Protein AF-A0A2V2UJT4-F1 (afdb_monomer)

Nearest PDB structures (foldseek):
  5htk-assembly1_B  TM=5.014E-01  e=4.404E-05  Homo sapiens
  5gaf-assembly1_i  TM=2.750E-01  e=1.095E-01  Escherichia coli
  2vk2-assembly1_A  TM=3.199E-01  e=2.498E+00  Escherichia coli K-12
  3ez4-assembly1_B  TM=2.767E-01  e=1.646E+00  Burkholderia pseudomallei
  5kcn-assembly1_A  TM=1.646E-01  e=7.936E-01  Haemophilus influenzae Rd KW20

Radius of gyration: 32.54 Å; Cα contacts (8 Å, |Δi|>4): 812; chains: 1; bounding box: 100×39×96 Å

InterPro domains:
  IPR015966 tRNA ligase, kinase domain, fungi [PF08303] (175-308)
  IPR027417 P-loop containing nucleoside triphosphate hydrolase [G3DSA:3.40.50.300] (148-333)
  IPR027417 P-loop containing nucleoside triphosphate hydrolase [SSF52540] (169-283)
  IPR057680 Domain of unknown function DUF7920 [PF25536] (1-70)

Secondary structure (DSSP, 8-state):
-HHHHTTT---PPPPPP--TTSHHHHHHHHHHHH-TT-SEEEEEEE-TTS-EEEEEEEE-HHHHHHHHHHIIIIIT---HHHHHHHHHHHHHTS-HHHHTTSHHHIIIIIHHHHHHHHHHHHTTSS-TT--HHHHHHHHHTHHHHHHHHHHHHHH-HHHHHHHHT----SSEEEEEES-TTSSHHHHHHHHHHHHHHTT--EEEEEHHHH-SHHHHHHHHHHHHHTT-SEEEEES---SHHHHHTTGGGT--EEEEEEE-TT-HHHHHHHHHHHHHHHGGG-SS----TTTHHHHHHHHHHHHHH----SSS-EEEEETTS-HHHHHHHHHHHHHHH-SS----GGGS-HHHHHHHHHHHHHHHHH--SPP-EEEEEES-HHHHHTTS-GGGGTT-EEPSS-EEEEEE-TTSPPS-HHHHHHHHHTTT-EEEEEEEEEEE-SSEEEEEEE-SSSS----SS-EEEEEE-TT--TTHHHHHHSGGGTT-TT-EEEEPPTT--EEEEEEEE--

Sequence (511 aa):
MAALQSFGLDVVTPQPAVELGTDEYAALRDGMARRLNCEGAVVYGCNEAGVVVRMWKQRSH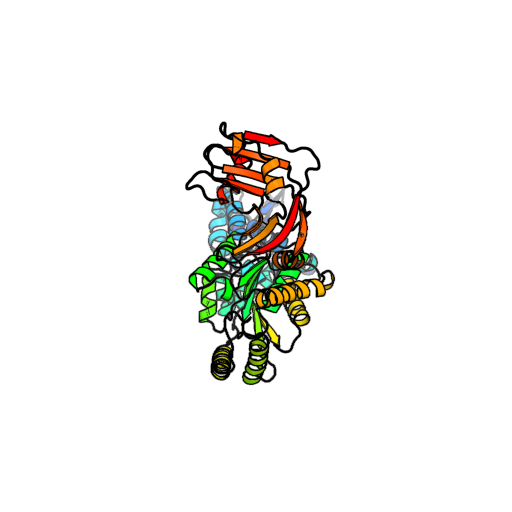AYAMERAAQEAIVTHRLCGVALRSRLAGRLAGLPEEVRQRLGDWEAERLDYLVRFAAWLHVTGRQTARTDLGGLQDLRRRWITLQNQSTQCVAADAHVRSQVMHYEPSGGDAVVCVGPQGCGKSTFSRTLYALLRQARLSPCWINQDEAGGRRQFLDAIRRAQRGGHTHLIIDKMNLDEAARDDYADLGLRALTVVWSHPDGTDALVDICFDRVRRRGSAHRTFKADRREGRRVRQTLLGCATRCRPPTEGPLIEVSVTDDTATIARRVWAELSAHGLTDIPEIQTLDMAAALGVANAYESFLCRFPCHVEYAAIQIASPERVLELVPPEMLDGKKVQKAFHVTTLYLGRDACKDPVLLQQLVGLLGESIELTPTSVASDPKGTATAVRNEGEFPCENVHPHITIANAPGVPPVYSNELLDDSHADDPCRTVDSLPAGTRITGTFVFRWP

Structure (mmCIF, N/CA/C/O backbone):
data_AF-A0A2V2UJT4-F1
#
_entry.id   AF-A0A2V2UJT4-F1
#
loop_
_atom_site.group_PDB
_atom_site.id
_atom_site.type_symbol
_atom_site.label_atom_id
_atom_site.label_alt_id
_atom_site.label_comp_id
_atom_site.label_asym_id
_atom_site.label_entity_id
_atom_site.label_seq_id
_atom_site.pdbx_PDB_ins_code
_atom_site.Cartn_x
_atom_site.Cartn_y
_atom_site.Cartn_z
_atom_site.occupancy
_atom_site.B_iso_or_equiv
_atom_site.auth_seq_id
_atom_site.auth_comp_id
_atom_site.auth_asym_id
_atom_site.auth_atom_id
_atom_site.pdbx_PDB_model_num
ATOM 1 N N . MET A 1 1 ? 44.395 -10.567 -44.957 1.00 57.88 1 MET A N 1
ATOM 2 C CA . MET A 1 1 ? 43.048 -9.967 -45.088 1.00 57.88 1 MET A CA 1
ATOM 3 C C . MET A 1 1 ? 42.078 -10.948 -45.752 1.00 57.88 1 MET A C 1
ATOM 5 O O . MET A 1 1 ? 41.252 -11.492 -45.036 1.00 57.88 1 MET A O 1
ATOM 9 N N . ALA A 1 2 ? 42.238 -11.285 -47.041 1.00 59.88 2 ALA A N 1
ATOM 10 C CA . ALA A 1 2 ? 41.338 -12.207 -47.762 1.00 59.88 2 ALA A CA 1
ATOM 11 C C . ALA A 1 2 ? 41.214 -13.611 -47.126 1.00 59.88 2 ALA A C 1
ATOM 13 O O . ALA A 1 2 ? 40.113 -14.127 -46.981 1.00 59.88 2 ALA A O 1
ATOM 14 N N . ALA A 1 3 ? 42.327 -14.183 -46.652 1.00 61.16 3 ALA A N 1
ATOM 15 C CA . ALA A 1 3 ? 42.336 -15.482 -45.968 1.00 61.16 3 ALA A CA 1
ATOM 16 C C . ALA A 1 3 ? 41.676 -15.476 -44.574 1.00 61.16 3 ALA A C 1
ATOM 18 O O . ALA A 1 3 ? 41.360 -16.531 -44.050 1.00 61.16 3 ALA A O 1
ATOM 19 N N . LEU A 1 4 ? 41.490 -14.309 -43.945 1.00 58.00 4 LEU A N 1
ATOM 20 C CA . LEU A 1 4 ? 40.791 -14.188 -42.657 1.00 58.00 4 LEU A CA 1
ATOM 21 C C . LEU A 1 4 ? 39.291 -13.937 -42.877 1.00 58.00 4 LEU A C 1
ATOM 23 O O . LEU A 1 4 ? 38.464 -14.519 -42.182 1.00 58.00 4 LEU A O 1
ATOM 27 N N . GLN A 1 5 ? 38.946 -13.159 -43.909 1.00 67.69 5 GLN A N 1
ATOM 28 C CA . GLN A 1 5 ? 37.562 -12.979 -44.364 1.00 67.69 5 GLN A CA 1
ATOM 29 C C . GLN A 1 5 ? 36.940 -14.303 -44.834 1.00 67.69 5 GLN A C 1
ATOM 31 O O . GLN A 1 5 ? 35.758 -14.534 -44.599 1.00 67.69 5 GLN A O 1
ATOM 36 N N . SER A 1 6 ? 37.729 -15.216 -45.418 1.00 69.62 6 SER A N 1
ATOM 37 C CA . SER A 1 6 ? 37.256 -16.558 -45.794 1.00 69.62 6 SER A CA 1
ATOM 38 C C . SER A 1 6 ? 36.881 -17.451 -44.605 1.00 69.62 6 SER A C 1
ATOM 40 O O . SER A 1 6 ? 36.185 -18.441 -44.803 1.00 69.62 6 SER A O 1
ATOM 42 N N . PHE A 1 7 ? 37.297 -17.109 -43.378 1.00 67.88 7 PHE A N 1
ATOM 43 C CA . PHE A 1 7 ? 36.837 -17.763 -42.144 1.00 67.88 7 PHE A CA 1
ATOM 44 C C . PHE A 1 7 ? 35.615 -17.067 -41.516 1.00 67.88 7 PHE A C 1
ATOM 46 O O . PHE A 1 7 ? 35.235 -17.398 -40.397 1.00 67.88 7 PHE A O 1
ATOM 53 N N . GLY A 1 8 ? 35.006 -16.094 -42.205 1.00 65.31 8 GLY A N 1
ATOM 54 C CA . GLY A 1 8 ? 33.868 -15.326 -41.691 1.00 65.31 8 GLY A CA 1
ATOM 55 C C . GLY A 1 8 ? 34.233 -14.344 -40.575 1.00 65.31 8 GLY A C 1
ATOM 56 O O . GLY A 1 8 ? 33.352 -13.900 -39.845 1.00 65.31 8 GLY A O 1
ATOM 57 N N . LEU A 1 9 ? 35.522 -14.024 -40.411 1.00 60.75 9 LEU A N 1
ATOM 58 C CA . LEU A 1 9 ? 35.980 -13.035 -39.439 1.00 60.75 9 LEU A CA 1
ATOM 59 C C . LEU A 1 9 ? 35.870 -11.630 -40.033 1.00 60.75 9 LEU A C 1
ATOM 61 O O . LEU A 1 9 ? 36.335 -11.390 -41.150 1.00 60.75 9 LEU A O 1
ATOM 65 N N . ASP A 1 10 ? 35.323 -10.692 -39.260 1.00 61.97 10 ASP A N 1
ATOM 66 C CA . ASP A 1 10 ? 35.358 -9.272 -39.602 1.00 61.97 10 ASP A CA 1
ATOM 67 C C . ASP A 1 10 ? 36.803 -8.776 -39.547 1.00 61.97 10 ASP A C 1
ATOM 69 O O . ASP A 1 10 ? 37.428 -8.689 -38.487 1.00 61.97 10 ASP A O 1
ATOM 73 N N . VAL A 1 11 ? 37.359 -8.470 -40.718 1.00 63.34 11 VAL A N 1
ATOM 74 C CA . VAL A 1 11 ? 38.736 -7.998 -40.831 1.00 63.34 11 VAL A CA 1
ATOM 75 C C . VAL A 1 11 ? 38.739 -6.483 -40.958 1.00 63.34 11 VAL A C 1
ATOM 77 O O . VAL A 1 11 ? 38.375 -5.932 -41.995 1.00 63.34 11 VAL A O 1
ATOM 80 N N . VAL A 1 12 ? 39.177 -5.816 -39.894 1.00 66.12 12 VAL A N 1
ATOM 81 C CA . VAL A 1 12 ? 39.332 -4.359 -39.854 1.00 66.12 12 VAL A CA 1
ATOM 82 C C . VAL A 1 12 ? 40.665 -3.976 -40.495 1.00 66.12 12 VAL A C 1
ATOM 84 O O . VAL A 1 12 ? 41.700 -4.572 -40.192 1.00 66.12 12 VAL A O 1
ATOM 87 N N . THR A 1 13 ? 40.655 -2.979 -41.380 1.00 69.94 13 THR A N 1
ATOM 88 C CA . THR A 1 13 ? 41.887 -2.419 -41.952 1.00 69.94 13 THR A CA 1
ATOM 89 C C . THR A 1 13 ? 42.756 -1.842 -40.828 1.00 69.94 13 THR A C 1
ATOM 91 O O . THR A 1 13 ? 42.263 -0.997 -40.073 1.00 69.94 13 THR A O 1
ATOM 94 N N . PRO A 1 14 ? 44.023 -2.276 -40.682 1.00 69.12 14 PRO A N 1
ATOM 95 C CA . PRO A 1 14 ? 44.909 -1.725 -39.666 1.00 69.12 14 PRO A CA 1
ATOM 96 C C . PRO A 1 14 ? 45.122 -0.229 -39.914 1.00 69.12 14 PRO A C 1
ATOM 98 O O . PRO A 1 14 ? 45.292 0.204 -41.055 1.00 69.12 14 PRO A O 1
ATOM 101 N N . GLN A 1 15 ? 45.091 0.560 -38.839 1.00 74.50 15 GLN A N 1
ATOM 102 C CA . GLN A 1 15 ? 45.465 1.970 -38.914 1.00 74.50 15 GLN A CA 1
ATOM 103 C C . GLN A 1 15 ? 46.974 2.104 -39.190 1.00 74.50 15 GLN A C 1
ATOM 105 O O . GLN A 1 15 ? 47.726 1.180 -38.863 1.00 74.50 15 GLN A O 1
ATOM 110 N N . PRO A 1 16 ? 47.422 3.223 -39.793 1.00 78.25 16 PRO A N 1
ATOM 111 C CA . PRO A 1 16 ? 48.842 3.499 -39.988 1.00 78.25 16 PRO A CA 1
ATOM 112 C C . PRO A 1 16 ? 49.629 3.360 -38.681 1.00 78.25 16 PRO A C 1
ATOM 114 O O . PRO A 1 16 ? 49.108 3.643 -37.601 1.00 78.25 16 PRO A O 1
ATOM 117 N N . ALA A 1 17 ? 50.879 2.904 -38.780 1.00 82.81 17 ALA A N 1
ATOM 118 C CA . ALA A 1 17 ? 51.759 2.823 -37.624 1.00 82.81 17 ALA A CA 1
ATOM 119 C C . ALA A 1 17 ? 52.045 4.233 -37.092 1.00 82.81 17 ALA A C 1
ATOM 121 O O . ALA A 1 17 ? 52.380 5.126 -37.867 1.00 82.81 17 ALA A O 1
ATOM 122 N N . VAL A 1 18 ? 51.926 4.405 -35.777 1.00 86.31 18 VAL A N 1
ATOM 123 C CA . VAL A 1 18 ? 52.200 5.669 -35.088 1.00 86.31 18 VAL A CA 1
ATOM 124 C C . VAL A 1 18 ? 53.288 5.441 -34.054 1.00 86.31 18 VAL A C 1
ATOM 126 O O . VAL A 1 18 ? 53.273 4.444 -33.327 1.00 86.31 18 VAL A O 1
ATOM 129 N N . GLU A 1 19 ? 54.243 6.362 -34.003 1.00 86.94 19 GLU A N 1
ATOM 130 C CA . GLU A 1 19 ? 55.378 6.285 -33.094 1.00 86.94 19 GLU A CA 1
ATOM 131 C C . GLU A 1 19 ? 54.938 6.508 -31.638 1.00 86.94 19 GLU A C 1
ATOM 133 O O . GLU A 1 19 ? 54.171 7.423 -31.318 1.00 86.94 19 GLU A O 1
ATOM 138 N N . LEU A 1 20 ? 55.407 5.643 -30.735 1.00 84.69 20 LEU A N 1
ATOM 139 C CA . LEU A 1 20 ? 55.063 5.705 -29.315 1.00 84.69 20 LEU A CA 1
ATOM 140 C C . LEU A 1 20 ? 55.643 6.964 -28.664 1.00 84.69 20 LEU A C 1
ATOM 142 O O . LEU A 1 20 ? 56.814 7.275 -28.827 1.00 84.69 20 LEU A O 1
ATOM 146 N N . GLY A 1 21 ? 54.830 7.640 -27.851 1.00 83.31 21 GLY A N 1
ATOM 147 C CA . GLY A 1 21 ? 55.248 8.846 -27.126 1.00 83.31 21 GLY A CA 1
ATOM 148 C C . GLY A 1 21 ? 55.058 10.152 -27.898 1.00 83.31 21 GLY A C 1
ATOM 149 O O . GLY A 1 21 ? 55.313 11.212 -27.339 1.00 83.31 21 GLY A O 1
ATOM 150 N N . THR A 1 22 ? 54.561 10.088 -29.135 1.00 90.44 22 THR A N 1
ATOM 151 C CA . THR A 1 22 ? 54.158 11.267 -29.911 1.00 90.44 22 THR A CA 1
ATOM 152 C C . THR A 1 22 ? 52.788 11.804 -29.483 1.00 90.44 22 THR A C 1
ATOM 154 O O . THR A 1 22 ? 51.954 11.072 -28.934 1.00 90.44 22 THR A O 1
ATOM 157 N N . ASP A 1 23 ? 52.522 13.075 -29.798 1.00 90.12 23 ASP A N 1
ATOM 158 C CA . ASP A 1 23 ? 51.200 13.695 -29.618 1.00 90.12 23 ASP A CA 1
ATOM 159 C C . ASP A 1 23 ? 50.121 12.988 -30.449 1.00 90.12 23 ASP A C 1
ATOM 161 O O . ASP A 1 23 ? 48.978 12.854 -30.013 1.00 90.12 23 ASP A O 1
ATOM 165 N N . GLU A 1 24 ? 50.490 12.460 -31.619 1.00 88.50 24 GLU A N 1
ATOM 166 C CA . GLU A 1 24 ? 49.599 11.666 -32.467 1.00 88.50 24 GLU A CA 1
ATOM 167 C C . GLU A 1 24 ? 49.165 10.370 -31.764 1.00 88.50 24 GLU A C 1
ATOM 169 O O . GLU A 1 24 ? 47.974 10.046 -31.719 1.00 88.50 24 GLU A O 1
ATOM 174 N N . TYR A 1 25 ? 50.101 9.658 -31.125 1.00 87.56 25 TYR A N 1
ATOM 175 C CA . TYR A 1 25 ? 49.772 8.486 -30.313 1.00 87.56 25 TYR A CA 1
ATOM 176 C C . TYR A 1 25 ? 48.902 8.857 -29.104 1.00 87.56 25 TYR A C 1
ATOM 178 O O . TYR A 1 25 ? 47.951 8.138 -28.780 1.00 87.56 25 TYR A O 1
ATOM 186 N N . ALA A 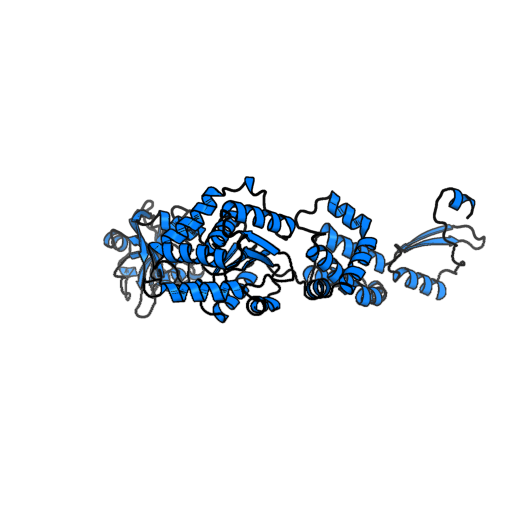1 26 ? 49.188 9.984 -28.443 1.00 86.56 26 ALA A N 1
ATOM 187 C CA . ALA A 1 26 ? 48.375 10.474 -27.332 1.00 86.56 26 ALA A CA 1
ATOM 188 C C . ALA A 1 26 ? 46.933 10.785 -27.776 1.00 86.56 26 ALA A C 1
ATOM 190 O O . ALA A 1 26 ? 45.990 10.339 -27.117 1.00 86.56 26 ALA A O 1
ATOM 191 N N . ALA A 1 27 ? 46.758 11.441 -28.926 1.00 87.19 27 ALA A N 1
ATOM 192 C CA . ALA A 1 27 ? 45.457 11.743 -29.516 1.00 87.19 27 ALA A CA 1
ATOM 193 C C . ALA A 1 27 ? 44.681 10.473 -29.901 1.00 87.19 27 ALA A C 1
ATOM 195 O O . ALA A 1 27 ? 43.486 10.369 -29.619 1.00 87.19 27 ALA A O 1
ATOM 196 N N . LEU A 1 28 ? 45.347 9.466 -30.478 1.00 85.94 28 LEU A N 1
ATOM 197 C CA . LEU A 1 28 ? 44.731 8.168 -30.783 1.00 85.94 28 LEU A CA 1
ATOM 198 C C . LEU A 1 28 ? 44.291 7.429 -29.518 1.00 85.94 28 LEU A C 1
ATOM 200 O O . LEU A 1 28 ? 43.181 6.889 -29.457 1.00 85.94 28 LEU A O 1
ATOM 204 N N . ARG A 1 29 ? 45.144 7.423 -28.489 1.00 86.12 29 ARG A N 1
ATOM 205 C CA . ARG A 1 29 ? 44.846 6.816 -27.191 1.00 86.12 29 ARG A CA 1
ATOM 206 C C . ARG A 1 29 ? 43.645 7.489 -26.528 1.00 86.12 29 ARG A C 1
ATOM 208 O O . ARG A 1 29 ? 42.749 6.791 -26.049 1.00 86.12 29 ARG A O 1
ATOM 215 N N . ASP A 1 30 ? 43.614 8.818 -26.514 1.00 85.44 30 ASP A N 1
ATOM 216 C CA . ASP A 1 30 ? 42.527 9.594 -25.916 1.00 85.44 30 ASP A CA 1
ATOM 217 C C . ASP A 1 30 ? 41.232 9.476 -26.728 1.00 85.44 30 ASP A C 1
ATOM 219 O O . ASP A 1 30 ? 40.162 9.282 -26.150 1.00 85.44 30 ASP A O 1
ATOM 223 N N . GLY A 1 31 ? 41.320 9.474 -28.059 1.00 86.00 31 GLY A N 1
ATOM 224 C CA . GLY A 1 31 ? 40.189 9.198 -28.940 1.00 86.00 31 GLY A CA 1
ATOM 225 C C . GLY A 1 31 ? 39.595 7.812 -28.690 1.00 86.00 31 GLY A C 1
ATOM 226 O O . GLY A 1 31 ? 38.380 7.676 -28.572 1.00 86.00 31 GLY A O 1
ATOM 227 N N . MET A 1 32 ? 40.429 6.777 -28.535 1.00 86.94 32 MET A N 1
ATOM 228 C CA . MET A 1 32 ? 39.964 5.424 -28.204 1.00 86.94 32 MET A CA 1
ATOM 229 C C . MET A 1 32 ? 39.288 5.366 -26.831 1.00 86.94 32 MET A C 1
ATOM 231 O O . MET A 1 32 ? 38.258 4.713 -26.674 1.00 86.94 32 MET A O 1
ATOM 235 N N . ALA A 1 33 ? 39.843 6.073 -25.847 1.00 85.06 33 ALA A N 1
ATOM 236 C CA . ALA A 1 33 ? 39.318 6.114 -24.489 1.00 85.06 33 ALA A CA 1
ATOM 237 C C . ALA A 1 33 ? 37.906 6.733 -24.398 1.00 85.06 33 ALA A C 1
ATOM 239 O O . ALA A 1 33 ? 37.137 6.343 -23.516 1.00 85.06 33 ALA A O 1
ATOM 240 N N . ARG A 1 34 ? 37.562 7.645 -25.322 1.00 84.88 34 ARG A N 1
ATOM 241 C CA . ARG A 1 34 ? 36.259 8.333 -25.423 1.00 84.88 34 ARG A CA 1
ATOM 242 C C . ARG A 1 34 ? 35.199 7.577 -26.242 1.00 84.88 34 ARG A C 1
ATOM 244 O O . ARG A 1 34 ? 34.023 7.919 -26.181 1.00 84.88 34 ARG A O 1
ATOM 251 N N . ARG A 1 35 ? 35.570 6.559 -27.033 1.00 83.19 35 ARG A N 1
ATOM 252 C CA . ARG A 1 35 ? 34.645 5.910 -27.990 1.00 83.19 35 ARG A CA 1
ATOM 253 C C . ARG A 1 35 ? 33.515 5.135 -27.306 1.00 83.19 35 ARG A C 1
ATOM 255 O O . ARG A 1 35 ? 33.771 4.190 -26.570 1.00 83.19 35 ARG A O 1
ATOM 262 N N . LEU A 1 36 ? 32.269 5.452 -27.655 1.00 72.75 36 LEU A N 1
ATOM 263 C CA . LEU A 1 36 ? 31.060 4.823 -27.103 1.00 72.75 36 LEU A CA 1
ATO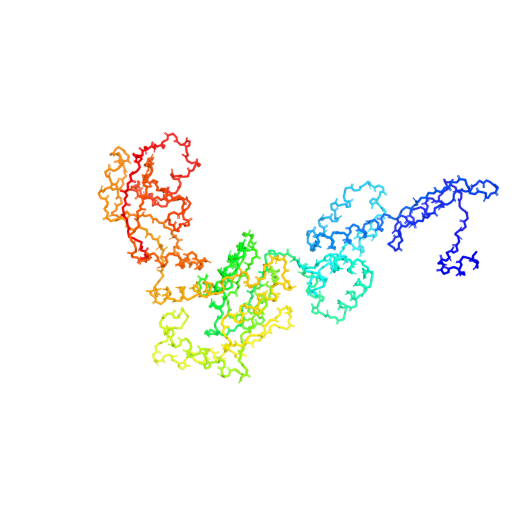M 264 C C . LEU A 1 36 ? 30.844 3.371 -27.563 1.00 72.75 36 LEU A C 1
ATOM 266 O O . LEU A 1 36 ? 30.548 2.494 -26.758 1.00 72.75 36 LEU A O 1
ATOM 270 N N . ASN A 1 37 ? 31.036 3.105 -28.856 1.00 72.62 37 ASN A N 1
ATOM 271 C CA . ASN A 1 37 ? 30.620 1.851 -29.501 1.00 72.62 37 ASN A CA 1
ATOM 272 C C . ASN A 1 37 ? 31.772 0.852 -29.691 1.00 72.62 37 ASN A C 1
ATOM 274 O O . ASN A 1 37 ? 31.809 0.114 -30.672 1.00 72.62 37 ASN A O 1
ATOM 278 N N . CYS A 1 38 ? 32.765 0.875 -28.805 1.00 78.00 38 CYS A N 1
ATOM 279 C CA . CYS A 1 38 ? 33.970 0.067 -28.944 1.00 78.00 38 CYS A CA 1
ATOM 280 C C . CYS A 1 38 ? 34.494 -0.326 -27.565 1.00 78.00 38 CYS A C 1
ATOM 282 O O . CYS A 1 38 ? 34.686 0.550 -26.729 1.00 78.00 38 CYS A O 1
ATOM 284 N N . GLU A 1 39 ? 34.802 -1.606 -27.332 1.00 83.06 39 GLU A N 1
ATOM 285 C CA . GLU A 1 39 ? 35.431 -2.034 -26.068 1.00 83.06 39 GLU A CA 1
ATOM 286 C C . GLU A 1 39 ? 36.827 -1.423 -25.871 1.00 83.06 39 GLU A C 1
ATOM 288 O O . GLU A 1 39 ? 37.354 -1.338 -24.756 1.00 83.06 39 GLU A O 1
ATOM 293 N N . GLY A 1 40 ? 37.426 -0.993 -26.978 1.00 85.12 40 GLY A N 1
ATOM 294 C CA . GLY A 1 40 ? 38.791 -0.533 -27.067 1.00 85.12 40 GLY A CA 1
ATOM 295 C C . GLY A 1 40 ? 39.489 -1.118 -28.288 1.00 85.12 40 GLY A C 1
ATOM 296 O O . GLY A 1 40 ? 38.870 -1.723 -29.158 1.00 85.12 40 GLY A O 1
ATOM 297 N N . ALA A 1 41 ? 40.804 -0.974 -28.332 1.00 85.06 41 ALA A N 1
ATOM 298 C CA . ALA A 1 41 ? 41.632 -1.554 -29.374 1.00 85.06 41 ALA A CA 1
ATOM 299 C C . ALA A 1 41 ? 42.682 -2.487 -28.781 1.00 85.06 41 ALA A C 1
ATOM 301 O O . ALA A 1 41 ? 43.180 -2.282 -27.671 1.00 85.06 41 ALA A O 1
ATOM 302 N N . VAL A 1 42 ? 43.045 -3.505 -29.554 1.00 86.38 42 VAL A N 1
ATOM 303 C CA . VAL A 1 42 ? 44.302 -4.219 -29.349 1.00 86.38 42 VAL A CA 1
ATOM 304 C C . VAL A 1 42 ? 45.376 -3.437 -30.090 1.00 86.38 42 VAL A C 1
ATOM 306 O O . VAL A 1 42 ? 45.254 -3.200 -31.289 1.00 86.38 42 VAL A O 1
ATOM 309 N N . VAL A 1 43 ? 46.401 -3.009 -29.363 1.00 87.00 43 VAL A N 1
ATOM 310 C CA . VAL A 1 43 ? 47.528 -2.256 -29.907 1.00 87.00 43 VAL A CA 1
ATOM 311 C C . VAL A 1 43 ? 48.719 -3.193 -30.032 1.00 87.00 43 VAL A C 1
ATOM 313 O O . VAL A 1 43 ? 49.041 -3.924 -29.090 1.00 87.00 43 VAL A O 1
ATOM 316 N N . TYR A 1 44 ? 49.358 -3.161 -31.199 1.00 88.19 44 TYR A N 1
ATOM 317 C CA . TYR A 1 44 ? 50.548 -3.938 -31.523 1.00 88.19 44 TYR A CA 1
ATOM 318 C C . TYR A 1 44 ? 51.742 -2.989 -31.601 1.00 88.19 44 TYR A C 1
ATOM 320 O O . TYR A 1 44 ? 51.779 -2.099 -32.446 1.00 88.19 44 TYR A O 1
ATOM 328 N N . GLY A 1 45 ? 52.702 -3.158 -30.698 1.00 89.94 45 GLY A N 1
ATOM 329 C CA . GLY A 1 45 ? 53.967 -2.434 -30.723 1.00 89.94 45 GLY A CA 1
ATOM 330 C C . GLY A 1 45 ? 54.979 -3.196 -31.562 1.00 89.94 45 GLY A C 1
ATOM 331 O O . GLY A 1 45 ? 55.301 -4.341 -31.235 1.00 89.94 45 GLY A O 1
ATOM 332 N N . CYS A 1 46 ? 55.476 -2.560 -32.618 1.00 89.06 46 CYS A N 1
ATOM 333 C CA . CYS A 1 46 ? 56.490 -3.118 -33.506 1.00 89.06 46 CYS A CA 1
ATOM 334 C C . CYS A 1 46 ? 57.872 -2.521 -33.215 1.00 89.06 46 CYS A C 1
ATOM 336 O O . CYS A 1 46 ? 57.973 -1.393 -32.738 1.00 89.06 46 CYS A O 1
ATOM 338 N N . ASN A 1 47 ? 58.931 -3.278 -33.501 1.00 87.50 47 ASN A N 1
ATOM 339 C CA . ASN A 1 47 ? 60.296 -2.750 -33.554 1.00 87.50 47 ASN A CA 1
ATOM 340 C C . ASN A 1 47 ? 60.583 -2.081 -34.915 1.00 87.50 47 ASN A C 1
ATOM 342 O O . ASN A 1 47 ? 59.735 -2.087 -35.807 1.00 87.50 47 ASN A O 1
ATOM 346 N N . GLU A 1 48 ? 61.794 -1.547 -35.093 1.00 84.19 48 GLU A N 1
ATOM 347 C CA . GLU A 1 48 ? 62.236 -0.873 -36.331 1.00 84.19 48 GLU A CA 1
ATOM 348 C C . GLU A 1 48 ? 62.143 -1.760 -37.585 1.00 84.19 48 GLU A C 1
ATOM 350 O O . GLU A 1 48 ? 61.946 -1.263 -38.690 1.00 84.19 48 GLU A O 1
ATOM 355 N N . ALA A 1 49 ? 62.221 -3.084 -37.420 1.00 86.00 49 ALA A N 1
ATOM 356 C CA . ALA A 1 49 ? 62.067 -4.056 -38.501 1.00 86.00 49 ALA A CA 1
ATOM 357 C C . ALA A 1 49 ? 60.593 -4.389 -38.822 1.00 86.00 49 ALA A C 1
ATOM 359 O O . ALA A 1 49 ? 60.324 -5.280 -39.627 1.00 86.00 49 ALA A O 1
ATOM 360 N N . GLY A 1 50 ? 59.628 -3.726 -38.173 1.00 81.38 50 GLY A N 1
ATOM 361 C CA . GLY A 1 50 ? 58.195 -3.975 -38.347 1.00 81.38 50 GLY A CA 1
ATOM 362 C C . GLY A 1 50 ? 57.687 -5.249 -37.661 1.00 81.38 50 GLY A C 1
ATOM 363 O O . GLY A 1 50 ? 56.541 -5.644 -37.872 1.00 81.38 50 GLY A O 1
ATOM 364 N N . VAL A 1 51 ? 58.508 -5.896 -36.828 1.00 86.69 51 VAL A N 1
ATOM 365 C CA . VAL A 1 51 ? 58.135 -7.113 -36.096 1.00 86.69 51 VAL A CA 1
ATOM 366 C C . VAL A 1 51 ? 57.402 -6.730 -34.816 1.00 86.69 51 VAL A C 1
ATOM 368 O O . VAL A 1 51 ? 57.913 -5.942 -34.021 1.00 86.69 51 VAL A O 1
ATOM 371 N N . VAL A 1 52 ? 56.221 -7.311 -34.586 1.00 87.56 52 VAL A N 1
ATOM 372 C CA . VAL A 1 52 ? 55.454 -7.121 -33.346 1.00 87.56 52 VAL A CA 1
ATOM 373 C C . VAL A 1 52 ? 56.240 -7.690 -32.164 1.00 87.56 52 VAL A C 1
ATOM 375 O O . VAL A 1 52 ? 56.463 -8.895 -32.080 1.00 87.56 52 VAL A O 1
ATOM 378 N N . VAL A 1 53 ? 56.618 -6.827 -31.224 1.00 90.81 53 VAL A N 1
ATOM 379 C CA . VAL A 1 53 ? 57.351 -7.188 -29.999 1.00 90.81 53 VAL A CA 1
ATOM 380 C C . VAL A 1 53 ? 56.493 -7.077 -28.741 1.00 90.81 53 VAL A C 1
ATOM 382 O O . VAL A 1 53 ? 56.837 -7.637 -27.702 1.00 90.81 53 VAL A O 1
ATOM 385 N N . ARG A 1 54 ? 55.362 -6.362 -28.806 1.00 90.44 54 ARG A N 1
ATOM 386 C CA . ARG A 1 54 ? 54.452 -6.195 -27.667 1.00 90.44 54 ARG A CA 1
ATOM 387 C C . ARG A 1 54 ? 53.005 -6.067 -28.122 1.00 90.44 54 ARG A C 1
ATOM 389 O O . ARG A 1 54 ? 52.725 -5.488 -29.164 1.00 90.44 54 ARG A O 1
ATOM 396 N N . MET A 1 55 ? 52.081 -6.548 -27.296 1.00 91.25 55 MET A N 1
ATOM 397 C CA . MET A 1 55 ? 50.643 -6.387 -27.498 1.00 91.25 55 MET A CA 1
ATOM 398 C C . MET A 1 55 ? 49.980 -5.947 -26.191 1.00 91.25 55 MET A C 1
ATOM 400 O O . MET A 1 55 ? 50.298 -6.477 -25.125 1.00 91.25 55 MET A O 1
ATOM 404 N N . TRP A 1 56 ? 49.064 -4.982 -26.253 1.00 90.00 56 TRP A N 1
ATOM 405 C CA . TRP A 1 56 ? 48.266 -4.559 -25.097 1.00 90.00 56 TRP A CA 1
ATOM 406 C C . TRP A 1 56 ? 46.861 -4.118 -25.503 1.00 90.00 56 TRP A C 1
ATOM 408 O O . TRP A 1 56 ? 46.582 -3.863 -26.671 1.00 90.00 56 TRP A O 1
ATOM 418 N N . LYS A 1 57 ? 45.951 -4.049 -24.524 1.00 87.94 57 LYS A N 1
ATOM 419 C CA . LYS A 1 57 ? 44.577 -3.579 -24.731 1.00 87.94 57 LYS A CA 1
ATOM 420 C C . LYS A 1 57 ? 44.453 -2.126 -24.294 1.00 87.94 57 LYS A C 1
ATOM 422 O O . LYS A 1 57 ? 44.642 -1.825 -23.117 1.00 87.94 57 LYS A O 1
ATOM 427 N N . GLN A 1 58 ? 44.069 -1.258 -25.218 1.00 87.00 58 GLN A N 1
ATOM 428 C CA . GLN A 1 58 ? 43.653 0.106 -24.929 1.00 87.00 58 GLN A CA 1
ATOM 429 C C . GLN A 1 58 ? 42.137 0.123 -24.753 1.00 87.00 58 GLN A C 1
ATOM 431 O O . GLN A 1 58 ? 41.413 -0.009 -25.731 1.00 87.00 58 GLN A O 1
ATOM 436 N N . ARG A 1 59 ? 41.648 0.250 -23.516 1.00 85.88 59 ARG A N 1
ATOM 437 C CA . ARG A 1 59 ? 40.207 0.196 -23.217 1.00 85.88 59 ARG A CA 1
ATOM 438 C C . ARG A 1 59 ? 39.516 1.523 -23.526 1.00 85.88 59 ARG A C 1
ATOM 440 O O . ARG A 1 59 ? 40.100 2.583 -23.308 1.00 85.88 59 ARG A O 1
ATOM 447 N N . SER A 1 60 ? 38.254 1.452 -23.938 1.00 90.38 60 SER A N 1
ATOM 448 C CA . SER A 1 60 ? 37.352 2.602 -23.874 1.00 90.38 60 SER A CA 1
ATOM 449 C C . SER A 1 60 ? 36.794 2.753 -22.457 1.00 90.38 60 SER A C 1
ATOM 451 O O . SER A 1 60 ? 36.222 1.814 -21.895 1.00 90.38 60 SER A O 1
ATOM 453 N N . HIS A 1 61 ? 36.942 3.941 -21.869 1.00 90.44 61 HIS A N 1
ATOM 454 C CA . HIS A 1 61 ? 36.313 4.257 -20.587 1.00 90.44 61 HIS A CA 1
ATOM 455 C C . HIS A 1 61 ? 34.805 4.443 -20.753 1.00 90.44 61 HIS A C 1
ATOM 457 O O . HIS A 1 61 ? 34.037 4.017 -19.889 1.00 90.44 61 HIS A O 1
ATOM 463 N N . ALA A 1 62 ? 34.377 5.014 -21.879 1.00 88.81 62 ALA A N 1
ATOM 464 C CA . ALA A 1 62 ? 32.967 5.241 -22.166 1.00 88.81 62 ALA A CA 1
ATOM 465 C C . ALA A 1 62 ? 32.198 3.914 -22.312 1.00 88.81 62 ALA A C 1
ATOM 467 O O . ALA A 1 62 ? 31.117 3.753 -21.748 1.00 88.81 62 ALA A O 1
ATOM 468 N N . TYR A 1 63 ? 32.803 2.905 -22.948 1.00 89.06 63 TYR A N 1
ATOM 469 C CA . TYR A 1 63 ? 32.236 1.554 -23.002 1.00 89.06 63 TYR A CA 1
ATOM 470 C C . TYR A 1 63 ? 32.152 0.892 -21.620 1.00 89.06 63 TYR A C 1
ATOM 472 O O . TYR A 1 63 ? 31.169 0.222 -21.297 1.00 89.06 63 TYR A O 1
ATOM 480 N N . ALA A 1 64 ? 33.162 1.091 -20.768 1.00 90.31 64 ALA A N 1
ATOM 481 C CA . ALA A 1 64 ? 33.120 0.581 -19.400 1.00 90.31 64 ALA A CA 1
ATOM 482 C C . ALA A 1 64 ? 31.954 1.193 -18.599 1.00 90.31 64 ALA A C 1
ATOM 484 O O . ALA A 1 64 ? 31.330 0.493 -17.797 1.00 90.31 64 ALA A O 1
ATOM 485 N N . MET A 1 65 ? 31.627 2.465 -18.849 1.00 93.31 65 MET A N 1
ATOM 486 C CA . MET A 1 65 ? 30.462 3.130 -18.264 1.00 93.31 65 MET A CA 1
ATOM 487 C C . MET A 1 65 ? 29.132 2.626 -18.843 1.00 93.31 65 MET A C 1
ATOM 489 O O . MET A 1 65 ? 28.206 2.371 -18.077 1.00 93.31 65 MET A O 1
ATOM 493 N N . GLU A 1 66 ? 29.044 2.365 -20.150 1.00 92.31 66 GLU A N 1
ATOM 494 C CA . GLU A 1 66 ? 27.881 1.688 -20.755 1.00 92.31 66 GLU A CA 1
ATOM 495 C C . GLU A 1 66 ? 27.633 0.305 -20.135 1.00 92.31 66 GLU A C 1
ATOM 497 O O . GLU A 1 66 ? 26.507 -0.036 -19.776 1.00 92.31 66 GLU A O 1
ATOM 502 N N . ARG A 1 67 ? 28.689 -0.492 -19.925 1.00 91.19 67 ARG A N 1
ATOM 503 C CA . ARG A 1 67 ? 28.578 -1.801 -19.260 1.00 91.19 67 ARG A CA 1
ATOM 504 C C . ARG A 1 67 ? 28.144 -1.678 -17.803 1.00 91.19 67 ARG A C 1
ATOM 506 O O . ARG A 1 67 ? 27.333 -2.485 -17.349 1.00 91.19 67 ARG A O 1
ATOM 513 N N . ALA A 1 68 ? 28.645 -0.671 -17.090 1.00 93.31 68 ALA A N 1
ATOM 514 C CA . ALA A 1 68 ? 28.216 -0.362 -15.730 1.00 93.31 68 ALA A CA 1
ATOM 515 C C . ALA A 1 68 ? 26.726 -0.001 -15.664 1.00 93.31 68 ALA A C 1
ATOM 517 O O . ALA A 1 68 ? 26.021 -0.467 -14.770 1.00 93.31 68 ALA A O 1
ATOM 518 N N . ALA A 1 69 ? 26.246 0.796 -16.618 1.00 95.12 69 ALA A N 1
ATOM 519 C CA . ALA A 1 69 ? 24.837 1.141 -16.732 1.00 95.12 69 ALA A CA 1
ATOM 520 C C . ALA A 1 69 ? 23.983 -0.072 -17.096 1.00 95.12 69 ALA A C 1
ATOM 522 O O . ALA A 1 69 ? 22.975 -0.314 -16.443 1.00 95.12 69 ALA A O 1
ATOM 523 N N . GLN A 1 70 ? 24.414 -0.895 -18.053 1.00 94.50 70 GLN A N 1
ATOM 524 C CA . GLN A 1 70 ? 23.728 -2.141 -18.389 1.00 94.50 70 GLN A CA 1
ATOM 525 C C . GLN A 1 70 ? 23.624 -3.083 -17.184 1.00 94.50 70 GLN A C 1
ATOM 527 O O . GLN A 1 70 ? 22.598 -3.724 -16.989 1.00 94.50 70 GLN A O 1
ATOM 532 N N . GLU A 1 71 ? 24.666 -3.187 -16.363 1.00 92.25 71 GLU A N 1
ATOM 533 C CA . GLU A 1 71 ? 24.630 -3.976 -15.131 1.00 92.25 71 GLU A CA 1
ATOM 534 C C . GLU A 1 71 ? 23.670 -3.378 -14.090 1.00 92.25 71 GLU A C 1
ATOM 536 O O . GLU A 1 71 ? 22.848 -4.103 -13.531 1.00 92.25 71 GLU A O 1
ATOM 541 N N . ALA A 1 72 ? 23.726 -2.065 -13.862 1.00 92.25 72 ALA A N 1
ATOM 542 C CA . ALA A 1 72 ? 22.819 -1.362 -12.955 1.00 92.25 72 ALA A CA 1
ATOM 543 C C . ALA A 1 72 ? 21.347 -1.510 -13.372 1.00 92.25 72 ALA A C 1
ATOM 545 O O . ALA A 1 72 ? 20.492 -1.798 -12.537 1.00 92.25 72 ALA A O 1
ATOM 546 N N . ILE A 1 73 ? 21.067 -1.372 -14.666 1.00 92.56 73 ILE A N 1
ATOM 547 C CA . ILE A 1 73 ? 19.724 -1.472 -15.232 1.00 92.56 73 ILE A CA 1
ATOM 548 C C . ILE A 1 73 ? 19.277 -2.928 -15.242 1.00 92.56 73 ILE A C 1
ATOM 550 O O . ILE A 1 73 ? 18.258 -3.255 -14.661 1.00 92.56 73 ILE A O 1
ATOM 554 N N . VAL A 1 74 ? 20.031 -3.846 -15.846 1.00 89.75 74 VAL A N 1
ATOM 555 C CA . VAL A 1 74 ? 19.548 -5.220 -16.042 1.00 89.75 74 VAL A CA 1
ATOM 556 C C . VAL A 1 74 ? 19.651 -6.053 -14.766 1.00 89.75 74 VAL A C 1
ATOM 558 O O . VAL A 1 74 ? 18.682 -6.689 -14.364 1.00 89.75 74 VAL A O 1
ATOM 561 N N . THR A 1 75 ? 20.818 -6.066 -14.122 1.00 83.06 75 THR A N 1
ATOM 562 C CA . THR A 1 75 ? 21.074 -6.928 -12.955 1.00 83.06 75 THR A CA 1
ATOM 563 C C . THR A 1 75 ? 20.423 -6.373 -11.701 1.00 83.06 75 THR A C 1
ATOM 565 O O . THR A 1 75 ? 19.758 -7.104 -10.976 1.00 83.06 75 THR A O 1
ATOM 568 N N . HIS A 1 76 ? 20.637 -5.083 -11.440 1.00 82.38 76 HIS A N 1
ATOM 569 C CA . HIS A 1 76 ? 20.170 -4.440 -10.215 1.00 82.38 76 HIS A CA 1
ATOM 570 C C . HIS A 1 76 ? 18.805 -3.769 -10.375 1.00 82.38 76 HIS A C 1
ATOM 572 O O . HIS A 1 76 ? 18.261 -3.296 -9.382 1.00 82.38 76 HIS A O 1
ATOM 578 N N . ARG A 1 77 ? 18.244 -3.751 -11.596 1.00 83.19 77 ARG A N 1
ATOM 579 C CA . ARG A 1 77 ? 16.901 -3.224 -11.893 1.00 83.19 77 ARG A CA 1
ATOM 580 C C . ARG A 1 77 ? 16.715 -1.781 -11.425 1.00 83.19 77 ARG A C 1
ATOM 582 O O . ARG A 1 77 ? 15.630 -1.387 -11.008 1.00 83.19 77 ARG A O 1
ATOM 589 N N . LEU A 1 78 ? 17.798 -1.005 -11.459 1.00 85.75 78 LEU A N 1
ATOM 590 C CA . LEU A 1 78 ? 17.781 0.389 -11.042 1.00 85.75 78 LEU A CA 1
ATOM 591 C C . LEU A 1 78 ? 17.189 1.263 -12.149 1.00 85.75 78 LEU A C 1
ATOM 593 O O . LEU A 1 78 ? 17.529 1.114 -13.322 1.00 85.75 78 LEU A O 1
ATOM 597 N N . CYS A 1 79 ? 16.374 2.234 -11.747 1.00 86.62 79 CYS A N 1
ATOM 598 C CA . CYS A 1 79 ? 15.799 3.271 -12.603 1.00 86.62 79 CYS A CA 1
ATOM 599 C C . CYS A 1 79 ? 15.689 4.610 -11.841 1.00 86.62 79 CYS A C 1
ATOM 601 O O . CYS A 1 79 ? 15.995 4.669 -10.647 1.00 86.62 79 CYS A O 1
ATOM 603 N N . GLY A 1 80 ? 15.327 5.691 -12.545 1.00 85.69 80 GLY A N 1
ATOM 604 C CA . GLY A 1 80 ? 15.136 7.034 -11.969 1.00 85.69 80 GLY A CA 1
ATOM 605 C C . GLY A 1 80 ? 16.346 7.579 -11.200 1.00 85.69 80 GLY A C 1
ATOM 606 O O . GLY A 1 80 ? 17.500 7.362 -11.594 1.00 85.69 80 GLY A O 1
ATOM 607 N N . VAL A 1 81 ? 16.091 8.262 -10.080 1.00 84.62 81 VAL A N 1
ATOM 608 C CA . VAL A 1 81 ? 17.114 8.845 -9.196 1.00 84.62 81 VAL A CA 1
ATOM 609 C C . VAL A 1 81 ? 18.089 7.787 -8.691 1.00 84.62 81 VAL A C 1
ATOM 611 O O . VAL A 1 81 ? 19.291 8.036 -8.700 1.00 84.62 81 VAL A O 1
ATOM 614 N N . ALA A 1 82 ? 17.626 6.591 -8.315 1.00 83.62 82 ALA A N 1
ATOM 615 C CA . ALA A 1 82 ? 18.508 5.539 -7.803 1.00 83.62 82 ALA A CA 1
ATOM 616 C C . ALA A 1 82 ? 19.579 5.131 -8.831 1.00 83.62 82 ALA A C 1
ATOM 618 O O . ALA A 1 82 ? 20.762 5.007 -8.498 1.00 83.62 82 ALA A O 1
ATOM 619 N N . LEU A 1 83 ? 19.186 4.979 -10.100 1.00 92.19 83 LEU A N 1
ATOM 620 C CA . LEU A 1 83 ? 20.121 4.716 -11.195 1.00 92.19 83 LEU A CA 1
ATOM 621 C C . LEU A 1 83 ? 21.048 5.908 -11.447 1.00 92.19 83 LEU A C 1
ATOM 623 O O . LEU A 1 83 ? 22.263 5.723 -11.556 1.00 92.19 83 LEU A O 1
ATOM 627 N N . ARG A 1 84 ? 20.496 7.127 -11.507 1.00 93.56 84 ARG A N 1
ATOM 628 C CA . ARG A 1 84 ? 21.275 8.353 -11.727 1.00 93.56 84 ARG A CA 1
ATOM 629 C C . ARG A 1 84 ? 22.345 8.525 -10.648 1.00 93.56 84 ARG A C 1
ATOM 631 O O . ARG A 1 84 ? 23.515 8.685 -10.981 1.00 93.56 84 ARG A O 1
ATOM 638 N N . SER A 1 85 ? 21.979 8.404 -9.374 1.00 90.12 85 SER A N 1
ATOM 639 C CA . SER A 1 85 ? 22.901 8.477 -8.235 1.00 90.12 85 SER A CA 1
ATOM 640 C C . SER A 1 85 ? 23.953 7.370 -8.273 1.00 90.12 85 SER A C 1
ATOM 642 O O . SER A 1 85 ? 25.125 7.633 -8.008 1.00 90.12 85 SER A O 1
ATOM 644 N N . ARG A 1 86 ? 23.579 6.138 -8.651 1.00 92.25 86 ARG A N 1
ATOM 645 C CA . ARG A 1 86 ? 24.527 5.020 -8.785 1.00 92.25 86 ARG A CA 1
ATOM 646 C C . ARG A 1 86 ? 25.593 5.292 -9.847 1.00 92.25 86 ARG A C 1
ATOM 648 O O . ARG A 1 86 ? 26.765 4.987 -9.613 1.00 92.25 86 ARG A O 1
ATOM 655 N N . LEU A 1 87 ? 25.196 5.827 -11.001 1.00 95.06 87 LEU A N 1
ATOM 656 C CA . LEU A 1 87 ? 26.103 6.127 -12.111 1.00 95.06 87 LEU A CA 1
ATOM 657 C C . LEU A 1 87 ? 26.942 7.380 -11.847 1.00 95.06 87 LEU A C 1
ATOM 659 O O . LEU A 1 87 ? 28.153 7.334 -12.050 1.00 95.06 87 LEU A O 1
ATOM 663 N N . ALA A 1 88 ? 26.340 8.443 -11.311 1.00 92.81 88 ALA A N 1
ATOM 664 C CA . ALA A 1 88 ? 27.050 9.654 -10.905 1.00 92.81 88 ALA A CA 1
ATOM 665 C C . ALA A 1 88 ? 28.080 9.365 -9.800 1.00 92.81 88 ALA A C 1
ATOM 667 O O . ALA A 1 88 ? 29.230 9.780 -9.899 1.00 92.81 88 ALA A O 1
ATOM 668 N N . GLY A 1 89 ? 27.719 8.565 -8.790 1.00 92.44 89 GLY A N 1
ATOM 669 C CA . GLY A 1 89 ? 28.659 8.126 -7.756 1.00 92.44 89 GLY A CA 1
ATOM 670 C C . GLY A 1 89 ? 29.809 7.288 -8.323 1.00 92.44 89 GLY A C 1
ATOM 671 O O . GLY A 1 89 ? 30.950 7.420 -7.885 1.00 92.44 89 GLY A O 1
ATOM 672 N N . ARG A 1 90 ? 29.540 6.464 -9.348 1.00 93.81 90 ARG A N 1
ATOM 673 C CA . ARG A 1 90 ? 30.592 5.721 -10.054 1.00 93.81 90 ARG A CA 1
ATOM 674 C C . ARG A 1 90 ? 31.523 6.656 -10.825 1.00 93.81 90 ARG A C 1
ATOM 676 O O . ARG A 1 90 ? 32.725 6.450 -10.742 1.00 93.81 90 ARG A O 1
ATOM 683 N N . LEU A 1 91 ? 30.997 7.664 -11.523 1.00 92.75 91 LEU A N 1
ATOM 684 C CA . LEU A 1 91 ? 31.795 8.687 -12.213 1.00 92.75 91 LEU A CA 1
ATOM 685 C C . LEU A 1 91 ? 32.670 9.486 -11.239 1.00 92.75 91 LEU A C 1
ATOM 687 O O . LEU A 1 91 ? 33.862 9.667 -11.484 1.00 92.75 91 LEU A O 1
ATOM 691 N N . ALA A 1 92 ? 32.095 9.918 -10.116 1.00 91.31 92 ALA A N 1
ATOM 692 C CA . ALA A 1 92 ? 32.798 10.677 -9.086 1.00 91.31 92 ALA A CA 1
ATOM 693 C C . ALA A 1 92 ? 33.943 9.876 -8.444 1.00 91.31 92 ALA A C 1
ATOM 695 O O . ALA A 1 92 ? 34.977 10.444 -8.107 1.00 91.31 92 ALA A O 1
ATOM 696 N N . GLY A 1 93 ? 33.786 8.553 -8.320 1.00 92.00 93 GLY A N 1
ATOM 697 C CA . GLY A 1 93 ? 34.819 7.657 -7.796 1.00 92.00 93 GLY A CA 1
ATOM 698 C C . GLY A 1 93 ? 35.955 7.323 -8.773 1.00 92.00 93 GLY A C 1
ATOM 699 O O . GLY A 1 93 ? 36.880 6.610 -8.385 1.00 92.00 93 GLY A O 1
ATOM 700 N N . LEU A 1 94 ? 35.902 7.781 -10.031 1.00 92.75 94 LEU A N 1
ATOM 701 C CA . LEU A 1 94 ? 36.974 7.554 -11.006 1.00 92.75 94 LEU A CA 1
ATOM 702 C C . LEU A 1 94 ? 38.108 8.589 -10.864 1.00 92.75 94 LEU A C 1
ATOM 704 O O . LEU A 1 94 ? 37.844 9.746 -10.510 1.00 92.75 94 LEU A O 1
ATOM 708 N N . PRO A 1 95 ? 39.357 8.208 -11.211 1.00 92.94 95 PRO A N 1
ATOM 709 C CA . PRO A 1 95 ? 40.477 9.144 -11.298 1.00 92.94 95 PRO A CA 1
ATOM 710 C C . PRO A 1 95 ? 40.165 10.341 -12.202 1.00 92.94 95 PRO A C 1
ATOM 712 O O . PRO A 1 95 ? 39.450 10.205 -13.201 1.00 92.94 95 PRO A O 1
ATOM 715 N N . GLU A 1 96 ? 40.735 11.499 -11.873 1.00 90.38 96 GLU A N 1
ATOM 716 C CA . GLU A 1 96 ? 40.498 12.766 -12.573 1.00 90.38 96 GLU A CA 1
ATOM 717 C C . GLU A 1 96 ? 40.757 12.649 -14.081 1.00 90.38 96 GLU A C 1
ATOM 719 O O . GLU A 1 96 ? 39.930 13.042 -14.905 1.00 90.38 96 GLU A O 1
ATOM 724 N N . GLU A 1 97 ? 41.861 12.003 -14.455 1.00 86.75 97 GLU A N 1
ATOM 725 C CA . GLU A 1 97 ? 42.292 11.842 -15.844 1.00 86.75 97 GLU A CA 1
ATOM 726 C C . GLU A 1 97 ? 41.334 10.954 -16.650 1.00 86.75 97 GLU A C 1
ATOM 728 O O . GLU A 1 97 ? 41.264 11.036 -17.879 1.00 86.75 97 GLU A O 1
ATOM 733 N N . VAL A 1 98 ? 40.606 10.060 -15.980 1.00 88.12 98 VAL A N 1
ATOM 734 C CA . VAL A 1 98 ? 39.577 9.224 -16.608 1.00 88.12 98 VAL A CA 1
ATOM 735 C C . VAL A 1 98 ? 38.282 10.016 -16.747 1.00 88.12 98 VAL A C 1
ATOM 737 O O . VAL A 1 98 ? 37.644 9.956 -17.798 1.00 88.12 98 VAL A O 1
ATOM 740 N N . ARG A 1 99 ? 37.916 10.800 -15.728 1.00 89.94 99 ARG A N 1
ATOM 741 C CA . ARG A 1 99 ? 36.690 11.606 -15.725 1.00 89.94 99 ARG A CA 1
ATOM 742 C C . ARG A 1 99 ? 36.684 12.652 -16.839 1.00 89.94 99 ARG A C 1
ATOM 744 O O . ARG A 1 99 ? 35.693 12.777 -17.548 1.00 89.94 99 ARG A O 1
ATOM 751 N N . GLN A 1 100 ? 37.820 13.303 -17.091 1.00 86.38 100 GLN A N 1
ATOM 752 C CA . GLN A 1 100 ? 37.982 14.257 -18.201 1.00 86.38 100 GLN A CA 1
ATOM 753 C C . GLN A 1 100 ? 37.716 13.646 -19.590 1.00 86.38 100 GLN A C 1
ATOM 755 O O . GLN A 1 100 ? 37.357 14.354 -20.534 1.00 86.38 100 GLN A O 1
ATOM 760 N N . ARG A 1 101 ? 37.877 12.324 -19.733 1.00 87.19 101 ARG A N 1
ATOM 761 C CA . ARG A 1 101 ? 37.591 11.577 -20.970 1.00 87.19 101 ARG A CA 1
ATOM 762 C C . ARG A 1 101 ? 36.146 11.072 -21.046 1.00 87.19 101 ARG A C 1
ATOM 764 O O . ARG A 1 101 ? 35.773 10.475 -22.048 1.00 87.19 101 ARG A O 1
ATOM 771 N N . LEU A 1 102 ? 35.344 11.276 -20.004 1.00 90.62 102 LEU A N 1
ATOM 772 C CA . LEU A 1 102 ? 33.958 10.815 -19.919 1.00 90.62 102 LEU A CA 1
ATOM 773 C C . LEU A 1 102 ? 32.933 11.948 -20.009 1.00 90.62 102 LEU A C 1
ATOM 775 O O . LEU A 1 102 ? 31.746 11.647 -20.000 1.00 90.62 102 LEU A O 1
ATOM 779 N N . GLY A 1 103 ? 33.357 13.209 -20.149 1.00 86.44 103 GLY A N 1
ATOM 780 C CA . GLY A 1 103 ? 32.440 14.353 -20.235 1.00 86.44 103 GLY A CA 1
ATOM 781 C C . GLY A 1 103 ? 31.384 14.205 -21.337 1.00 86.44 103 GLY A C 1
ATOM 782 O O . GLY A 1 103 ? 30.202 14.409 -21.081 1.00 86.44 103 GLY A O 1
ATOM 783 N N . ASP A 1 104 ? 31.790 13.746 -22.525 1.00 86.19 104 ASP A N 1
ATOM 784 C CA . ASP A 1 104 ? 30.875 13.522 -23.656 1.00 86.19 104 ASP A CA 1
ATOM 785 C C . ASP A 1 104 ? 29.878 12.386 -23.353 1.00 86.19 104 ASP A C 1
ATOM 787 O O . ASP A 1 104 ? 28.683 12.490 -23.626 1.00 86.19 104 ASP A O 1
ATOM 791 N N . TRP A 1 105 ? 30.349 11.310 -22.705 1.00 91.75 105 TRP A N 1
ATOM 792 C CA . TRP A 1 105 ? 29.481 10.215 -22.264 1.00 91.75 105 TRP A CA 1
ATOM 793 C C . TRP A 1 105 ? 28.478 10.690 -21.210 1.00 91.75 105 TRP A C 1
ATOM 795 O O . TRP A 1 105 ? 27.297 10.374 -21.299 1.00 91.75 105 TRP A O 1
ATOM 805 N N . GLU A 1 106 ? 28.924 11.451 -20.213 1.00 92.44 106 GLU A N 1
ATOM 806 C CA . GLU A 1 106 ? 28.054 11.962 -19.155 1.00 92.44 106 GLU A CA 1
ATOM 807 C C . GLU A 1 106 ? 26.970 12.882 -19.727 1.00 92.44 106 GLU A C 1
ATOM 809 O O . GLU A 1 106 ? 25.794 12.696 -19.416 1.00 92.44 106 GLU A O 1
ATOM 814 N N . ALA A 1 107 ? 27.345 13.801 -20.620 1.00 89.56 107 ALA A N 1
ATOM 815 C CA . ALA A 1 107 ? 26.425 14.748 -21.239 1.00 89.56 107 ALA A CA 1
ATOM 816 C C . ALA A 1 107 ? 25.382 14.075 -22.150 1.00 89.56 107 ALA A C 1
ATOM 818 O O . ALA A 1 107 ? 24.212 14.455 -22.134 1.00 89.56 107 ALA A O 1
ATOM 819 N N . GLU A 1 108 ? 25.781 13.074 -22.940 1.00 89.81 108 GLU A N 1
ATOM 820 C CA . GLU A 1 108 ? 24.902 12.479 -23.957 1.00 89.81 108 GLU A CA 1
ATOM 821 C C . GLU A 1 108 ? 24.197 11.200 -23.493 1.00 89.81 108 GLU A C 1
ATOM 823 O O . GLU A 1 108 ? 23.081 10.898 -23.927 1.00 89.81 108 GLU A O 1
ATOM 828 N N . ARG A 1 109 ? 24.852 10.399 -22.647 1.00 92.81 109 ARG A N 1
ATOM 829 C CA . ARG A 1 109 ? 24.440 9.014 -22.372 1.00 92.81 109 ARG A CA 1
ATOM 830 C C . ARG A 1 109 ? 23.797 8.826 -21.016 1.00 92.81 109 ARG A C 1
ATOM 832 O O . ARG A 1 109 ? 22.887 8.008 -20.926 1.00 92.81 109 ARG A O 1
ATOM 839 N N . LEU A 1 110 ? 24.212 9.555 -19.979 1.00 92.94 110 LEU A N 1
ATOM 840 C CA . LEU A 1 110 ? 23.699 9.338 -18.622 1.00 92.94 110 LEU A CA 1
ATOM 841 C C . LEU A 1 110 ? 22.170 9.475 -18.569 1.00 92.94 110 LEU A C 1
ATOM 843 O O . LEU A 1 110 ? 21.470 8.532 -18.197 1.00 92.94 110 LEU A O 1
ATOM 847 N N . ASP A 1 111 ? 21.649 10.621 -19.001 1.00 92.12 111 ASP A N 1
ATOM 848 C CA . ASP A 1 111 ? 20.207 10.879 -18.998 1.00 92.12 111 ASP A CA 1
ATOM 849 C C . ASP A 1 111 ? 19.456 10.008 -20.007 1.00 92.12 111 ASP A C 1
ATOM 851 O O . ASP A 1 111 ? 18.337 9.566 -19.736 1.00 92.12 111 ASP A O 1
ATOM 855 N N . TYR A 1 112 ? 20.078 9.701 -21.148 1.00 94.56 112 TYR A N 1
ATOM 856 C CA . TYR A 1 112 ? 19.517 8.759 -22.112 1.00 94.56 112 TYR A CA 1
ATOM 857 C C . TYR A 1 112 ? 19.305 7.373 -21.485 1.00 94.56 112 TYR A C 1
ATOM 859 O O . TYR A 1 112 ? 18.233 6.791 -21.626 1.00 94.56 112 TYR A O 1
ATOM 867 N N . LEU A 1 113 ? 20.295 6.852 -20.757 1.00 95.62 113 LEU A N 1
ATOM 868 C CA . LEU A 1 113 ? 20.235 5.534 -20.123 1.00 95.62 113 LEU A CA 1
ATOM 869 C C . LEU A 1 113 ? 19.237 5.494 -18.962 1.00 95.62 113 LEU A C 1
ATOM 871 O O . LEU A 1 113 ? 18.570 4.478 -18.771 1.00 95.62 113 LEU A O 1
ATOM 875 N N . VAL A 1 114 ? 19.077 6.601 -18.230 1.00 94.25 114 VAL A N 1
ATOM 876 C CA . VAL A 1 114 ? 18.020 6.736 -17.215 1.00 94.25 114 VAL A CA 1
ATOM 877 C C . VAL A 1 114 ? 16.633 6.656 -17.858 1.00 94.25 114 VAL A C 1
ATOM 879 O O . VAL A 1 114 ? 15.786 5.892 -17.393 1.00 94.25 114 VAL A O 1
ATOM 882 N N . ARG A 1 115 ? 16.418 7.362 -18.975 1.00 93.56 115 ARG A N 1
ATOM 883 C CA . ARG A 1 115 ? 15.165 7.291 -19.751 1.00 93.56 115 ARG A CA 1
ATOM 884 C C . ARG A 1 115 ? 14.951 5.917 -20.382 1.00 93.56 115 ARG A C 1
ATOM 886 O O . ARG A 1 115 ? 13.830 5.425 -20.426 1.00 93.56 115 ARG A O 1
ATOM 893 N N . PHE A 1 116 ? 16.016 5.266 -20.835 1.00 95.50 116 PHE A N 1
ATOM 894 C CA . PHE A 1 116 ? 15.943 3.912 -21.371 1.00 95.50 116 PHE A CA 1
ATOM 895 C C . PHE A 1 116 ? 15.511 2.898 -20.302 1.00 95.50 116 PHE A C 1
ATOM 897 O O . PHE A 1 116 ? 14.641 2.068 -20.559 1.00 95.50 116 PHE A O 1
ATOM 904 N N . ALA A 1 117 ? 16.054 2.998 -19.085 1.00 92.75 117 ALA A N 1
ATOM 905 C CA . ALA A 1 117 ? 15.618 2.179 -17.957 1.00 92.75 117 ALA A CA 1
ATOM 906 C C . ALA A 1 117 ? 14.135 2.416 -17.633 1.00 92.75 117 ALA A C 1
ATOM 908 O O . ALA A 1 117 ? 13.370 1.462 -17.504 1.00 92.75 117 ALA A O 1
ATOM 909 N N . ALA A 1 118 ? 13.706 3.681 -17.579 1.00 87.88 118 ALA A N 1
ATOM 910 C CA . ALA A 1 118 ? 12.299 4.036 -17.415 1.00 87.88 118 ALA A CA 1
ATOM 911 C C . ALA A 1 118 ? 11.412 3.408 -18.504 1.00 87.88 118 ALA A C 1
ATOM 913 O O . ALA A 1 118 ? 10.390 2.807 -18.188 1.00 87.88 118 ALA A O 1
ATOM 914 N N . TRP A 1 119 ? 11.826 3.463 -19.772 1.00 91.50 119 TRP A N 1
ATOM 915 C CA . TRP A 1 119 ? 11.100 2.843 -20.882 1.00 91.50 119 TRP A CA 1
ATOM 916 C C . TRP A 1 119 ? 10.969 1.322 -20.733 1.00 91.50 119 TRP A C 1
ATOM 918 O O . TRP A 1 119 ? 9.891 0.781 -20.986 1.00 91.50 119 TRP A O 1
ATOM 928 N N . LEU A 1 120 ? 12.018 0.622 -20.283 1.00 90.25 120 LEU A N 1
ATOM 929 C CA . LEU A 1 120 ? 11.952 -0.823 -20.024 1.00 90.25 120 LEU A CA 1
ATOM 930 C C . LEU A 1 120 ? 10.895 -1.173 -18.967 1.00 90.25 120 LEU A C 1
ATOM 932 O O . LEU A 1 120 ? 10.190 -2.170 -19.123 1.00 90.25 120 LEU A O 1
ATOM 936 N N . HIS A 1 121 ? 10.762 -0.347 -17.928 1.00 82.00 121 HIS A N 1
ATOM 937 C CA . HIS A 1 121 ? 9.751 -0.527 -16.887 1.00 82.00 121 HIS A CA 1
ATOM 938 C C . HIS A 1 121 ? 8.345 -0.153 -17.364 1.00 82.00 121 HIS A C 1
ATOM 940 O O . HIS A 1 121 ? 7.424 -0.954 -17.230 1.00 82.00 121 HIS A O 1
ATOM 946 N N . VAL A 1 122 ? 8.186 1.023 -17.979 1.00 76.25 122 VAL A N 1
ATOM 947 C CA . VAL A 1 122 ? 6.903 1.521 -18.507 1.00 76.25 122 VAL A CA 1
ATOM 948 C C . VAL A 1 122 ? 6.295 0.545 -19.516 1.00 76.25 122 VAL A C 1
ATOM 950 O O . VAL A 1 122 ? 5.093 0.309 -19.505 1.00 76.25 122 VAL A O 1
ATOM 953 N N . THR A 1 123 ? 7.125 -0.076 -20.358 1.00 79.19 123 THR A N 1
ATOM 954 C CA . THR A 1 123 ? 6.670 -1.036 -21.377 1.00 79.19 123 THR A CA 1
ATOM 955 C C . THR A 1 123 ? 6.598 -2.486 -20.888 1.00 79.19 123 THR A C 1
ATOM 957 O O . THR A 1 123 ? 6.355 -3.387 -21.691 1.00 79.19 123 THR A O 1
ATOM 960 N N . GLY A 1 124 ? 6.839 -2.747 -19.597 1.00 73.69 124 GLY A N 1
ATOM 961 C CA . GLY A 1 124 ? 6.790 -4.095 -19.017 1.00 73.69 124 GLY A CA 1
ATOM 962 C C . GLY A 1 124 ? 7.875 -5.050 -19.530 1.00 73.69 124 GLY A C 1
ATOM 963 O O . GLY A 1 124 ? 7.771 -6.261 -19.353 1.00 73.69 124 GLY A O 1
ATOM 964 N N . ARG A 1 125 ? 8.930 -4.534 -20.172 1.00 82.88 125 ARG A N 1
ATOM 965 C CA . ARG A 1 125 ? 10.065 -5.336 -20.664 1.00 82.88 125 ARG A CA 1
ATOM 966 C C . ARG A 1 125 ? 11.011 -5.768 -19.552 1.00 82.88 125 ARG A C 1
ATOM 968 O O . ARG A 1 125 ? 11.759 -6.726 -19.732 1.00 82.88 125 ARG A O 1
ATOM 975 N N . GLN A 1 126 ? 10.987 -5.060 -18.430 1.00 80.50 126 GLN A N 1
ATOM 976 C CA . GLN A 1 126 ? 11.718 -5.410 -17.225 1.00 80.50 126 GLN A CA 1
ATOM 977 C C . GLN A 1 126 ? 10.827 -5.221 -15.996 1.00 80.50 126 GLN A C 1
ATOM 979 O O . GLN A 1 126 ? 10.347 -4.123 -15.717 1.00 80.50 126 GLN A O 1
ATOM 984 N N . THR A 1 127 ? 10.629 -6.305 -15.250 1.00 71.44 127 THR A N 1
ATOM 985 C CA . THR A 1 127 ? 9.701 -6.395 -14.115 1.00 71.44 127 THR A CA 1
ATOM 986 C C . THR A 1 127 ? 10.379 -7.094 -12.935 1.00 71.44 127 THR A C 1
ATOM 988 O O . THR A 1 127 ? 11.479 -7.645 -13.065 1.00 71.44 127 THR A O 1
ATOM 991 N N . ALA A 1 128 ? 9.735 -7.108 -11.763 1.00 66.94 128 ALA A N 1
ATOM 992 C CA . ALA A 1 128 ? 10.258 -7.816 -10.591 1.00 66.94 128 ALA A CA 1
ATOM 993 C C . ALA A 1 128 ? 10.428 -9.334 -10.822 1.00 66.94 128 ALA A C 1
ATOM 995 O O . ALA A 1 128 ? 11.284 -9.976 -10.210 1.00 66.94 128 ALA A O 1
ATOM 996 N N . ARG A 1 129 ? 9.674 -9.911 -11.759 1.00 64.75 129 ARG A N 1
ATOM 997 C CA . ARG A 1 129 ? 9.690 -11.346 -12.058 1.00 64.75 129 ARG A CA 1
ATOM 998 C C . ARG A 1 129 ? 10.527 -11.732 -13.272 1.00 64.75 129 ARG A C 1
ATOM 1000 O O . ARG A 1 129 ? 10.553 -12.906 -13.620 1.00 64.75 129 ARG A O 1
ATOM 1007 N N . THR A 1 130 ? 11.216 -10.786 -13.920 1.00 76.00 130 THR A N 1
ATOM 1008 C CA . THR A 1 130 ? 12.091 -11.119 -15.054 1.00 76.00 130 THR A CA 1
ATOM 1009 C C . THR A 1 130 ? 13.174 -12.097 -14.599 1.00 76.00 130 THR A C 1
ATOM 1011 O O . THR A 1 130 ? 14.085 -11.728 -13.854 1.00 76.00 130 THR A O 1
ATOM 1014 N N . ASP A 1 131 ? 13.047 -13.347 -15.028 1.00 76.25 131 ASP A N 1
ATOM 1015 C CA . ASP A 1 131 ? 13.926 -14.443 -14.648 1.00 76.25 131 ASP A CA 1
ATOM 1016 C C . ASP A 1 131 ? 15.323 -14.294 -15.270 1.00 76.25 131 ASP A C 1
ATOM 1018 O O . ASP A 1 131 ? 15.605 -13.383 -16.055 1.00 76.25 131 ASP A O 1
ATOM 1022 N N . LEU A 1 132 ? 16.237 -15.203 -14.922 1.00 83.44 132 LEU A N 1
ATOM 1023 C CA . LEU A 1 132 ? 17.604 -15.149 -15.438 1.00 83.44 132 LEU A CA 1
ATOM 1024 C C . LEU A 1 132 ? 17.641 -15.203 -16.977 1.00 83.44 132 LEU A C 1
ATOM 1026 O O . LEU A 1 132 ? 18.479 -14.532 -17.582 1.00 83.44 132 LEU A O 1
ATOM 1030 N N . GLY A 1 133 ? 16.733 -15.958 -17.605 1.00 84.25 133 GLY A N 1
ATOM 1031 C CA . GLY A 1 133 ? 16.605 -16.043 -19.060 1.00 84.25 133 GLY A CA 1
ATOM 1032 C C . GLY A 1 133 ? 16.206 -14.708 -19.689 1.00 84.25 133 GLY A C 1
ATOM 1033 O O . GLY A 1 133 ? 16.880 -14.233 -20.605 1.00 84.25 133 GLY A O 1
ATOM 1034 N N . GLY A 1 134 ? 15.182 -14.047 -19.148 1.00 84.38 134 GLY A N 1
ATOM 1035 C CA . GLY A 1 134 ? 14.742 -12.722 -19.579 1.00 84.38 134 GLY A CA 1
ATOM 1036 C C . GLY A 1 134 ? 15.818 -11.653 -19.385 1.00 84.38 134 GLY A C 1
ATOM 1037 O O . GLY A 1 134 ? 16.062 -10.846 -20.283 1.00 84.38 134 GLY A O 1
ATOM 1038 N N . LEU A 1 135 ? 16.553 -11.686 -18.267 1.00 85.94 135 LEU A N 1
ATOM 1039 C CA . LEU A 1 135 ? 17.685 -10.777 -18.046 1.00 85.94 135 LEU A CA 1
ATOM 1040 C C . LEU A 1 135 ? 18.819 -11.009 -19.060 1.00 85.94 135 LEU A C 1
ATOM 1042 O O . LEU A 1 135 ? 19.473 -10.056 -19.492 1.00 85.94 135 LEU A O 1
ATOM 1046 N N . GLN A 1 136 ? 19.061 -12.258 -19.471 1.00 86.75 136 GLN A N 1
ATOM 1047 C CA . GLN A 1 136 ? 20.020 -12.565 -20.533 1.00 86.75 136 GLN A CA 1
ATOM 1048 C C . GLN A 1 136 ? 19.542 -12.064 -21.902 1.00 86.75 136 GLN A C 1
ATOM 1050 O O . GLN A 1 136 ? 20.362 -11.523 -22.646 1.00 86.75 136 GLN A O 1
ATOM 1055 N N . ASP A 1 137 ? 18.250 -12.182 -22.226 1.00 88.19 137 ASP A N 1
ATOM 1056 C CA . ASP A 1 137 ? 17.688 -11.644 -23.475 1.00 88.19 137 ASP A CA 1
ATOM 1057 C C . ASP A 1 137 ? 17.819 -10.115 -23.540 1.00 88.19 137 ASP A C 1
ATOM 1059 O O . ASP A 1 137 ? 18.314 -9.577 -24.534 1.00 88.19 137 ASP A O 1
ATOM 1063 N N . LEU A 1 138 ? 17.505 -9.417 -22.441 1.00 89.81 138 LEU A N 1
ATOM 1064 C CA . LEU A 1 138 ? 17.693 -7.965 -22.328 1.00 89.81 138 LEU A CA 1
ATOM 1065 C C . LEU A 1 138 ? 19.147 -7.551 -22.597 1.00 89.81 138 LEU A C 1
ATOM 1067 O O . LEU A 1 138 ? 19.397 -6.571 -23.301 1.00 89.81 138 LEU A O 1
ATOM 1071 N N . ARG A 1 139 ? 20.126 -8.310 -22.082 1.00 90.31 139 ARG A N 1
ATOM 1072 C CA . ARG A 1 139 ? 21.553 -8.054 -22.354 1.00 90.31 139 ARG A CA 1
ATOM 1073 C C . ARG A 1 139 ? 21.922 -8.323 -23.810 1.00 90.31 139 ARG A C 1
ATOM 1075 O O . ARG A 1 139 ? 22.653 -7.527 -24.393 1.00 90.31 139 ARG A O 1
ATOM 1082 N N . ARG A 1 140 ? 21.427 -9.415 -24.403 1.00 89.25 140 ARG A N 1
ATOM 1083 C CA . ARG A 1 140 ? 21.710 -9.780 -25.804 1.00 89.25 140 ARG A CA 1
ATOM 1084 C C . ARG A 1 140 ? 21.149 -8.756 -26.785 1.00 89.25 140 ARG A C 1
ATOM 1086 O O . ARG A 1 140 ? 21.794 -8.444 -27.779 1.00 89.25 140 ARG A O 1
ATOM 1093 N N . ARG A 1 141 ? 19.973 -8.202 -26.491 1.00 91.25 141 ARG A N 1
ATOM 1094 C CA . ARG A 1 141 ? 19.262 -7.249 -27.354 1.00 91.25 141 ARG A CA 1
ATOM 1095 C C . ARG A 1 141 ? 19.495 -5.791 -26.973 1.00 91.25 141 ARG A C 1
ATOM 1097 O O . ARG A 1 141 ? 18.772 -4.928 -27.452 1.00 91.25 141 ARG A O 1
ATOM 1104 N N . TRP A 1 142 ? 20.494 -5.502 -26.142 1.00 91.81 142 TRP A N 1
ATOM 1105 C CA . TRP A 1 142 ? 20.726 -4.184 -25.545 1.00 91.81 142 TRP A CA 1
ATOM 1106 C C . TRP A 1 142 ? 20.683 -3.024 -26.546 1.00 91.81 142 TRP A C 1
ATOM 1108 O O . TRP A 1 142 ? 19.900 -2.093 -26.379 1.00 91.81 142 TRP A O 1
ATOM 1118 N N . ILE A 1 143 ? 21.467 -3.114 -27.623 1.00 90.31 143 ILE A N 1
ATOM 1119 C CA . ILE A 1 143 ? 21.530 -2.074 -28.661 1.00 90.31 143 ILE A CA 1
ATOM 1120 C C . ILE A 1 143 ? 20.214 -1.991 -29.444 1.00 90.31 143 ILE A C 1
ATOM 1122 O O . ILE A 1 143 ? 19.700 -0.904 -29.700 1.00 90.31 143 ILE A O 1
ATOM 1126 N N . THR A 1 144 ? 19.620 -3.138 -29.780 1.00 91.94 144 THR A N 1
ATOM 1127 C CA . THR A 1 144 ? 18.320 -3.194 -30.461 1.00 91.94 144 THR A CA 1
ATOM 1128 C C . THR A 1 144 ? 17.217 -2.544 -29.626 1.00 91.94 144 THR A C 1
ATOM 1130 O O . THR A 1 144 ? 16.415 -1.787 -30.163 1.00 91.94 144 THR A O 1
ATOM 1133 N N . LEU A 1 145 ? 17.184 -2.806 -28.319 1.00 92.88 145 LEU A N 1
ATOM 1134 C CA . LEU A 1 145 ? 16.199 -2.254 -27.392 1.00 92.88 145 LEU A CA 1
ATOM 1135 C C . LEU A 1 145 ? 16.377 -0.747 -27.210 1.00 92.88 145 LEU A C 1
ATOM 1137 O O . LEU A 1 145 ? 15.383 -0.032 -27.194 1.00 92.88 145 LEU A O 1
ATOM 1141 N N . GLN A 1 146 ? 17.613 -0.250 -27.139 1.00 94.06 146 GLN A N 1
ATOM 1142 C CA . GLN A 1 146 ? 17.882 1.191 -27.126 1.00 94.06 146 GLN A CA 1
ATOM 1143 C C . GLN A 1 146 ? 17.343 1.882 -28.387 1.00 94.06 146 GLN A C 1
ATOM 1145 O O . GLN A 1 146 ? 16.637 2.885 -28.296 1.00 94.06 146 GLN A O 1
ATOM 1150 N N . ASN A 1 147 ? 17.577 1.303 -29.568 1.00 92.94 147 ASN A N 1
ATOM 1151 C CA . ASN A 1 147 ? 17.032 1.836 -30.821 1.00 92.94 147 ASN A CA 1
ATOM 1152 C C . ASN A 1 147 ? 15.496 1.830 -30.829 1.00 92.94 147 ASN A C 1
ATOM 1154 O O . ASN A 1 147 ? 14.876 2.820 -31.219 1.00 92.94 147 ASN A O 1
ATOM 1158 N N . GLN A 1 148 ? 14.882 0.742 -30.354 1.00 92.31 148 GLN A N 1
ATOM 1159 C CA . GLN A 1 148 ? 13.428 0.641 -30.210 1.00 92.31 148 GLN A CA 1
ATOM 1160 C C . GLN A 1 148 ? 12.878 1.673 -29.223 1.00 92.31 148 GLN A C 1
ATOM 1162 O O . GLN A 1 148 ? 11.858 2.292 -29.507 1.00 92.31 148 GLN A O 1
ATOM 1167 N N . SER A 1 149 ? 13.563 1.903 -28.102 1.00 94.12 149 SER A N 1
ATOM 1168 C CA . SER A 1 149 ? 13.204 2.935 -27.130 1.00 94.12 149 SER A CA 1
ATOM 1169 C C . SER A 1 149 ? 13.210 4.316 -27.768 1.00 94.12 149 SER A C 1
ATOM 1171 O O . SER A 1 149 ? 12.246 5.055 -27.604 1.00 94.12 149 SER A O 1
ATOM 1173 N N . THR A 1 150 ? 14.259 4.664 -28.518 1.00 92.69 150 THR A N 1
ATOM 1174 C CA . THR A 1 150 ? 14.354 5.962 -29.200 1.00 92.69 150 THR A CA 1
ATOM 1175 C C . THR A 1 150 ? 13.211 6.148 -30.199 1.00 92.69 150 THR A C 1
ATOM 1177 O O . THR A 1 150 ? 12.572 7.196 -30.212 1.00 92.69 150 THR A O 1
ATOM 1180 N N . GLN A 1 151 ? 12.913 5.123 -31.003 1.00 91.31 151 GLN A N 1
ATOM 1181 C CA . GLN A 1 151 ? 11.812 5.156 -31.973 1.00 91.31 151 GLN A CA 1
ATOM 1182 C C . GLN A 1 151 ? 10.447 5.273 -31.287 1.00 91.31 151 GLN A C 1
ATOM 1184 O O . GLN A 1 151 ? 9.622 6.086 -31.693 1.00 91.31 151 GLN A O 1
ATOM 1189 N N . CYS A 1 152 ? 10.222 4.494 -30.230 1.00 87.88 152 CYS A N 1
ATOM 1190 C CA . CYS A 1 152 ? 8.969 4.469 -29.484 1.00 87.88 152 CYS A CA 1
ATOM 1191 C C . CYS A 1 152 ? 8.709 5.805 -28.776 1.00 87.88 152 CYS A C 1
ATOM 1193 O O . CYS A 1 152 ? 7.643 6.383 -28.948 1.00 87.88 152 CYS A O 1
ATOM 1195 N N . VAL A 1 153 ? 9.704 6.350 -28.071 1.00 88.44 153 VAL A N 1
ATOM 1196 C CA . VAL A 1 153 ? 9.608 7.656 -27.396 1.00 88.44 153 VAL A CA 1
ATOM 1197 C C . VAL A 1 153 ? 9.448 8.811 -28.397 1.00 88.44 153 VAL A C 1
ATOM 1199 O O . VAL A 1 153 ? 8.844 9.829 -28.073 1.00 88.44 153 VAL A O 1
ATOM 1202 N N . ALA A 1 154 ? 9.973 8.686 -29.619 1.00 89.44 154 ALA A N 1
ATOM 1203 C CA . ALA A 1 154 ? 9.772 9.693 -30.660 1.00 89.44 154 ALA A CA 1
ATOM 1204 C C . ALA A 1 154 ? 8.371 9.624 -31.292 1.00 89.44 154 ALA A C 1
ATOM 1206 O O . ALA A 1 154 ? 7.788 10.665 -31.593 1.00 89.44 154 ALA A O 1
ATOM 1207 N N . ALA A 1 155 ? 7.846 8.415 -31.506 1.00 87.62 155 ALA A N 1
ATOM 1208 C CA . ALA A 1 155 ? 6.567 8.188 -32.175 1.00 87.62 155 ALA A CA 1
ATOM 1209 C C . ALA A 1 155 ? 5.356 8.378 -31.251 1.00 87.62 155 ALA A C 1
ATOM 1211 O O . ALA A 1 155 ? 4.287 8.768 -31.715 1.00 87.62 155 ALA A O 1
ATOM 1212 N N . ASP A 1 156 ? 5.519 8.104 -29.958 1.00 82.38 156 ASP A N 1
ATOM 1213 C CA . ASP A 1 156 ? 4.430 8.060 -28.995 1.00 82.38 156 ASP A CA 1
ATOM 1214 C C . ASP A 1 156 ? 4.606 9.152 -27.925 1.00 82.38 156 ASP A C 1
ATOM 1216 O O . ASP A 1 156 ? 5.471 9.087 -27.045 1.00 82.38 156 ASP A O 1
ATOM 1220 N N . ALA A 1 157 ? 3.765 10.190 -28.013 1.00 75.44 157 ALA A N 1
ATOM 1221 C CA . ALA A 1 157 ? 3.776 11.309 -27.075 1.00 75.44 157 ALA A CA 1
ATOM 1222 C C . ALA A 1 157 ? 3.447 10.881 -25.636 1.00 75.44 157 ALA A C 1
ATOM 1224 O O . ALA A 1 157 ? 3.958 11.503 -24.700 1.00 75.44 157 ALA A O 1
ATOM 1225 N N . HIS A 1 158 ? 2.652 9.823 -25.475 1.00 64.94 158 HIS A N 1
ATOM 1226 C CA . HIS A 1 158 ? 2.259 9.272 -24.190 1.00 64.94 158 HIS A CA 1
ATOM 1227 C C . HIS A 1 158 ? 3.432 8.528 -23.537 1.00 64.94 158 HIS A C 1
ATOM 1229 O O . HIS A 1 158 ? 3.851 8.882 -22.431 1.00 64.94 158 HIS A O 1
ATOM 1235 N N . VAL A 1 159 ? 4.052 7.588 -24.258 1.00 72.44 159 VAL A N 1
ATOM 1236 C CA . VAL A 1 159 ? 5.254 6.882 -23.774 1.00 72.44 159 VAL A CA 1
ATOM 1237 C C . VAL A 1 159 ? 6.361 7.881 -23.444 1.00 72.44 159 VAL A C 1
ATOM 1239 O O . VAL A 1 159 ? 7.040 7.750 -22.426 1.00 72.44 159 VAL A O 1
ATOM 1242 N N . ARG A 1 160 ? 6.519 8.929 -24.259 1.00 84.38 160 ARG A N 1
ATOM 1243 C CA . ARG A 1 160 ? 7.467 10.013 -23.987 1.00 84.38 160 ARG A CA 1
ATOM 1244 C C . ARG A 1 160 ? 7.178 10.734 -22.675 1.00 84.38 160 ARG A C 1
ATOM 1246 O O . ARG A 1 160 ? 8.114 10.960 -21.914 1.00 84.38 160 ARG A O 1
ATOM 1253 N N . SER A 1 161 ? 5.923 11.096 -22.411 1.00 75.25 161 SER A N 1
ATOM 1254 C CA . SER A 1 161 ? 5.538 11.765 -21.164 1.00 75.25 161 SER A CA 1
ATOM 1255 C C . SER A 1 161 ? 5.832 10.884 -19.950 1.00 75.25 161 SER A C 1
ATOM 1257 O O . SER A 1 161 ? 6.499 11.334 -19.016 1.00 75.25 161 SER A O 1
ATOM 1259 N N . GLN A 1 162 ? 5.426 9.611 -20.003 1.00 71.75 162 GLN A N 1
ATOM 1260 C CA . GLN A 1 162 ? 5.660 8.655 -18.923 1.00 71.75 162 GLN A CA 1
ATOM 1261 C C . GLN A 1 162 ? 7.146 8.450 -18.657 1.00 71.75 162 GLN A C 1
ATOM 1263 O O . GLN A 1 162 ? 7.562 8.532 -17.512 1.00 71.75 162 GLN A O 1
ATOM 1268 N N . VAL A 1 163 ? 7.957 8.241 -19.696 1.00 82.56 163 VAL A N 1
ATOM 1269 C CA . VAL A 1 163 ? 9.407 8.038 -19.562 1.00 82.56 163 VAL A CA 1
ATOM 1270 C C . VAL A 1 163 ? 10.114 9.275 -19.001 1.00 82.56 163 VAL A C 1
ATOM 1272 O O . VAL A 1 163 ? 11.027 9.134 -18.192 1.00 82.56 163 VAL A O 1
ATOM 1275 N N . MET A 1 164 ? 9.710 10.483 -19.412 1.00 80.19 164 MET A N 1
ATOM 1276 C CA . MET A 1 164 ? 10.332 11.736 -18.957 1.00 80.19 164 MET A CA 1
ATOM 1277 C C . MET A 1 164 ? 10.063 12.038 -17.481 1.00 80.19 164 MET A C 1
ATOM 1279 O O . MET A 1 164 ? 10.933 12.598 -16.816 1.00 80.19 164 MET A O 1
ATOM 1283 N N . HIS A 1 165 ? 8.886 11.663 -16.982 1.00 74.38 165 HIS A N 1
ATOM 1284 C CA . HIS A 1 165 ? 8.472 11.879 -15.592 1.00 74.38 165 HIS A CA 1
ATOM 1285 C C . HIS A 1 165 ? 8.545 10.604 -14.747 1.00 74.38 165 HIS A C 1
ATOM 1287 O O . HIS A 1 165 ? 8.067 10.585 -13.613 1.00 74.38 165 HIS A O 1
ATOM 1293 N N . TYR A 1 166 ? 9.123 9.529 -15.290 1.00 73.00 166 TYR A N 1
ATOM 1294 C CA . TYR A 1 166 ? 9.241 8.270 -14.579 1.00 73.00 166 TYR A CA 1
ATOM 1295 C C . TYR A 1 166 ? 10.246 8.421 -13.442 1.00 73.00 166 TYR A C 1
ATOM 1297 O O . TYR A 1 166 ? 11.460 8.386 -13.652 1.00 73.00 166 TYR A O 1
ATOM 1305 N N . GLU A 1 167 ? 9.722 8.526 -12.230 1.00 72.44 167 GLU A N 1
ATOM 1306 C CA . GLU A 1 167 ? 10.489 8.364 -11.010 1.00 72.44 167 GLU A CA 1
ATOM 1307 C C . GLU A 1 167 ? 9.864 7.213 -10.217 1.00 72.44 167 GLU A C 1
ATOM 1309 O O . GLU A 1 167 ? 8.692 7.305 -9.839 1.00 72.44 167 GLU A O 1
ATOM 1314 N N . PRO A 1 168 ? 10.591 6.108 -9.973 1.00 64.75 168 PRO A N 1
ATOM 1315 C CA . PRO A 1 168 ? 10.118 5.042 -9.104 1.00 64.75 168 PRO A CA 1
ATOM 1316 C C . PRO A 1 168 ? 10.032 5.579 -7.667 1.00 64.75 168 PRO A C 1
ATOM 1318 O O . PRO A 1 168 ? 10.967 5.454 -6.881 1.00 64.75 168 PRO A O 1
ATOM 1321 N N . SER A 1 169 ? 8.907 6.203 -7.322 1.00 54.00 169 SER A N 1
ATOM 1322 C CA . SER A 1 169 ? 8.649 6.720 -5.982 1.00 54.00 169 SER A CA 1
ATOM 1323 C C . SER A 1 169 ? 7.605 5.855 -5.270 1.00 54.00 169 SER A C 1
ATOM 1325 O O . SER A 1 169 ? 6.471 5.700 -5.721 1.00 54.00 169 SER A O 1
ATOM 1327 N N . GLY A 1 170 ? 8.003 5.268 -4.141 1.00 60.16 170 GLY A N 1
ATOM 1328 C CA . GLY A 1 170 ? 7.120 4.479 -3.281 1.00 60.16 170 GLY A CA 1
ATOM 1329 C C . GLY A 1 170 ? 6.715 3.101 -3.823 1.00 60.16 170 GLY A C 1
ATOM 1330 O O . GLY A 1 170 ? 7.288 2.565 -4.773 1.00 60.16 170 GLY A O 1
ATOM 1331 N N . GLY A 1 171 ? 5.743 2.504 -3.133 1.00 68.81 171 GLY A N 1
ATOM 1332 C CA . GLY A 1 171 ? 5.145 1.217 -3.472 1.00 68.81 171 GLY A CA 1
ATOM 1333 C C . GLY A 1 171 ? 4.217 1.245 -4.691 1.00 68.81 171 GLY A C 1
ATOM 1334 O O . GLY A 1 171 ? 3.874 2.303 -5.212 1.00 68.81 171 GLY A O 1
ATOM 1335 N N . ASP A 1 172 ? 3.779 0.064 -5.127 1.00 85.50 172 ASP A N 1
ATOM 1336 C CA . ASP A 1 172 ? 2.797 -0.107 -6.203 1.00 85.50 172 ASP A CA 1
ATOM 1337 C C . ASP A 1 172 ? 1.442 0.519 -5.819 1.00 85.50 172 ASP A C 1
ATOM 1339 O O . ASP A 1 172 ? 0.881 0.218 -4.765 1.00 85.50 172 ASP A O 1
ATOM 1343 N N . ALA A 1 173 ? 0.878 1.393 -6.654 1.00 90.38 173 ALA A N 1
ATOM 1344 C CA . ALA A 1 173 ? -0.420 2.007 -6.385 1.00 90.38 173 ALA A CA 1
ATOM 1345 C C . ALA A 1 173 ? -1.544 1.309 -7.166 1.00 90.38 173 ALA A C 1
ATOM 1347 O O . ALA A 1 173 ? -1.396 0.982 -8.339 1.00 90.38 173 ALA A O 1
ATOM 1348 N N . VAL A 1 174 ? -2.703 1.132 -6.535 1.00 94.62 174 VAL A N 1
ATOM 1349 C CA . VAL A 1 174 ? -3.943 0.678 -7.175 1.00 94.62 174 VAL A CA 1
ATOM 1350 C C . VAL A 1 174 ? -4.968 1.793 -7.079 1.00 94.62 174 VAL A C 1
ATOM 1352 O O . VAL A 1 174 ? -5.393 2.162 -5.983 1.00 94.62 174 VAL A O 1
ATOM 1355 N N . VAL A 1 175 ? -5.370 2.333 -8.227 1.00 94.31 175 VAL A N 1
ATOM 1356 C CA . VAL A 1 175 ? -6.313 3.451 -8.320 1.00 94.31 175 VAL A CA 1
ATOM 1357 C C . VAL A 1 175 ? -7.660 2.923 -8.781 1.00 94.31 175 VAL A C 1
ATOM 1359 O O . VAL A 1 175 ? -7.813 2.475 -9.916 1.00 94.31 175 VAL A O 1
ATOM 1362 N N . CYS A 1 176 ? -8.655 2.978 -7.899 1.00 95.81 176 CYS A N 1
ATOM 1363 C CA . CYS A 1 176 ? -10.000 2.532 -8.237 1.00 95.81 176 CYS A CA 1
ATOM 1364 C C . CYS A 1 176 ? -10.758 3.639 -8.985 1.00 95.81 176 CYS A C 1
ATOM 1366 O O . CYS A 1 176 ? -10.684 4.805 -8.597 1.00 95.81 176 CYS A O 1
ATOM 1368 N N . VAL A 1 177 ? -11.506 3.275 -10.030 1.00 94.94 177 VAL A N 1
ATOM 1369 C CA . VAL A 1 177 ? -12.319 4.184 -10.851 1.00 94.94 177 VAL A CA 1
ATOM 1370 C C . VAL A 1 177 ? -13.727 3.618 -11.005 1.00 94.94 177 VAL A C 1
ATOM 1372 O O . VAL A 1 177 ? -13.922 2.500 -11.475 1.00 94.94 177 VAL A O 1
ATOM 1375 N N . GLY A 1 178 ? -14.734 4.394 -10.621 1.00 93.25 178 GLY A N 1
ATOM 1376 C CA . GLY A 1 178 ? -16.132 4.020 -10.820 1.00 93.25 178 GLY A CA 1
ATOM 1377 C C . GLY A 1 178 ? -17.092 4.692 -9.841 1.00 93.25 178 GLY A C 1
ATOM 1378 O O . GLY A 1 178 ? -16.673 5.186 -8.783 1.00 93.25 178 GLY A O 1
ATOM 1379 N N . PRO A 1 179 ? -18.399 4.694 -10.151 1.00 92.12 179 PRO A N 1
ATOM 1380 C CA . PRO A 1 179 ? -19.415 5.327 -9.318 1.00 92.12 179 PRO A CA 1
ATOM 1381 C C . PRO A 1 179 ? -19.527 4.645 -7.951 1.00 92.12 179 PRO A C 1
ATOM 1383 O O . PRO A 1 179 ? -19.026 3.544 -7.719 1.00 92.12 179 PRO A O 1
ATOM 1386 N N . GLN A 1 180 ? -20.165 5.299 -6.990 1.00 89.31 180 GLN A N 1
ATOM 1387 C CA . GLN A 1 180 ? -20.434 4.655 -5.706 1.00 89.31 180 GLN A CA 1
ATOM 1388 C C . GLN A 1 180 ? -21.356 3.439 -5.860 1.00 89.31 180 GLN A C 1
ATOM 1390 O O . GLN A 1 180 ? -22.166 3.379 -6.777 1.00 89.31 180 GLN A O 1
ATOM 1395 N N . GLY A 1 181 ? -21.200 2.442 -4.987 1.00 88.12 181 GLY A N 1
ATOM 1396 C CA . GLY A 1 181 ? -21.942 1.179 -5.078 1.00 88.12 181 GLY A CA 1
ATOM 1397 C C . GLY A 1 181 ? -21.374 0.143 -6.059 1.00 88.12 181 GLY A C 1
ATOM 1398 O O . GLY A 1 181 ? -21.800 -1.010 -6.010 1.00 88.12 181 GLY A O 1
ATOM 1399 N N . CYS A 1 182 ? -20.371 0.473 -6.887 1.00 91.81 182 CYS A N 1
ATOM 1400 C CA . CYS A 1 182 ? -19.812 -0.496 -7.845 1.00 91.81 182 CYS A CA 1
ATOM 1401 C C . CYS A 1 182 ? -18.912 -1.579 -7.213 1.00 91.81 182 CYS A C 1
ATOM 1403 O O . CYS A 1 182 ? -18.616 -2.576 -7.860 1.00 91.81 182 CYS A O 1
ATOM 1405 N N . GLY A 1 183 ? -18.530 -1.444 -5.937 1.00 92.25 183 GLY A N 1
ATOM 1406 C CA . GLY A 1 183 ? -17.773 -2.471 -5.202 1.00 92.25 183 GLY A CA 1
ATOM 1407 C C . GLY A 1 183 ? -16.296 -2.159 -4.943 1.00 92.25 183 GLY A C 1
ATOM 1408 O O . GLY A 1 183 ? -15.624 -3.003 -4.357 1.00 92.25 183 GLY A O 1
ATOM 1409 N N . LYS A 1 184 ? -15.809 -0.956 -5.295 1.00 94.38 184 LYS A N 1
ATOM 1410 C CA . LYS A 1 184 ? -14.420 -0.500 -5.049 1.00 94.38 184 LYS A CA 1
ATOM 1411 C C . LYS A 1 184 ? -13.943 -0.791 -3.630 1.00 94.38 184 LYS A C 1
ATOM 1413 O O . LYS A 1 184 ? -13.024 -1.573 -3.470 1.00 94.38 184 LYS A O 1
ATOM 1418 N N . SER A 1 185 ? -14.614 -0.261 -2.607 1.00 92.44 185 SER A N 1
ATOM 1419 C CA . SER A 1 185 ? -14.167 -0.415 -1.216 1.00 92.44 185 SER A CA 1
ATOM 1420 C C . SER A 1 185 ? -14.174 -1.861 -0.728 1.00 92.44 185 SER A C 1
ATOM 1422 O O . SER A 1 185 ? -13.299 -2.257 0.035 1.00 92.44 185 SER A O 1
ATOM 1424 N N . THR A 1 186 ? -15.126 -2.677 -1.190 1.00 93.81 186 THR A N 1
ATOM 1425 C CA . THR A 1 186 ? -15.138 -4.115 -0.892 1.00 93.81 186 THR A CA 1
ATOM 1426 C C . THR A 1 186 ? -13.907 -4.788 -1.501 1.00 93.81 186 THR A C 1
ATOM 1428 O O . THR A 1 186 ? -13.167 -5.457 -0.787 1.00 93.81 186 THR A O 1
ATOM 1431 N N . PHE A 1 187 ? -13.624 -4.522 -2.778 1.00 97.00 187 PHE A N 1
ATOM 1432 C CA . PHE A 1 187 ? -12.407 -4.983 -3.442 1.00 97.00 187 PHE A CA 1
ATOM 1433 C C . PHE A 1 187 ? -11.128 -4.464 -2.765 1.00 97.00 187 PHE A C 1
ATOM 1435 O O . PHE A 1 187 ? -10.227 -5.253 -2.503 1.00 97.00 187 PHE A O 1
ATOM 1442 N N . SER A 1 188 ? -11.046 -3.174 -2.431 1.00 97.25 188 SER A N 1
ATOM 1443 C CA . SER A 1 188 ? -9.869 -2.549 -1.822 1.00 97.25 188 SER A CA 1
ATOM 1444 C C . SER A 1 188 ? -9.505 -3.202 -0.492 1.00 97.25 188 SER A C 1
ATOM 1446 O O . SER A 1 188 ? -8.332 -3.464 -0.243 1.00 97.25 188 SER A O 1
ATOM 1448 N N . ARG A 1 189 ? -10.501 -3.525 0.343 1.00 96.25 189 ARG A N 1
ATOM 1449 C CA . ARG A 1 189 ? -10.283 -4.222 1.620 1.00 96.25 189 ARG A CA 1
ATOM 1450 C C . ARG A 1 189 ? -9.874 -5.681 1.421 1.00 96.25 189 ARG A C 1
ATOM 1452 O O . ARG A 1 189 ? -8.991 -6.157 2.129 1.00 96.25 189 ARG A O 1
ATOM 1459 N N . THR A 1 190 ? -10.457 -6.376 0.442 1.00 97.94 190 THR A N 1
ATOM 1460 C CA . THR A 1 190 ? -10.024 -7.735 0.077 1.00 97.94 190 THR A CA 1
ATOM 1461 C C . THR A 1 190 ? -8.582 -7.738 -0.429 1.00 97.94 190 THR A C 1
ATOM 1463 O O . THR A 1 190 ? -7.777 -8.542 0.033 1.00 97.94 190 THR A O 1
ATOM 1466 N N . LEU A 1 191 ? -8.218 -6.808 -1.316 1.00 98.06 191 LEU A N 1
ATOM 1467 C CA . LEU A 1 191 ? -6.850 -6.665 -1.811 1.00 98.06 191 LEU A CA 1
ATOM 1468 C C . LEU A 1 191 ? -5.873 -6.331 -0.676 1.00 98.06 191 LEU A C 1
ATOM 1470 O O . LEU A 1 191 ? -4.808 -6.936 -0.596 1.00 98.06 191 LEU A O 1
ATOM 1474 N N . TYR A 1 192 ? -6.248 -5.422 0.230 1.00 97.75 192 TYR A N 1
ATOM 1475 C CA . TYR A 1 192 ? -5.456 -5.109 1.421 1.00 97.75 192 TYR A CA 1
ATOM 1476 C C . TYR A 1 192 ? -5.158 -6.373 2.238 1.00 97.75 192 TYR A C 1
ATOM 1478 O O . TYR A 1 192 ? -4.006 -6.634 2.583 1.00 97.75 192 TYR A O 1
ATOM 1486 N N . ALA A 1 193 ? -6.180 -7.188 2.508 1.00 97.62 193 ALA A N 1
ATOM 1487 C CA . ALA A 1 193 ? -6.025 -8.424 3.263 1.00 97.62 193 ALA A CA 1
ATOM 1488 C C . ALA A 1 193 ? -5.111 -9.439 2.556 1.00 97.62 193 ALA A C 1
ATOM 1490 O O . ALA A 1 193 ? -4.239 -10.015 3.202 1.00 97.62 193 ALA A O 1
ATOM 1491 N N . LEU A 1 194 ? -5.247 -9.615 1.236 1.00 98.19 194 LEU A N 1
ATOM 1492 C CA . LEU A 1 194 ? -4.362 -10.486 0.449 1.00 98.19 194 LEU A CA 1
ATOM 1493 C C . LEU A 1 194 ? -2.901 -10.018 0.507 1.00 98.19 194 LEU A C 1
ATOM 1495 O O . LEU A 1 194 ? -1.998 -10.821 0.734 1.00 98.19 194 LEU A O 1
ATOM 1499 N N . LEU A 1 195 ? -2.660 -8.711 0.370 1.00 96.94 195 LEU A N 1
ATOM 1500 C CA . LEU A 1 195 ? -1.316 -8.136 0.476 1.00 96.94 195 LEU A CA 1
ATOM 1501 C C . LEU A 1 195 ? -0.728 -8.328 1.887 1.00 96.94 195 LEU A C 1
ATOM 1503 O O . LEU A 1 195 ? 0.452 -8.648 2.020 1.00 96.94 195 LEU A O 1
ATOM 1507 N N . ARG A 1 196 ? -1.540 -8.221 2.949 1.00 95.69 196 ARG A N 1
ATOM 1508 C CA . ARG A 1 196 ? -1.108 -8.540 4.325 1.00 95.69 196 ARG A CA 1
ATOM 1509 C C . ARG A 1 196 ? -0.767 -10.021 4.498 1.00 95.69 196 ARG A C 1
ATOM 1511 O O . ARG A 1 196 ? 0.257 -10.323 5.105 1.00 95.69 196 ARG A O 1
ATOM 1518 N N . GLN A 1 197 ? -1.567 -10.937 3.944 1.00 96.44 197 GLN A N 1
ATOM 1519 C CA . GLN A 1 197 ? -1.267 -12.379 3.960 1.00 96.44 197 GLN A CA 1
ATOM 1520 C C . GLN A 1 197 ? 0.060 -12.694 3.253 1.00 96.44 197 GLN A C 1
ATOM 1522 O O . GLN A 1 197 ? 0.829 -13.529 3.726 1.00 96.44 197 GLN A O 1
ATOM 1527 N N . ALA A 1 198 ? 0.377 -11.960 2.183 1.00 95.38 198 ALA A N 1
ATOM 1528 C CA . ALA A 1 198 ? 1.665 -12.016 1.492 1.00 95.38 198 ALA A CA 1
ATOM 1529 C C . ALA A 1 198 ? 2.833 -11.368 2.271 1.00 95.38 198 ALA A C 1
ATOM 1531 O O . ALA A 1 198 ? 3.932 -11.252 1.735 1.00 95.38 198 ALA A O 1
ATOM 1532 N N . ARG A 1 199 ? 2.620 -10.959 3.532 1.00 94.50 199 ARG A N 1
ATOM 1533 C CA . ARG A 1 199 ? 3.599 -10.280 4.404 1.00 94.50 199 ARG A CA 1
ATOM 1534 C C . ARG A 1 199 ? 4.097 -8.943 3.850 1.00 94.50 199 ARG A C 1
ATOM 1536 O O . ARG A 1 199 ? 5.209 -8.514 4.150 1.00 94.50 199 ARG A O 1
ATOM 1543 N N . LEU A 1 200 ? 3.259 -8.272 3.068 1.00 93.69 200 LEU A N 1
ATOM 1544 C CA . LEU A 1 200 ? 3.531 -6.941 2.542 1.00 93.69 200 LEU A CA 1
ATOM 1545 C C . LEU A 1 200 ? 2.929 -5.868 3.461 1.00 93.69 200 LEU A C 1
ATOM 1547 O O . LEU A 1 200 ? 2.150 -6.148 4.378 1.00 93.69 200 LEU A O 1
ATOM 1551 N N . SER A 1 201 ? 3.297 -4.614 3.201 1.00 92.31 201 SER A N 1
ATOM 1552 C CA . SER A 1 201 ? 2.812 -3.438 3.933 1.00 92.31 201 SER A CA 1
ATOM 1553 C C . SER A 1 201 ? 1.920 -2.594 3.016 1.00 92.31 201 SER A C 1
ATOM 1555 O O . SER A 1 201 ? 2.423 -1.663 2.377 1.00 92.31 201 SER A O 1
ATOM 1557 N N . PRO A 1 202 ? 0.637 -2.957 2.828 1.00 94.88 202 PRO A N 1
ATOM 1558 C CA . PRO A 1 202 ? -0.316 -2.134 2.096 1.00 94.88 202 PRO A CA 1
ATOM 1559 C C . PRO A 1 202 ? -0.837 -0.977 2.959 1.00 94.88 202 PRO A C 1
ATOM 1561 O O . PRO A 1 202 ? -0.979 -1.099 4.174 1.00 94.88 202 PRO A O 1
ATOM 1564 N N . CYS A 1 203 ? -1.202 0.127 2.313 1.00 93.69 203 CYS A N 1
ATOM 1565 C CA . CYS A 1 203 ? -1.930 1.237 2.917 1.00 93.69 203 CYS A CA 1
ATOM 1566 C C . CYS A 1 203 ? -3.212 1.490 2.122 1.00 93.69 203 CYS A C 1
ATOM 1568 O O . CYS A 1 203 ? -3.157 1.775 0.924 1.00 93.69 203 CYS A O 1
ATOM 1570 N N . TRP A 1 204 ? -4.368 1.371 2.773 1.00 94.88 204 TRP A N 1
ATOM 1571 C CA . TRP A 1 204 ? -5.661 1.678 2.166 1.00 94.88 204 TRP A CA 1
ATOM 1572 C C . TRP A 1 204 ? -6.082 3.103 2.521 1.00 94.88 204 TRP A C 1
ATOM 1574 O O . TRP A 1 204 ? -6.078 3.498 3.685 1.00 94.88 204 TRP A O 1
ATOM 1584 N N . ILE A 1 205 ? -6.424 3.884 1.497 1.00 93.06 205 ILE A N 1
ATOM 1585 C CA . ILE A 1 205 ? -6.766 5.298 1.626 1.00 93.06 205 ILE A CA 1
ATOM 1586 C C . ILE A 1 205 ? -8.116 5.512 0.954 1.00 93.06 205 ILE A C 1
ATOM 1588 O O . ILE A 1 205 ? -8.220 5.532 -0.273 1.00 93.06 205 ILE A O 1
ATOM 1592 N N . ASN A 1 206 ? -9.151 5.687 1.770 1.00 91.25 206 ASN A N 1
ATOM 1593 C CA . ASN A 1 206 ? -10.515 5.912 1.314 1.00 91.25 206 ASN A CA 1
ATOM 1594 C C . ASN A 1 206 ? -10.907 7.389 1.469 1.00 91.25 206 ASN A C 1
ATOM 1596 O O . ASN A 1 206 ? -10.711 7.982 2.531 1.00 91.25 206 ASN A O 1
ATOM 1600 N N . GLN A 1 207 ? -11.458 8.000 0.414 1.00 87.94 207 GLN A N 1
ATOM 1601 C CA . GLN A 1 207 ? -11.818 9.423 0.451 1.00 87.94 207 GLN A CA 1
ATOM 1602 C C . GLN A 1 207 ? -12.969 9.721 1.423 1.00 87.94 207 GLN A C 1
ATOM 1604 O O . GLN A 1 207 ? -12.913 10.728 2.128 1.00 87.94 207 GLN A O 1
ATOM 1609 N N . ASP A 1 208 ? -13.984 8.856 1.490 1.00 84.12 208 ASP A N 1
ATOM 1610 C CA . ASP A 1 208 ? -15.128 9.035 2.394 1.00 84.12 208 ASP A CA 1
ATOM 1611 C C . ASP A 1 208 ? -14.698 8.997 3.876 1.00 84.12 208 ASP A C 1
ATOM 1613 O O . ASP A 1 208 ? -15.415 9.496 4.743 1.00 84.12 208 ASP A O 1
ATOM 1617 N N . GLU A 1 209 ? -13.521 8.435 4.164 1.00 80.75 209 GLU A N 1
ATOM 1618 C CA . GLU A 1 209 ? -12.940 8.311 5.503 1.00 80.75 209 GLU A CA 1
ATOM 1619 C C . GLU A 1 209 ? -11.845 9.342 5.808 1.00 80.75 209 GLU A C 1
ATOM 1621 O O . GLU A 1 209 ? -11.724 9.792 6.944 1.00 80.75 209 GLU A O 1
ATOM 1626 N N . ALA A 1 210 ? -11.066 9.757 4.807 1.00 82.12 210 ALA A N 1
ATOM 1627 C CA . ALA A 1 210 ? -10.029 10.778 4.968 1.00 82.12 210 ALA A CA 1
ATOM 1628 C C . ALA A 1 210 ? -10.592 12.214 4.990 1.00 82.12 210 ALA A C 1
ATOM 1630 O O . ALA A 1 210 ? -9.927 13.137 5.465 1.00 82.12 210 ALA A O 1
ATOM 1631 N N . GLY A 1 211 ? -11.798 12.421 4.450 1.00 83.56 211 GLY A N 1
ATOM 1632 C CA . GLY A 1 211 ? -12.467 13.717 4.384 1.00 83.56 211 GLY A CA 1
ATOM 1633 C C . GLY A 1 211 ? -12.261 14.449 3.053 1.00 83.56 211 GLY A C 1
ATOM 1634 O O . GLY A 1 211 ? -12.375 13.882 1.968 1.00 83.56 211 GLY A O 1
ATOM 1635 N N . GLY A 1 212 ? -12.029 15.763 3.119 1.00 86.25 212 GLY A N 1
ATOM 1636 C CA . GLY A 1 212 ? -11.940 16.620 1.932 1.00 86.25 212 GLY A CA 1
ATOM 1637 C C . GLY A 1 212 ? -10.718 16.345 1.044 1.00 86.25 212 GLY A C 1
ATOM 1638 O O . GLY A 1 212 ? -9.780 15.646 1.425 1.00 86.25 212 GLY A O 1
ATOM 1639 N N . ARG A 1 213 ? -10.699 16.956 -0.153 1.00 88.56 213 ARG A N 1
ATOM 1640 C CA . ARG A 1 213 ? -9.622 16.789 -1.156 1.00 88.56 213 ARG A CA 1
ATOM 1641 C C . ARG A 1 213 ? -8.225 16.995 -0.561 1.00 88.56 213 ARG A C 1
ATOM 1643 O O . ARG A 1 213 ? -7.345 16.177 -0.793 1.00 88.56 213 ARG A O 1
ATOM 1650 N N . ARG A 1 214 ? -8.024 18.056 0.232 1.00 89.12 214 ARG A N 1
ATOM 1651 C CA . ARG A 1 214 ? -6.721 18.352 0.853 1.00 89.12 214 ARG A CA 1
ATOM 1652 C C . ARG A 1 214 ? -6.295 17.252 1.828 1.00 89.12 214 ARG A C 1
ATOM 1654 O O . ARG A 1 214 ? -5.184 16.753 1.718 1.00 89.12 214 ARG A O 1
ATOM 1661 N N . GLN A 1 215 ? -7.188 16.850 2.735 1.00 89.69 215 GLN A N 1
ATOM 1662 C CA . GLN A 1 215 ? -6.908 15.809 3.727 1.00 89.69 215 GLN A CA 1
ATOM 1663 C C . GLN A 1 215 ? -6.574 14.471 3.064 1.00 89.69 215 GLN A C 1
ATOM 1665 O O . GLN A 1 215 ? -5.644 13.786 3.487 1.00 89.69 215 GLN A O 1
ATOM 1670 N N . PHE A 1 216 ? -7.299 14.134 1.997 1.00 90.69 216 PHE A N 1
ATOM 1671 C CA . PHE A 1 216 ? -7.070 12.929 1.213 1.00 90.69 216 PHE A CA 1
ATOM 1672 C C . PHE A 1 216 ? -5.699 12.938 0.516 1.00 90.69 216 PHE A C 1
ATOM 1674 O O . PHE A 1 216 ? -4.951 11.972 0.637 1.00 90.69 216 PHE A O 1
ATOM 1681 N N . LEU A 1 217 ? -5.311 14.041 -0.136 1.00 90.31 217 LEU A N 1
ATOM 1682 C CA . LEU A 1 217 ? -3.982 14.160 -0.755 1.00 90.31 217 LEU A CA 1
ATOM 1683 C C . LEU A 1 217 ? -2.852 14.122 0.277 1.00 90.31 217 LEU A C 1
ATOM 1685 O O . LEU A 1 217 ? -1.826 13.482 0.052 1.00 90.31 217 LEU A O 1
ATOM 1689 N N . ASP A 1 218 ? -3.046 14.750 1.435 1.00 89.38 218 ASP A N 1
ATOM 1690 C CA . ASP A 1 218 ? -2.070 14.689 2.521 1.00 89.38 218 ASP A CA 1
ATOM 1691 C C . ASP A 1 218 ? -1.941 13.272 3.095 1.00 89.38 218 ASP A C 1
ATOM 1693 O O . ASP A 1 218 ? -0.841 12.866 3.470 1.00 89.38 218 ASP A O 1
ATOM 1697 N N . ALA A 1 219 ? -3.028 12.492 3.124 1.00 89.69 219 ALA A N 1
ATOM 1698 C CA . ALA A 1 219 ? -2.980 11.083 3.506 1.00 89.69 219 ALA A CA 1
ATOM 1699 C C . ALA A 1 219 ? -2.143 10.252 2.523 1.00 89.69 219 ALA A C 1
ATOM 1701 O O . ALA A 1 219 ? -1.308 9.468 2.971 1.00 89.69 219 ALA A O 1
ATOM 1702 N N . ILE A 1 220 ? -2.283 10.479 1.211 1.00 90.38 220 ILE A N 1
ATOM 1703 C CA . ILE A 1 220 ? -1.457 9.809 0.191 1.00 90.38 220 ILE A CA 1
ATOM 1704 C C . ILE A 1 220 ? 0.019 10.179 0.361 1.00 90.38 220 ILE A C 1
ATOM 1706 O O . ILE A 1 220 ? 0.866 9.291 0.430 1.00 90.38 220 ILE A O 1
ATOM 1710 N N . ARG A 1 221 ? 0.338 11.469 0.525 1.00 88.50 221 ARG A N 1
ATOM 1711 C CA . ARG A 1 221 ? 1.726 11.922 0.739 1.00 88.50 221 ARG A CA 1
ATOM 1712 C C . ARG A 1 221 ? 2.348 11.319 1.997 1.00 88.50 221 ARG A C 1
ATOM 1714 O O . ARG A 1 221 ? 3.518 10.945 1.985 1.00 88.50 221 ARG A O 1
ATOM 1721 N N . ARG A 1 222 ? 1.585 11.227 3.094 1.00 87.75 222 ARG A N 1
ATOM 1722 C CA . ARG A 1 222 ? 2.044 10.556 4.321 1.00 87.75 222 ARG A CA 1
ATOM 1723 C C . ARG A 1 222 ? 2.306 9.075 4.072 1.00 87.75 222 ARG A C 1
ATOM 1725 O O . ARG A 1 222 ? 3.353 8.588 4.480 1.00 87.75 222 ARG A O 1
ATOM 1732 N N . ALA A 1 223 ? 1.412 8.392 3.361 1.00 88.25 223 ALA A N 1
ATOM 1733 C CA . ALA A 1 223 ? 1.576 6.981 3.039 1.00 88.25 223 ALA A CA 1
ATOM 1734 C C . ALA A 1 223 ? 2.806 6.722 2.143 1.00 88.25 223 ALA A C 1
ATOM 1736 O O . ALA A 1 223 ? 3.565 5.795 2.406 1.00 88.25 223 ALA A O 1
ATOM 1737 N N . GLN A 1 224 ? 3.080 7.577 1.151 1.00 84.25 224 GLN A N 1
ATOM 1738 C CA . GLN A 1 224 ? 4.301 7.473 0.335 1.00 84.25 224 GLN A CA 1
ATOM 1739 C C . GLN A 1 224 ? 5.578 7.590 1.180 1.00 84.25 224 GLN A C 1
ATOM 1741 O O . GLN A 1 224 ? 6.527 6.837 0.972 1.00 84.25 224 GLN A O 1
ATOM 1746 N N . ARG A 1 225 ? 5.598 8.498 2.165 1.00 83.81 225 ARG A N 1
ATOM 1747 C CA . ARG A 1 225 ? 6.731 8.649 3.097 1.00 83.81 225 ARG A CA 1
ATOM 1748 C C . ARG A 1 225 ? 6.830 7.511 4.114 1.00 83.81 225 ARG A C 1
ATOM 1750 O O . ARG A 1 225 ? 7.910 7.276 4.638 1.00 83.81 225 ARG A O 1
ATOM 1757 N N . GLY A 1 226 ? 5.725 6.814 4.380 1.00 83.00 226 GLY A N 1
ATOM 1758 C CA . GLY A 1 226 ? 5.645 5.698 5.324 1.00 83.00 226 GLY A CA 1
ATOM 1759 C C . GLY A 1 226 ? 6.303 4.400 4.846 1.00 83.00 226 GLY A C 1
ATOM 1760 O O . GLY A 1 226 ? 6.301 3.424 5.588 1.00 83.00 226 GLY A O 1
ATOM 1761 N N . GLY A 1 227 ? 6.852 4.359 3.625 1.00 82.81 227 GLY A N 1
ATOM 1762 C CA . GLY A 1 227 ? 7.556 3.179 3.109 1.00 82.81 227 GLY A CA 1
ATOM 1763 C C . GLY A 1 227 ? 6.644 1.982 2.817 1.00 82.81 227 GLY A C 1
ATOM 1764 O O . GLY A 1 227 ? 7.098 0.840 2.837 1.00 82.81 227 GLY A O 1
ATOM 1765 N N . HIS A 1 228 ? 5.354 2.219 2.564 1.00 89.31 228 HIS A N 1
ATOM 1766 C CA . HIS A 1 228 ? 4.412 1.154 2.224 1.00 89.31 228 HIS A CA 1
ATOM 1767 C C . HIS A 1 228 ? 4.735 0.529 0.864 1.00 89.31 228 HIS A C 1
ATOM 1769 O O . HIS A 1 228 ? 5.017 1.224 -0.111 1.00 89.31 228 HIS A O 1
ATOM 1775 N N . THR A 1 229 ? 4.623 -0.797 0.795 1.00 89.69 229 THR A N 1
ATOM 1776 C CA . THR A 1 229 ? 4.809 -1.575 -0.441 1.00 89.69 229 THR A CA 1
ATOM 1777 C C . THR A 1 229 ? 3.711 -1.319 -1.465 1.00 89.69 229 THR A C 1
ATOM 1779 O O . THR A 1 229 ? 3.971 -1.422 -2.658 1.00 89.69 229 THR A O 1
ATOM 1782 N N . HIS A 1 230 ? 2.493 -1.005 -1.004 1.00 93.19 230 HIS A N 1
ATOM 1783 C CA . HIS A 1 230 ? 1.339 -0.783 -1.865 1.00 93.19 230 HIS A CA 1
ATOM 1784 C C . HIS A 1 230 ? 0.451 0.338 -1.331 1.00 93.19 230 HIS A C 1
ATOM 1786 O O . HIS A 1 230 ? 0.203 0.411 -0.126 1.00 93.19 230 HIS A O 1
ATOM 1792 N N . LEU A 1 231 ? -0.088 1.163 -2.226 1.00 94.19 231 LEU A N 1
ATOM 1793 C CA . LEU A 1 231 ? -1.095 2.176 -1.912 1.00 94.19 231 LEU A CA 1
ATOM 1794 C C . LEU A 1 231 ? -2.407 1.832 -2.616 1.00 94.19 231 LEU A C 1
ATOM 1796 O O . LEU A 1 231 ? -2.450 1.746 -3.836 1.00 94.19 231 LEU A O 1
ATOM 1800 N N . ILE A 1 232 ? -3.496 1.664 -1.872 1.00 96.12 232 ILE A N 1
ATOM 1801 C CA . ILE A 1 232 ? -4.822 1.394 -2.437 1.00 96.12 232 ILE A CA 1
ATOM 1802 C C . ILE A 1 232 ? -5.652 2.671 -2.332 1.00 96.12 232 ILE A C 1
ATOM 1804 O O . ILE A 1 232 ? -6.119 3.035 -1.252 1.00 96.12 232 ILE A O 1
ATOM 1808 N N . ILE A 1 233 ? -5.820 3.350 -3.464 1.00 95.00 233 ILE A N 1
ATOM 1809 C CA . ILE A 1 233 ? -6.524 4.627 -3.586 1.00 95.00 233 ILE A CA 1
ATOM 1810 C C . ILE A 1 233 ? -7.992 4.346 -3.906 1.00 95.00 233 ILE A C 1
ATOM 1812 O O . ILE A 1 233 ? -8.378 4.086 -5.050 1.00 95.00 233 ILE A O 1
ATOM 1816 N N . ASP A 1 234 ? -8.817 4.416 -2.865 1.00 94.12 234 ASP A N 1
ATOM 1817 C CA . ASP A 1 234 ? -10.252 4.160 -2.911 1.00 94.12 234 ASP A CA 1
ATOM 1818 C C . ASP A 1 234 ? -11.027 5.487 -2.966 1.00 94.12 234 ASP A C 1
ATOM 1820 O O . ASP A 1 234 ? -11.430 6.082 -1.962 1.00 94.12 234 ASP A O 1
ATOM 1824 N N . LYS A 1 235 ? -11.174 5.980 -4.197 1.00 92.38 235 LYS A N 1
ATOM 1825 C CA . LYS A 1 235 ? -11.942 7.168 -4.590 1.00 92.38 235 LYS A CA 1
ATOM 1826 C C . LYS A 1 235 ? -12.699 6.840 -5.881 1.00 92.38 235 LYS A C 1
ATOM 1828 O O . LYS A 1 235 ? -12.473 5.812 -6.508 1.00 92.38 235 LYS A O 1
ATOM 1833 N N . MET A 1 236 ? -13.652 7.681 -6.284 1.00 91.88 236 MET A N 1
ATOM 1834 C CA . MET A 1 236 ? -14.381 7.472 -7.542 1.00 91.88 236 MET A CA 1
ATOM 1835 C C . MET A 1 236 ? -13.530 7.703 -8.802 1.00 91.88 236 MET A C 1
ATOM 1837 O O . MET A 1 236 ? -13.779 7.038 -9.799 1.00 91.88 236 MET A O 1
ATOM 1841 N N . ASN A 1 237 ? -12.580 8.648 -8.767 1.00 92.25 237 ASN A N 1
ATOM 1842 C CA . ASN A 1 237 ? -11.603 8.951 -9.831 1.00 92.25 237 ASN A CA 1
ATOM 1843 C C . ASN A 1 237 ? -12.179 8.983 -11.255 1.00 92.25 237 ASN A C 1
ATOM 1845 O O . ASN A 1 237 ? -11.598 8.429 -12.184 1.00 92.25 237 ASN A O 1
ATOM 1849 N N . LEU A 1 238 ? -13.347 9.615 -11.399 1.00 90.62 238 LEU A N 1
ATOM 1850 C CA . LEU A 1 238 ? -14.207 9.476 -12.576 1.00 90.62 238 LEU A CA 1
ATOM 1851 C C . LEU A 1 238 ? -13.573 10.033 -13.853 1.00 90.62 238 LEU A C 1
ATOM 1853 O O . LEU A 1 238 ? -13.683 9.405 -14.895 1.00 90.62 238 LEU A O 1
ATOM 1857 N N . ASP A 1 239 ? -12.908 11.180 -13.778 1.00 86.12 239 ASP A N 1
ATOM 1858 C CA . ASP A 1 239 ? -12.353 11.897 -14.926 1.00 86.12 239 ASP A CA 1
ATOM 1859 C C . ASP A 1 239 ? -10.871 12.241 -14.725 1.00 86.12 239 ASP A C 1
ATOM 1861 O O . ASP A 1 239 ? -10.292 11.987 -13.667 1.00 86.12 239 ASP A O 1
ATOM 1865 N N . GLU A 1 240 ? -10.252 12.772 -15.781 1.00 80.75 240 GLU A N 1
ATOM 1866 C CA . GLU A 1 240 ? -8.841 13.171 -15.812 1.00 80.75 240 GLU A CA 1
ATOM 1867 C C . GLU A 1 240 ? -8.526 14.195 -14.721 1.00 80.75 240 GLU A C 1
ATOM 1869 O O . GLU A 1 240 ? -7.653 13.947 -13.900 1.00 80.75 240 GLU A O 1
ATOM 1874 N N . ALA A 1 241 ? -9.355 15.233 -14.574 1.00 82.44 241 ALA A N 1
ATOM 1875 C CA . ALA A 1 241 ? -9.196 16.240 -13.527 1.00 82.44 241 ALA A CA 1
ATOM 1876 C C . ALA A 1 241 ? -9.166 15.645 -12.103 1.00 82.44 241 ALA A C 1
ATOM 1878 O O . ALA A 1 241 ? -8.436 16.122 -11.236 1.00 82.44 241 ALA A O 1
ATOM 1879 N N . ALA A 1 242 ? -9.949 14.593 -11.831 1.00 84.56 242 ALA A N 1
ATOM 1880 C CA . ALA A 1 242 ? -9.919 13.911 -10.537 1.00 84.56 242 ALA A CA 1
ATOM 1881 C C . ALA A 1 242 ? -8.649 13.072 -10.306 1.00 84.56 242 ALA A C 1
ATOM 1883 O O . ALA A 1 242 ? -8.386 12.723 -9.150 1.00 84.56 242 ALA A O 1
ATOM 1884 N N . ARG A 1 243 ? -7.921 12.725 -11.375 1.00 84.50 243 ARG A N 1
ATOM 1885 C CA . ARG A 1 243 ? -6.675 11.944 -11.370 1.00 84.50 243 ARG A CA 1
ATOM 1886 C C . ARG A 1 243 ? -5.424 12.818 -11.486 1.00 84.50 243 ARG A C 1
ATOM 1888 O O . ARG A 1 243 ? -4.402 12.428 -10.932 1.00 84.50 243 ARG A O 1
ATOM 1895 N N . ASP A 1 244 ? -5.516 14.007 -12.080 1.00 79.25 244 ASP A N 1
ATOM 1896 C CA . ASP A 1 244 ? -4.439 15.014 -12.116 1.00 79.25 244 ASP A CA 1
ATOM 1897 C C . ASP A 1 244 ? -3.983 15.425 -10.711 1.00 79.25 244 ASP A C 1
ATOM 1899 O O . ASP A 1 244 ? -2.824 15.761 -10.490 1.00 79.25 244 ASP A O 1
ATOM 1903 N N . ASP A 1 245 ? -4.879 15.286 -9.730 1.00 80.38 245 ASP A N 1
ATOM 1904 C CA . ASP A 1 245 ? -4.601 15.313 -8.290 1.00 80.38 245 ASP A CA 1
ATOM 1905 C C . ASP A 1 245 ? -3.361 14.492 -7.872 1.00 80.38 245 ASP A C 1
ATOM 1907 O O . ASP A 1 245 ? -2.758 14.764 -6.830 1.00 80.38 245 ASP A O 1
ATOM 1911 N N . TYR A 1 246 ? -3.007 13.470 -8.654 1.00 80.25 246 TYR A N 1
ATOM 1912 C CA . TYR A 1 246 ? -1.919 12.537 -8.392 1.00 80.25 246 TYR A CA 1
ATOM 1913 C C . TYR A 1 246 ? -0.705 12.723 -9.305 1.00 80.25 246 TYR A C 1
ATOM 1915 O O . TYR A 1 246 ? 0.296 12.044 -9.082 1.00 80.25 246 TYR A O 1
ATOM 1923 N N . ALA A 1 247 ? -0.770 13.600 -10.312 1.00 71.94 247 ALA A N 1
ATOM 1924 C CA . ALA A 1 247 ? 0.298 13.759 -11.302 1.00 71.94 247 ALA A CA 1
ATOM 1925 C C . ALA A 1 247 ? 1.638 14.104 -10.627 1.00 71.94 247 ALA A C 1
ATOM 1927 O O . ALA A 1 247 ? 2.643 13.428 -10.840 1.00 71.94 247 ALA A O 1
ATOM 1928 N N . ASP A 1 248 ? 1.608 15.057 -9.692 1.00 68.88 248 ASP A N 1
ATOM 1929 C CA . ASP A 1 248 ? 2.779 15.490 -8.917 1.00 68.88 248 ASP A CA 1
ATOM 1930 C C . ASP A 1 248 ? 3.240 14.464 -7.869 1.00 68.88 248 ASP A C 1
ATOM 1932 O O . ASP A 1 248 ? 4.271 14.648 -7.221 1.00 68.88 248 ASP A O 1
ATOM 1936 N N . LEU A 1 249 ? 2.464 13.399 -7.645 1.00 71.12 249 LEU A N 1
ATOM 1937 C CA . LEU A 1 249 ? 2.801 12.349 -6.685 1.00 71.12 249 LEU A CA 1
ATOM 1938 C C . LEU A 1 249 ? 3.647 11.238 -7.312 1.00 71.12 249 LEU A C 1
ATOM 1940 O O . LEU A 1 249 ? 4.164 10.413 -6.563 1.00 71.12 249 LEU A O 1
ATOM 1944 N N . GLY A 1 250 ? 3.778 11.190 -8.645 1.00 69.19 250 GLY A N 1
ATOM 1945 C CA . GLY A 1 250 ? 4.619 10.203 -9.334 1.00 69.19 250 GLY A CA 1
ATOM 1946 C C . GLY A 1 250 ? 4.236 8.749 -9.031 1.00 69.19 250 GLY A C 1
ATOM 1947 O O . GLY A 1 250 ? 5.107 7.885 -8.942 1.00 69.19 250 GLY A O 1
ATOM 1948 N N . LEU A 1 251 ? 2.945 8.479 -8.801 1.00 74.50 251 LEU A N 1
ATOM 1949 C CA . LEU A 1 251 ? 2.461 7.147 -8.438 1.00 74.50 251 LEU A CA 1
ATOM 1950 C C . LEU A 1 251 ? 2.577 6.184 -9.622 1.00 74.50 251 LEU A C 1
ATOM 1952 O O . LEU A 1 251 ? 2.014 6.438 -10.688 1.00 74.50 251 LEU A O 1
ATOM 1956 N N . ARG A 1 252 ? 3.185 5.011 -9.408 1.00 75.88 252 ARG A N 1
ATOM 1957 C CA . ARG A 1 252 ? 3.032 3.886 -10.340 1.00 75.88 252 ARG A CA 1
ATOM 1958 C C . ARG A 1 252 ? 1.671 3.232 -10.110 1.00 75.88 252 ARG A C 1
ATOM 1960 O O . ARG A 1 252 ? 1.545 2.316 -9.301 1.00 75.88 252 ARG A O 1
ATOM 1967 N N . ALA A 1 253 ? 0.657 3.744 -10.794 1.00 83.19 253 ALA A N 1
ATOM 1968 C CA . ALA A 1 253 ? -0.724 3.324 -10.619 1.00 83.19 253 ALA A CA 1
ATOM 1969 C C . ALA A 1 253 ? -1.151 2.256 -11.636 1.00 83.19 253 ALA A C 1
ATOM 1971 O O . ALA A 1 253 ? -1.150 2.514 -12.836 1.00 83.19 253 ALA A O 1
ATOM 1972 N N . LEU A 1 254 ? -1.610 1.102 -11.147 1.00 89.31 254 LEU A N 1
ATOM 1973 C CA . LEU A 1 254 ? -2.529 0.228 -11.872 1.00 89.31 254 LEU A CA 1
ATOM 1974 C C . LEU A 1 254 ? -3.950 0.767 -11.687 1.00 89.31 254 LEU A C 1
ATOM 1976 O O . LEU A 1 254 ? -4.466 0.814 -10.564 1.00 89.31 254 LEU A O 1
ATOM 1980 N N . THR A 1 255 ? -4.593 1.171 -12.780 1.00 91.19 255 THR A N 1
ATOM 1981 C CA . THR A 1 255 ? -5.968 1.675 -12.725 1.00 91.19 255 THR A CA 1
ATOM 1982 C C . THR A 1 255 ? -6.970 0.538 -12.886 1.00 91.19 255 THR A C 1
ATOM 1984 O O . THR A 1 255 ? -6.920 -0.201 -13.863 1.00 91.19 255 THR A O 1
ATOM 1987 N N . VAL A 1 256 ? -7.916 0.424 -11.953 1.00 96.19 256 VAL A N 1
ATOM 1988 C CA . VAL A 1 256 ? -9.000 -0.567 -11.995 1.00 96.19 256 VAL A CA 1
ATOM 1989 C C . VAL A 1 256 ? -10.314 0.161 -12.253 1.00 96.19 256 VAL A C 1
ATOM 1991 O O . VAL A 1 256 ? -10.757 0.951 -11.416 1.00 96.19 256 VAL A O 1
ATOM 1994 N N . VAL A 1 257 ? -10.935 -0.085 -13.405 1.00 95.38 257 VAL A N 1
ATOM 1995 C CA . VAL A 1 257 ? -12.169 0.591 -13.830 1.00 95.38 257 VAL A CA 1
ATOM 1996 C C . VAL A 1 257 ? -13.354 -0.357 -13.749 1.00 95.38 257 VAL A C 1
ATOM 1998 O O . VAL A 1 257 ? -13.350 -1.408 -14.380 1.00 95.38 257 VAL A O 1
ATOM 2001 N N . TRP A 1 258 ? -14.390 0.038 -13.012 1.00 96.25 258 TRP A N 1
ATOM 2002 C CA . TRP A 1 258 ? -15.652 -0.697 -12.958 1.00 96.25 258 TRP A CA 1
ATOM 2003 C C . TRP A 1 258 ? -16.590 -0.247 -14.072 1.00 96.25 258 TRP A C 1
ATOM 2005 O O . TRP A 1 258 ? -16.993 0.919 -14.114 1.00 96.25 258 TRP A O 1
ATOM 2015 N N . SER A 1 259 ? -17.003 -1.195 -14.906 1.00 94.62 259 SER A N 1
ATOM 2016 C CA . SER A 1 259 ? -18.005 -1.003 -15.953 1.00 94.62 259 SER A CA 1
ATOM 2017 C C . SER A 1 259 ? -19.103 -2.067 -15.876 1.00 94.62 259 SER A C 1
ATOM 2019 O O . SER A 1 259 ? -19.116 -2.915 -14.983 1.00 94.62 259 SER A O 1
ATOM 2021 N N . HIS A 1 260 ? -20.082 -1.981 -16.772 1.00 95.00 260 HIS A N 1
ATOM 2022 C CA . HIS A 1 260 ? -21.110 -3.001 -16.949 1.00 95.00 260 HIS A CA 1
ATOM 2023 C C . HIS A 1 260 ? -21.174 -3.364 -18.438 1.00 95.00 260 HIS A C 1
ATOM 2025 O O . HIS A 1 260 ? -21.168 -2.438 -19.253 1.00 95.00 260 HIS A O 1
ATOM 2031 N N . PRO A 1 261 ? -21.267 -4.656 -18.810 1.00 92.50 261 PRO A N 1
ATOM 2032 C CA . PRO A 1 261 ? -21.302 -5.080 -20.215 1.00 92.50 261 PRO A CA 1
ATOM 2033 C C . PRO A 1 261 ? -22.452 -4.432 -21.001 1.00 92.50 261 PRO A C 1
ATOM 2035 O O . PRO A 1 261 ? -22.253 -3.968 -22.117 1.00 92.50 261 PRO A O 1
ATOM 2038 N N . ASP A 1 262 ? -23.624 -4.306 -20.374 1.00 94.56 262 ASP A N 1
ATOM 2039 C CA . ASP A 1 262 ? -24.809 -3.656 -20.965 1.00 94.56 262 ASP A CA 1
ATOM 2040 C C . ASP A 1 262 ? -24.796 -2.110 -20.898 1.00 94.56 262 ASP A C 1
ATOM 2042 O O . ASP A 1 262 ? -25.800 -1.455 -21.175 1.00 94.56 262 ASP A O 1
ATOM 2046 N N . GLY A 1 263 ? -23.671 -1.499 -20.519 1.00 92.81 263 GLY A N 1
ATOM 2047 C CA . GLY A 1 263 ? -23.483 -0.050 -20.546 1.00 92.81 263 GLY A CA 1
ATOM 2048 C C . GLY A 1 263 ? -23.895 0.703 -19.275 1.00 92.81 263 GLY A C 1
ATOM 2049 O O . GLY A 1 263 ? -24.144 0.142 -18.206 1.00 92.81 263 GLY A O 1
ATOM 2050 N N . THR A 1 264 ? -23.901 2.035 -19.381 1.00 93.25 264 THR A N 1
ATOM 2051 C CA . THR A 1 264 ? -23.971 2.963 -18.239 1.00 93.25 264 THR A CA 1
ATOM 2052 C C . THR A 1 264 ? -25.245 2.825 -17.408 1.00 93.25 264 THR A C 1
ATOM 2054 O O . THR A 1 264 ? -25.165 2.871 -16.183 1.00 93.25 264 THR A O 1
ATOM 2057 N N . ASP A 1 265 ? -26.409 2.641 -18.033 1.00 93.44 265 ASP A N 1
ATOM 2058 C CA . ASP A 1 265 ? -27.674 2.551 -17.294 1.00 93.44 265 ASP A CA 1
ATOM 2059 C C . ASP A 1 265 ? -27.734 1.292 -16.421 1.00 93.44 265 ASP A C 1
ATOM 2061 O O . ASP A 1 265 ? -28.087 1.371 -15.244 1.00 93.44 265 ASP A O 1
ATOM 2065 N N . ALA A 1 266 ? -27.273 0.154 -16.946 1.00 94.38 266 ALA A N 1
ATOM 2066 C CA . ALA A 1 266 ? -27.194 -1.091 -16.190 1.00 94.38 266 ALA A CA 1
ATOM 2067 C C . ALA A 1 266 ? -26.179 -1.007 -15.033 1.00 94.38 266 ALA A C 1
ATOM 2069 O O . ALA A 1 266 ? -26.442 -1.492 -13.928 1.00 94.38 266 ALA A O 1
ATOM 2070 N N . LEU A 1 267 ? -25.050 -0.307 -15.234 1.00 94.62 267 LEU A N 1
ATOM 2071 C CA . LEU A 1 267 ? -24.110 0.009 -14.151 1.00 94.62 267 LEU A CA 1
ATOM 2072 C C . LEU A 1 267 ? -24.795 0.810 -13.034 1.00 94.62 267 LEU A C 1
ATOM 2074 O O . LEU A 1 267 ? -24.610 0.507 -11.852 1.00 94.62 267 LEU A O 1
ATOM 2078 N N . VAL A 1 268 ? -25.577 1.830 -13.400 1.00 93.44 268 VAL A N 1
ATOM 2079 C CA . VAL A 1 268 ? -26.299 2.689 -12.452 1.00 93.44 268 VAL A CA 1
ATOM 2080 C C . VAL A 1 268 ? -27.336 1.893 -11.677 1.00 93.44 268 VAL A C 1
ATOM 2082 O O . VAL A 1 268 ? -27.410 2.060 -10.461 1.00 93.44 268 VAL A O 1
ATOM 2085 N N . ASP A 1 269 ? -28.094 1.019 -12.335 1.00 92.44 269 ASP A N 1
ATOM 2086 C CA . ASP A 1 269 ? -29.134 0.223 -11.683 1.00 92.44 269 ASP A CA 1
ATOM 2087 C C . ASP A 1 269 ? -28.543 -0.754 -10.658 1.00 92.44 269 ASP A C 1
ATOM 2089 O O . ASP A 1 269 ? -28.979 -0.766 -9.504 1.00 92.44 269 ASP A O 1
ATOM 2093 N N . ILE A 1 270 ? -27.467 -1.471 -11.004 1.00 93.12 270 ILE A N 1
ATOM 2094 C CA . ILE A 1 270 ? -26.772 -2.346 -10.043 1.00 93.12 270 ILE A CA 1
ATOM 2095 C C . ILE A 1 270 ? -26.189 -1.545 -8.875 1.00 93.12 270 ILE A C 1
ATOM 2097 O O . ILE A 1 270 ? -26.312 -1.949 -7.713 1.00 93.12 270 ILE A O 1
ATOM 2101 N N . CYS A 1 271 ? -25.545 -0.410 -9.154 1.00 91.62 271 CYS A N 1
ATOM 2102 C CA . CYS A 1 271 ? -24.990 0.446 -8.107 1.00 91.62 271 CYS A CA 1
ATOM 2103 C C . CYS A 1 271 ? -26.091 0.979 -7.186 1.00 91.62 271 CYS A C 1
ATOM 2105 O O . CYS A 1 271 ? -25.941 0.945 -5.964 1.00 91.62 271 CYS A O 1
ATOM 2107 N N . PHE A 1 272 ? -27.209 1.425 -7.756 1.00 90.06 272 PHE A N 1
ATOM 2108 C CA . PHE A 1 272 ? -28.354 1.943 -7.021 1.00 90.06 272 PHE A CA 1
ATOM 2109 C C . PHE A 1 272 ? -28.970 0.875 -6.117 1.00 90.06 272 PHE A C 1
ATOM 2111 O O . PHE A 1 272 ? -29.193 1.137 -4.934 1.00 90.06 272 PHE A O 1
ATOM 2118 N N . ASP A 1 273 ? -29.166 -0.341 -6.625 1.00 88.25 273 ASP A N 1
ATOM 2119 C CA . ASP A 1 273 ? -29.675 -1.460 -5.836 1.00 88.25 273 ASP A CA 1
ATOM 2120 C C . ASP A 1 273 ? -28.748 -1.803 -4.668 1.00 88.25 273 ASP A C 1
ATOM 2122 O O . ASP A 1 273 ? -29.212 -2.013 -3.543 1.00 88.25 273 ASP A O 1
ATOM 2126 N N . ARG A 1 274 ? -27.429 -1.808 -4.893 1.00 87.94 274 ARG A N 1
ATOM 2127 C CA . ARG A 1 274 ? -26.435 -2.048 -3.835 1.00 87.94 274 ARG A CA 1
ATOM 2128 C C . ARG A 1 274 ? -26.443 -0.943 -2.781 1.00 87.94 274 ARG A C 1
ATOM 2130 O O . ARG A 1 274 ? -26.452 -1.253 -1.590 1.00 87.94 274 ARG A O 1
ATOM 2137 N N . VAL A 1 275 ? -26.487 0.327 -3.190 1.00 83.88 275 VAL A N 1
ATOM 2138 C CA . VAL A 1 275 ? -26.592 1.475 -2.271 1.00 83.88 275 VAL A CA 1
ATOM 2139 C C . VAL A 1 275 ? -27.882 1.385 -1.455 1.00 83.88 275 VAL A C 1
ATOM 2141 O O . VAL A 1 275 ? -27.854 1.506 -0.232 1.00 83.88 275 VAL A O 1
ATOM 2144 N N . ARG A 1 276 ? -29.010 1.088 -2.106 1.00 79.69 276 ARG A N 1
ATOM 2145 C CA . ARG A 1 276 ? -30.316 0.961 -1.453 1.00 79.69 276 ARG A CA 1
ATOM 2146 C C . ARG A 1 276 ? -30.357 -0.190 -0.448 1.00 79.69 276 ARG A C 1
ATOM 2148 O O . ARG A 1 276 ? -30.933 -0.019 0.622 1.00 79.69 276 ARG A O 1
ATOM 2155 N N . ARG A 1 277 ? -29.751 -1.342 -0.760 1.00 78.94 277 ARG A N 1
ATOM 2156 C CA . ARG A 1 277 ? -29.650 -2.480 0.175 1.00 78.94 277 ARG A CA 1
ATOM 2157 C C . ARG A 1 277 ? -28.814 -2.145 1.414 1.00 78.94 277 ARG A C 1
ATOM 2159 O O . ARG A 1 277 ? -29.127 -2.646 2.485 1.00 78.94 277 ARG A O 1
ATOM 2166 N N . ARG A 1 278 ? -27.790 -1.292 1.279 1.00 73.31 278 ARG A N 1
ATOM 2167 C CA . ARG A 1 278 ? -26.963 -0.812 2.406 1.00 73.31 278 ARG A CA 1
ATOM 2168 C C . ARG A 1 278 ? -27.681 0.234 3.271 1.00 73.31 278 ARG A C 1
ATOM 2170 O O . ARG A 1 278 ? -27.376 0.357 4.453 1.00 73.31 278 ARG A O 1
ATOM 2177 N N . GLY A 1 279 ? -28.643 0.970 2.713 1.00 68.69 279 GLY A N 1
ATOM 2178 C CA . GLY A 1 279 ? -29.465 1.926 3.461 1.00 68.69 279 GLY A CA 1
ATOM 2179 C C . GLY A 1 279 ? -28.627 2.991 4.179 1.00 68.69 279 GLY A C 1
ATOM 2180 O O . GLY A 1 279 ? -27.699 3.553 3.602 1.00 68.69 279 GLY A O 1
ATOM 2181 N N . SER A 1 280 ? -28.928 3.258 5.454 1.00 59.31 280 SER A N 1
ATOM 2182 C CA . SER A 1 280 ? -28.224 4.260 6.271 1.00 59.31 280 SER A CA 1
ATOM 2183 C C . SER A 1 280 ? -26.763 3.922 6.588 1.00 59.31 280 SER A C 1
ATOM 2185 O O . SER A 1 280 ? -26.054 4.790 7.090 1.00 59.31 280 SER A O 1
ATOM 2187 N N . ALA A 1 281 ? -26.306 2.697 6.305 1.00 57.19 281 ALA A N 1
ATOM 2188 C CA . ALA A 1 281 ? -24.910 2.294 6.479 1.00 57.19 281 ALA A CA 1
ATOM 2189 C C . ALA A 1 281 ? -23.995 2.800 5.346 1.00 57.19 281 ALA A C 1
ATOM 2191 O O . ALA A 1 281 ? -22.771 2.708 5.435 1.00 57.19 281 ALA A O 1
ATOM 2192 N N . HIS A 1 282 ? -24.562 3.342 4.262 1.00 61.34 282 HIS A N 1
ATOM 2193 C CA . HIS A 1 282 ? -23.771 3.933 3.192 1.00 61.34 282 HIS A CA 1
ATOM 2194 C C . HIS A 1 282 ? -23.285 5.338 3.597 1.00 61.34 282 HIS A C 1
ATOM 2196 O O . HIS A 1 282 ? -24.085 6.266 3.694 1.00 61.34 282 HIS A O 1
ATOM 2202 N N . ARG A 1 283 ? -21.963 5.525 3.765 1.00 66.75 283 ARG A N 1
ATOM 2203 C CA . ARG A 1 283 ? -21.364 6.783 4.273 1.00 66.75 283 ARG A CA 1
ATOM 2204 C C . ARG A 1 283 ? -21.822 8.041 3.519 1.00 66.75 283 ARG A C 1
ATOM 2206 O O . ARG A 1 283 ? -22.101 9.063 4.136 1.00 66.75 283 ARG A O 1
ATOM 2213 N N . THR A 1 284 ? -21.926 7.957 2.194 1.0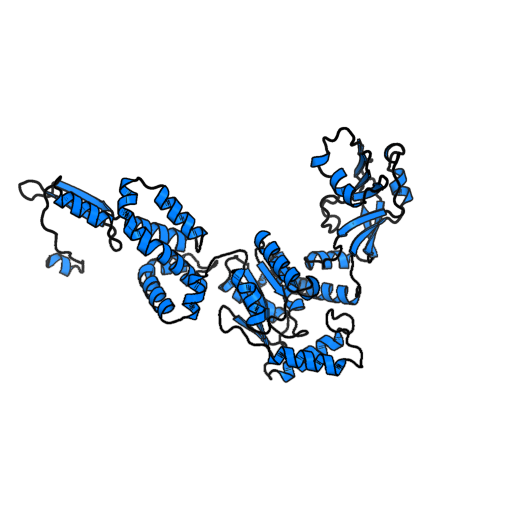0 64.50 284 THR A N 1
ATOM 2214 C CA . THR A 1 284 ? -22.257 9.108 1.334 1.00 64.50 284 THR A CA 1
ATOM 2215 C C . THR A 1 284 ? -23.756 9.286 1.057 1.00 64.50 284 THR A C 1
ATOM 2217 O O . THR A 1 284 ? -24.207 10.412 0.862 1.00 64.50 284 THR A O 1
ATOM 2220 N N . PHE A 1 285 ? -24.547 8.208 1.046 1.00 62.31 285 PHE A N 1
ATOM 2221 C CA . PHE A 1 285 ? -25.966 8.245 0.683 1.00 62.31 285 PHE A CA 1
ATOM 2222 C C . PHE A 1 285 ? -26.814 7.700 1.828 1.00 62.31 285 PHE A C 1
ATOM 2224 O O . PHE A 1 285 ? -26.944 6.493 1.994 1.00 62.31 285 PHE A O 1
ATOM 2231 N N . LYS A 1 286 ? -27.460 8.583 2.589 1.00 57.75 286 LYS A N 1
ATOM 2232 C CA . LYS A 1 286 ? -28.459 8.179 3.586 1.00 57.75 286 LYS A CA 1
ATOM 2233 C C . LYS A 1 286 ? -29.801 7.970 2.888 1.00 57.75 286 LYS A C 1
ATOM 2235 O O . LYS A 1 286 ? -30.692 8.795 3.006 1.00 57.75 286 LYS A O 1
ATOM 2240 N N . ALA A 1 287 ? -29.929 6.900 2.106 1.00 50.72 287 ALA A N 1
ATOM 2241 C CA . ALA A 1 287 ? -31.108 6.696 1.271 1.00 50.72 287 ALA A CA 1
ATOM 2242 C C . ALA A 1 287 ? -32.375 6.433 2.115 1.00 50.72 287 ALA A C 1
ATOM 2244 O O . ALA A 1 287 ? -32.678 5.291 2.463 1.00 50.72 287 ALA A O 1
ATOM 2245 N N . ASP A 1 288 ? -33.142 7.484 2.414 1.00 55.47 288 ASP A N 1
ATOM 2246 C CA . ASP A 1 288 ? -34.555 7.358 2.772 1.00 55.47 288 ASP A CA 1
ATOM 2247 C C . ASP A 1 288 ? -35.405 7.117 1.500 1.00 55.47 288 ASP A C 1
ATOM 2249 O O . ASP A 1 288 ? -34.946 7.273 0.362 1.00 55.47 288 ASP A O 1
ATOM 2253 N N . ARG A 1 289 ? -36.675 6.718 1.656 1.00 53.59 289 ARG A N 1
ATOM 2254 C CA . ARG A 1 289 ? -37.567 6.456 0.506 1.00 53.59 289 ARG A CA 1
ATOM 2255 C C . ARG A 1 289 ? -37.833 7.695 -0.371 1.00 53.59 289 ARG A C 1
ATOM 2257 O O . ARG A 1 289 ? -38.257 7.518 -1.513 1.00 53.59 289 ARG A O 1
ATOM 2264 N N . ARG A 1 290 ? -37.619 8.920 0.124 1.00 52.41 290 ARG A N 1
ATOM 2265 C CA . ARG A 1 290 ? -37.843 10.188 -0.595 1.00 52.41 290 ARG A CA 1
ATOM 2266 C C . ARG A 1 290 ? -36.605 10.641 -1.389 1.00 52.41 290 ARG A C 1
ATOM 2268 O O . ARG A 1 290 ? -36.770 11.354 -2.376 1.00 52.41 290 ARG A O 1
ATOM 2275 N N . GLU A 1 291 ? -35.405 10.156 -1.067 1.00 65.88 291 GLU A N 1
ATOM 2276 C CA . GLU A 1 291 ? -34.145 10.522 -1.741 1.00 65.88 291 GLU A CA 1
ATOM 2277 C C . GLU A 1 291 ? -33.740 9.623 -2.928 1.00 65.88 291 GLU A C 1
ATOM 2279 O O . GLU A 1 291 ? -32.836 9.972 -3.691 1.00 65.88 291 GLU A O 1
ATOM 2284 N N . GLY A 1 292 ? -34.423 8.496 -3.161 1.00 72.25 292 GLY A N 1
ATOM 2285 C CA . GLY A 1 292 ? -34.018 7.496 -4.165 1.00 72.25 292 GLY A CA 1
ATOM 2286 C C . GLY A 1 292 ? -33.830 8.027 -5.597 1.00 72.25 292 GLY A C 1
ATOM 2287 O O . GLY A 1 292 ? -32.867 7.656 -6.267 1.00 72.25 292 GLY A O 1
ATOM 2288 N N . ARG A 1 293 ? -34.684 8.951 -6.069 1.00 78.75 293 ARG A N 1
ATOM 2289 C CA . ARG A 1 293 ? -34.503 9.570 -7.403 1.00 78.75 293 ARG A CA 1
ATOM 2290 C C . ARG A 1 293 ? -33.231 10.414 -7.477 1.00 78.75 293 ARG A C 1
ATOM 2292 O O . ARG A 1 293 ? -32.524 10.355 -8.478 1.00 78.75 293 ARG A O 1
ATOM 2299 N N . ARG A 1 294 ? -32.928 11.163 -6.412 1.00 82.25 294 ARG A N 1
ATOM 2300 C CA . ARG A 1 294 ? -31.732 12.008 -6.317 1.00 82.25 294 ARG A CA 1
ATOM 2301 C C . ARG A 1 294 ? -30.467 11.154 -6.294 1.00 82.25 294 ARG A C 1
ATOM 2303 O O . ARG A 1 294 ? -29.528 11.461 -7.016 1.00 82.25 294 ARG A O 1
ATOM 2310 N N . VAL A 1 295 ? -30.467 10.056 -5.534 1.00 83.19 295 VAL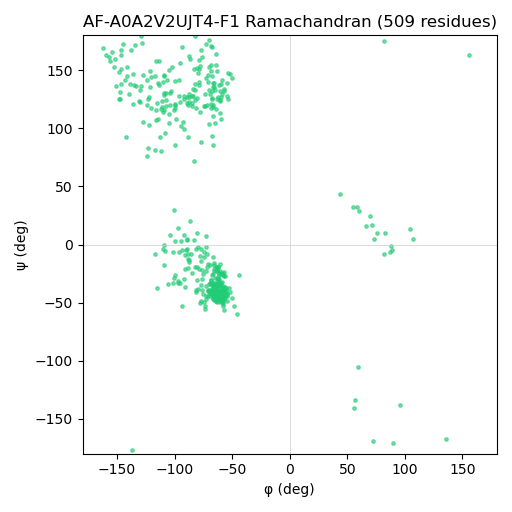 A N 1
ATOM 2311 C CA . VAL A 1 295 ? -29.352 9.092 -5.507 1.00 83.19 295 VAL A CA 1
ATOM 2312 C C . VAL A 1 295 ? -29.113 8.501 -6.897 1.00 83.19 295 VAL A C 1
ATOM 2314 O O . VAL A 1 295 ? -27.982 8.534 -7.378 1.00 83.19 295 VAL A O 1
ATOM 2317 N N . ARG A 1 296 ? -30.165 8.028 -7.584 1.00 86.31 296 ARG A N 1
ATOM 2318 C CA . ARG A 1 296 ? -30.029 7.479 -8.944 1.00 86.31 296 ARG A CA 1
ATOM 2319 C C . ARG A 1 296 ? -29.500 8.522 -9.933 1.00 86.31 296 ARG A C 1
ATOM 2321 O O . ARG A 1 296 ? -28.633 8.199 -10.735 1.00 86.31 296 ARG A O 1
ATOM 2328 N N . GLN A 1 297 ? -29.965 9.771 -9.857 1.00 87.50 297 GLN A N 1
ATOM 2329 C CA . GLN A 1 297 ? -29.480 10.854 -10.720 1.00 87.50 297 GLN A CA 1
AT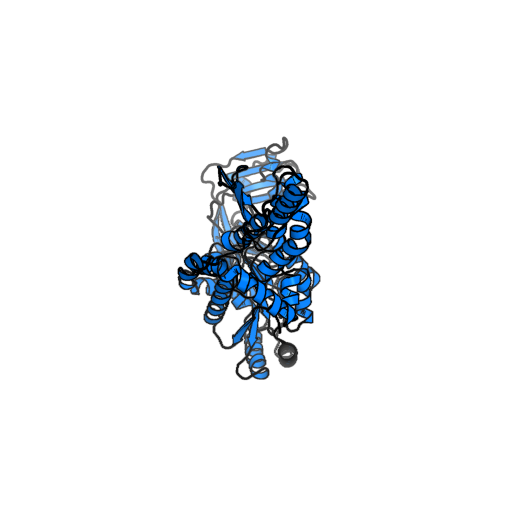OM 2330 C C . GLN A 1 297 ? -28.005 11.197 -10.455 1.00 87.50 297 GLN A C 1
ATOM 2332 O O . GLN A 1 297 ? -27.250 11.400 -11.404 1.00 87.50 297 GLN A O 1
ATOM 2337 N N . THR A 1 298 ? -27.571 11.208 -9.191 1.00 88.25 298 THR A N 1
ATOM 2338 C CA . THR A 1 298 ? -26.155 11.382 -8.835 1.00 88.25 298 THR A CA 1
ATOM 2339 C C . THR A 1 298 ? -25.305 10.238 -9.381 1.00 88.25 298 THR A C 1
ATOM 2341 O O . THR A 1 298 ? -24.275 10.491 -9.999 1.00 88.25 298 THR A O 1
ATOM 2344 N N . LEU A 1 299 ? -25.744 8.986 -9.203 1.00 90.19 299 LEU A N 1
ATOM 2345 C CA . LEU A 1 299 ? -25.046 7.814 -9.737 1.00 90.19 299 LEU A CA 1
ATOM 2346 C C . LEU A 1 299 ? -24.950 7.856 -11.260 1.00 90.19 299 LEU A C 1
ATOM 2348 O O . LEU A 1 299 ? -23.873 7.598 -11.792 1.00 90.19 299 LEU A O 1
ATOM 2352 N N . LEU A 1 300 ? -26.034 8.241 -11.942 1.00 91.81 300 LEU A N 1
ATOM 2353 C CA . LEU A 1 300 ? -26.033 8.442 -13.386 1.00 91.81 300 LEU A CA 1
ATOM 2354 C C . LEU A 1 300 ? -24.985 9.476 -13.780 1.00 91.81 300 LEU A C 1
ATOM 2356 O O . LEU A 1 300 ? -24.105 9.144 -14.564 1.00 91.81 300 LEU A O 1
ATOM 2360 N N . GLY A 1 301 ? -25.004 10.666 -13.172 1.00 91.25 301 GLY A N 1
ATOM 2361 C CA . GLY A 1 301 ? -24.016 11.713 -13.444 1.00 91.25 301 GLY A CA 1
ATOM 2362 C C . GLY A 1 301 ? -22.572 11.272 -13.180 1.00 91.25 301 GLY A C 1
ATOM 2363 O O . GLY A 1 301 ? -21.672 11.622 -13.942 1.00 91.25 301 GLY A O 1
ATOM 2364 N N . CYS A 1 302 ? -22.330 10.466 -12.141 1.00 91.50 302 CYS A N 1
ATOM 2365 C CA . CYS A 1 302 ? -21.016 9.874 -11.892 1.00 91.50 302 CYS A CA 1
ATOM 2366 C C . CYS A 1 302 ? -20.618 8.875 -12.986 1.00 91.50 302 CYS A C 1
ATOM 2368 O O . CYS A 1 302 ? -19.490 8.915 -13.470 1.00 91.50 302 CYS A O 1
ATOM 2370 N N . ALA A 1 303 ? -21.534 7.993 -13.382 1.00 91.06 303 ALA A N 1
ATOM 2371 C CA . ALA A 1 303 ? -21.277 6.963 -14.376 1.00 91.06 303 ALA A CA 1
ATOM 2372 C C . ALA A 1 303 ? -21.049 7.561 -15.776 1.00 91.06 303 ALA A C 1
ATOM 2374 O O . ALA A 1 303 ? -20.137 7.123 -16.469 1.00 91.06 303 ALA A O 1
ATOM 2375 N N . THR A 1 304 ? -21.784 8.611 -16.171 1.00 90.94 304 THR A N 1
ATOM 2376 C CA . THR A 1 304 ? -21.561 9.300 -17.462 1.00 90.94 304 THR A CA 1
ATOM 2377 C C . THR A 1 304 ? -20.240 10.067 -17.502 1.00 90.94 304 THR A C 1
ATOM 2379 O O . THR A 1 304 ? -19.640 10.210 -18.566 1.00 90.94 304 THR A O 1
ATOM 2382 N N . ARG A 1 305 ? -19.777 10.566 -16.349 1.00 91.31 305 ARG A N 1
ATOM 2383 C CA . ARG A 1 305 ? -18.464 11.215 -16.206 1.00 91.31 305 ARG A CA 1
ATOM 2384 C C . ARG A 1 305 ? -17.301 10.232 -16.161 1.00 91.31 305 ARG A C 1
ATOM 2386 O O . ARG A 1 305 ? -16.165 10.675 -16.275 1.00 91.31 305 ARG A O 1
ATOM 2393 N N . CYS A 1 306 ? -17.565 8.941 -15.968 1.00 89.19 306 CYS A N 1
ATOM 2394 C CA . CYS A 1 306 ? -16.528 7.926 -15.887 1.00 89.19 306 CYS A CA 1
ATOM 2395 C C . CYS A 1 306 ? -15.808 7.816 -17.239 1.00 89.19 306 CYS A C 1
ATOM 2397 O O . CYS A 1 306 ? -16.337 7.286 -18.216 1.00 89.19 306 CYS A O 1
ATOM 2399 N N . ARG A 1 307 ? -14.599 8.364 -17.295 1.00 85.69 307 ARG A N 1
ATOM 2400 C CA . ARG A 1 307 ? -13.672 8.275 -18.415 1.00 85.69 307 ARG A CA 1
ATOM 2401 C C . ARG A 1 307 ? -12.464 7.480 -17.933 1.00 85.69 307 ARG A C 1
ATOM 2403 O O . ARG A 1 307 ? -11.706 8.020 -17.118 1.00 85.69 307 ARG A O 1
ATOM 2410 N N . PRO A 1 308 ? -12.286 6.227 -18.390 1.00 81.00 308 PRO A N 1
ATOM 2411 C CA . PRO A 1 308 ? -11.047 5.490 -18.171 1.00 81.00 308 PRO A CA 1
ATOM 2412 C C . PRO A 1 308 ? -9.844 6.356 -18.573 1.00 81.00 308 PRO A C 1
ATOM 2414 O O . PRO A 1 308 ? -9.967 7.133 -19.525 1.00 81.00 308 PRO A O 1
ATOM 2417 N N . PRO A 1 309 ? -8.707 6.292 -17.862 1.00 76.88 309 PRO A N 1
ATOM 2418 C CA . PRO A 1 309 ? -7.496 6.923 -18.362 1.00 76.88 309 PRO A CA 1
ATOM 2419 C C . PRO A 1 309 ? -7.135 6.330 -19.727 1.00 76.88 309 PRO A C 1
ATOM 2421 O O . PRO A 1 309 ? -7.284 5.132 -19.963 1.00 76.88 309 PRO A O 1
ATOM 2424 N N . THR A 1 310 ? -6.657 7.184 -20.622 1.00 66.00 310 THR A N 1
ATOM 2425 C CA . THR A 1 310 ? -6.119 6.794 -21.934 1.00 66.00 310 THR A CA 1
ATOM 2426 C C . THR A 1 310 ? -4.682 6.280 -21.843 1.00 66.00 310 THR A C 1
ATOM 2428 O O . THR A 1 310 ? -4.095 5.904 -22.850 1.00 66.00 310 THR A O 1
ATOM 2431 N N . GLU A 1 311 ? -4.116 6.301 -20.638 1.00 61.19 311 GLU A N 1
ATOM 2432 C CA . GLU A 1 311 ? -2.690 6.292 -20.358 1.00 61.19 311 GLU A CA 1
ATOM 2433 C C . GLU A 1 311 ? -2.375 5.362 -19.168 1.00 61.19 311 GLU A C 1
ATOM 2435 O O . GLU A 1 311 ? -3.078 5.392 -18.155 1.00 61.19 311 GLU A O 1
ATOM 2440 N N . GLY A 1 312 ? -1.297 4.570 -19.262 1.00 66.50 312 GLY A N 1
ATOM 2441 C CA . GLY A 1 312 ? -0.833 3.667 -18.194 1.00 66.50 312 GLY A CA 1
ATOM 2442 C C . GLY A 1 312 ? -1.541 2.303 -18.100 1.00 66.50 312 GLY A C 1
ATOM 2443 O O . GLY A 1 312 ? -2.473 2.022 -18.854 1.00 66.50 312 GLY A O 1
ATOM 2444 N N . PRO A 1 313 ? -1.075 1.415 -17.197 1.00 76.31 313 PRO A N 1
ATOM 2445 C CA . PRO A 1 313 ? -1.653 0.087 -17.036 1.00 76.31 313 PRO A CA 1
ATOM 2446 C C . PRO A 1 313 ? -3.071 0.193 -16.470 1.00 76.31 313 PRO A C 1
ATOM 2448 O O . PRO A 1 313 ? -3.317 0.803 -15.422 1.00 76.31 313 PRO A O 1
ATOM 2451 N N . LEU A 1 314 ? -4.008 -0.422 -17.184 1.00 86.62 314 LEU A N 1
ATOM 2452 C CA . LEU A 1 314 ? -5.428 -0.361 -16.893 1.00 86.62 314 LEU A CA 1
ATOM 2453 C C . LEU A 1 314 ? -6.053 -1.743 -17.006 1.00 86.62 314 LEU A C 1
ATOM 2455 O O . LEU A 1 314 ? -5.826 -2.470 -17.970 1.00 86.62 314 LEU A O 1
ATOM 2459 N N . ILE A 1 315 ? -6.914 -2.052 -16.043 1.00 91.88 315 ILE A N 1
ATOM 2460 C CA . ILE A 1 315 ? -7.800 -3.198 -16.096 1.00 91.88 315 ILE A CA 1
ATOM 2461 C C . ILE A 1 315 ? -9.254 -2.763 -15.942 1.00 91.88 315 ILE A C 1
ATOM 2463 O O . ILE A 1 315 ? -9.646 -2.122 -14.967 1.00 91.88 315 ILE A O 1
ATOM 2467 N N . GLU A 1 316 ? -10.069 -3.153 -16.914 1.00 93.88 316 GLU A N 1
ATOM 2468 C CA . GLU A 1 316 ? -11.516 -2.998 -16.852 1.00 93.88 316 GLU A CA 1
ATOM 2469 C C . GLU A 1 316 ? -12.154 -4.263 -16.267 1.00 93.88 316 GLU A C 1
ATOM 2471 O O . GLU A 1 316 ? -11.880 -5.389 -16.701 1.00 93.88 316 GLU A O 1
ATOM 2476 N N . VAL A 1 317 ? -12.990 -4.083 -15.247 1.00 96.00 317 VAL A N 1
ATOM 2477 C CA . VAL A 1 317 ? -13.656 -5.159 -14.510 1.00 96.00 317 VAL A CA 1
ATOM 2478 C C . VAL A 1 317 ? -15.161 -4.953 -14.531 1.00 96.00 317 VAL A C 1
ATOM 2480 O O . VAL A 1 317 ? -15.646 -3.824 -14.421 1.00 96.00 317 VAL A O 1
ATOM 2483 N N . SER A 1 318 ? -15.913 -6.047 -14.661 1.00 94.94 318 SER A N 1
ATOM 2484 C CA . SER A 1 318 ? -17.365 -5.944 -14.647 1.00 94.94 318 SER A CA 1
ATOM 2485 C C . SER A 1 318 ? -17.857 -5.790 -13.215 1.00 94.94 318 SER A C 1
ATOM 2487 O O . SER A 1 318 ? -17.450 -6.512 -12.307 1.00 94.94 318 SER A O 1
ATOM 2489 N N . VAL A 1 319 ? -18.815 -4.892 -13.007 1.00 94.19 319 VAL A N 1
ATOM 2490 C CA . VAL A 1 319 ? -19.541 -4.765 -11.740 1.00 94.19 319 VAL A CA 1
ATOM 2491 C C . VAL A 1 319 ? -20.333 -6.034 -11.391 1.00 94.19 319 VAL A C 1
ATOM 2493 O O . VAL A 1 319 ? -20.691 -6.222 -10.226 1.00 94.19 319 VAL A O 1
ATOM 2496 N N . THR A 1 320 ? -20.613 -6.891 -12.379 1.00 93.94 320 THR A N 1
ATOM 2497 C CA . THR A 1 320 ? -21.285 -8.187 -12.201 1.00 93.94 320 THR A CA 1
ATOM 2498 C C . THR A 1 320 ? -20.344 -9.288 -11.723 1.00 93.94 320 THR A C 1
ATOM 2500 O O . THR A 1 320 ? -20.832 -10.288 -11.200 1.00 93.94 320 THR A O 1
ATOM 2503 N N . ASP A 1 321 ? -19.029 -9.116 -11.892 1.00 94.88 321 ASP A N 1
ATOM 2504 C CA . ASP A 1 321 ? -18.041 -10.093 -11.442 1.00 94.88 321 ASP A CA 1
ATOM 2505 C C . ASP A 1 321 ? -18.015 -10.139 -9.911 1.00 94.88 321 ASP A C 1
ATOM 2507 O O . ASP A 1 321 ? -18.180 -9.124 -9.220 1.00 94.88 321 ASP A O 1
ATOM 2511 N N . ASP A 1 322 ? -17.783 -11.326 -9.357 1.00 94.69 322 ASP A N 1
ATOM 2512 C CA . ASP A 1 322 ? -17.555 -11.459 -7.927 1.00 94.69 322 ASP A CA 1
ATOM 2513 C C . ASP A 1 322 ? -16.195 -10.856 -7.530 1.00 94.69 322 ASP A C 1
ATOM 2515 O O . ASP A 1 322 ? -15.235 -10.804 -8.307 1.00 94.69 322 ASP A O 1
ATOM 2519 N N . THR A 1 323 ? -16.090 -10.406 -6.278 1.00 96.12 323 THR A N 1
ATOM 2520 C CA . THR A 1 323 ? -14.885 -9.729 -5.782 1.00 96.12 323 THR A CA 1
ATOM 2521 C C . THR A 1 323 ? -13.634 -10.610 -5.839 1.00 96.12 323 THR A C 1
ATOM 2523 O O . THR A 1 323 ? -12.547 -10.073 -6.045 1.00 96.12 323 THR A O 1
ATOM 2526 N N . ALA A 1 324 ? -13.752 -11.939 -5.714 1.00 97.06 324 ALA A N 1
ATOM 2527 C CA . ALA A 1 324 ? -12.596 -12.830 -5.804 1.00 97.06 324 ALA A CA 1
ATOM 2528 C C . ALA A 1 324 ? -12.041 -12.876 -7.230 1.00 97.06 324 ALA A C 1
ATOM 2530 O O . ALA A 1 324 ? -10.827 -12.844 -7.424 1.00 97.06 324 ALA A O 1
ATOM 2531 N N . THR A 1 325 ? -12.919 -12.927 -8.231 1.00 97.00 325 THR A N 1
ATOM 2532 C CA . THR A 1 325 ? -12.537 -12.872 -9.646 1.00 97.00 325 THR A CA 1
ATOM 2533 C C . THR A 1 325 ? -11.841 -11.555 -9.977 1.00 97.00 325 THR A C 1
ATOM 2535 O O . THR A 1 325 ? -10.752 -11.572 -10.554 1.00 97.00 325 THR A O 1
ATOM 2538 N N . ILE A 1 326 ? -12.392 -10.425 -9.526 1.00 97.50 326 ILE A N 1
ATOM 2539 C CA . ILE A 1 326 ? -11.760 -9.104 -9.681 1.00 97.50 326 ILE A CA 1
ATOM 2540 C C . ILE A 1 326 ? -10.381 -9.084 -9.004 1.00 97.50 326 ILE A C 1
ATOM 2542 O O . ILE A 1 326 ? -9.392 -8.704 -9.630 1.00 97.50 326 ILE A O 1
ATOM 2546 N N . ALA A 1 327 ? -10.287 -9.543 -7.751 1.00 97.56 327 ALA A N 1
ATOM 2547 C CA . ALA A 1 327 ? -9.033 -9.582 -7.001 1.00 97.56 327 ALA A CA 1
ATOM 2548 C C . ALA A 1 327 ? -7.961 -10.440 -7.688 1.00 97.56 327 ALA A C 1
ATOM 2550 O O . ALA A 1 327 ? -6.819 -10.001 -7.784 1.00 97.56 327 ALA A O 1
ATOM 2551 N N . ARG A 1 328 ? -8.318 -11.613 -8.232 1.00 97.19 328 ARG A N 1
ATOM 2552 C CA . ARG A 1 328 ? -7.391 -12.464 -9.003 1.00 97.19 328 ARG A CA 1
ATOM 2553 C C . ARG A 1 328 ? -6.847 -11.762 -10.237 1.00 97.19 328 ARG A C 1
ATOM 2555 O O . ARG A 1 328 ? -5.650 -11.836 -10.495 1.00 97.19 328 ARG A O 1
ATOM 2562 N N . ARG A 1 329 ? -7.716 -11.078 -10.985 1.00 95.94 329 ARG A N 1
ATOM 2563 C CA . ARG A 1 329 ? -7.315 -10.352 -12.192 1.00 95.94 329 ARG A CA 1
ATOM 2564 C C . ARG A 1 329 ? -6.357 -9.207 -11.860 1.00 95.94 329 ARG A C 1
ATOM 2566 O O . ARG A 1 329 ? -5.298 -9.116 -12.464 1.00 95.94 329 ARG A O 1
ATOM 2573 N N . VAL A 1 330 ? -6.675 -8.391 -10.853 1.00 95.56 330 VAL A N 1
ATOM 2574 C CA . VAL A 1 330 ? -5.779 -7.307 -10.410 1.00 95.56 330 VAL A CA 1
ATOM 2575 C C . VAL A 1 330 ? -4.467 -7.867 -9.857 1.00 95.56 330 VAL A C 1
ATOM 2577 O O . VAL A 1 330 ? -3.410 -7.324 -10.152 1.00 95.56 330 VAL A O 1
ATOM 2580 N N . TRP A 1 331 ? -4.499 -8.960 -9.092 1.00 95.56 331 TRP A N 1
ATOM 2581 C CA . TRP A 1 331 ? -3.281 -9.591 -8.579 1.00 95.56 331 TRP A CA 1
ATOM 2582 C C . TRP A 1 331 ? -2.354 -10.059 -9.702 1.00 95.56 331 TRP A C 1
ATOM 2584 O O . TRP A 1 331 ? -1.143 -9.891 -9.602 1.00 95.56 331 TRP A O 1
ATOM 2594 N N . ALA A 1 332 ? -2.906 -10.614 -10.785 1.00 91.44 332 ALA A N 1
ATOM 2595 C CA . ALA A 1 332 ? -2.123 -10.998 -11.955 1.00 91.44 332 ALA A CA 1
ATOM 2596 C C . ALA A 1 332 ? -1.440 -9.783 -12.606 1.00 91.44 332 ALA A C 1
ATOM 2598 O O . ALA A 1 332 ? -0.254 -9.850 -12.913 1.00 91.44 332 ALA A O 1
ATOM 2599 N N . GLU A 1 333 ? -2.146 -8.656 -12.730 1.00 88.25 333 GLU A N 1
ATOM 2600 C CA . GLU A 1 333 ? -1.582 -7.408 -13.262 1.00 88.25 333 GLU A CA 1
ATOM 2601 C C . GLU A 1 333 ? -0.515 -6.803 -12.339 1.00 88.25 333 GLU A C 1
ATOM 2603 O O . GLU A 1 333 ? 0.556 -6.414 -12.801 1.00 88.25 333 GLU A O 1
ATOM 2608 N N . LEU A 1 334 ? -0.750 -6.781 -11.022 1.00 89.12 334 LEU A N 1
ATOM 2609 C CA . LEU A 1 334 ? 0.257 -6.362 -10.038 1.00 89.12 334 LEU A CA 1
ATOM 2610 C C . LEU A 1 334 ? 1.491 -7.259 -10.095 1.00 89.12 334 LEU A C 1
ATOM 2612 O O . LEU A 1 334 ? 2.617 -6.781 -10.034 1.00 89.12 334 LEU A O 1
ATOM 2616 N N . SER A 1 335 ? 1.287 -8.558 -10.273 1.00 85.81 335 SER A N 1
ATOM 2617 C CA . SER A 1 335 ? 2.372 -9.510 -10.436 1.00 85.81 335 SER A CA 1
ATOM 2618 C C . SER A 1 335 ? 3.146 -9.311 -11.743 1.00 85.81 335 SER A C 1
ATOM 2620 O O . SER A 1 335 ? 4.342 -9.605 -11.776 1.00 85.81 335 SER A O 1
ATOM 2622 N N . ALA A 1 336 ? 2.479 -8.900 -12.821 1.00 77.44 336 ALA A N 1
ATOM 2623 C CA . ALA A 1 336 ? 3.095 -8.708 -14.128 1.00 77.44 336 ALA A CA 1
ATOM 2624 C C . ALA A 1 336 ? 3.839 -7.370 -14.218 1.00 77.44 336 ALA A C 1
ATOM 2626 O O . ALA A 1 336 ? 4.925 -7.316 -14.790 1.00 77.44 336 ALA A O 1
ATOM 2627 N N . HIS A 1 337 ? 3.285 -6.309 -13.628 1.00 72.06 337 HIS A N 1
ATOM 2628 C CA . HIS A 1 337 ? 3.729 -4.928 -13.835 1.00 72.06 337 HIS A CA 1
ATOM 2629 C C . HIS A 1 337 ? 4.276 -4.238 -12.576 1.00 72.06 337 HIS A C 1
ATOM 2631 O O . HIS A 1 337 ? 4.826 -3.139 -12.677 1.00 72.06 337 HIS A O 1
ATOM 2637 N N . GLY A 1 338 ? 4.153 -4.856 -11.400 1.00 73.75 338 GLY A N 1
ATOM 2638 C CA . GLY A 1 338 ? 4.636 -4.305 -10.136 1.00 73.75 338 GLY A CA 1
ATOM 2639 C C . GLY A 1 338 ? 6.153 -4.410 -9.940 1.00 73.75 338 GLY A C 1
ATOM 2640 O O . GLY A 1 338 ? 6.842 -5.209 -10.587 1.00 73.75 338 GLY A O 1
ATOM 2641 N N . LEU A 1 339 ? 6.689 -3.597 -9.020 1.00 69.06 339 LEU A N 1
ATOM 2642 C CA . LEU A 1 339 ? 8.079 -3.741 -8.544 1.00 69.06 339 LEU A CA 1
ATOM 2643 C C . LEU A 1 339 ? 8.188 -4.635 -7.315 1.00 69.06 339 LEU A C 1
ATOM 2645 O O . LEU A 1 339 ? 9.275 -5.135 -7.024 1.00 69.06 339 LEU A O 1
ATOM 2649 N N . THR A 1 340 ? 7.092 -4.806 -6.582 1.00 78.81 340 THR A N 1
ATOM 2650 C CA . THR A 1 340 ? 7.070 -5.685 -5.422 1.00 78.81 340 THR A CA 1
ATOM 2651 C C . THR A 1 340 ? 6.869 -7.115 -5.896 1.00 78.81 340 THR A C 1
ATOM 2653 O O . THR A 1 340 ? 5.902 -7.406 -6.599 1.00 78.81 340 THR A O 1
ATOM 2656 N N . ASP A 1 341 ? 7.774 -8.017 -5.518 1.00 81.88 341 ASP A N 1
ATOM 2657 C CA . ASP A 1 341 ? 7.537 -9.438 -5.742 1.00 81.88 341 ASP A CA 1
ATOM 2658 C C . ASP A 1 341 ? 6.398 -9.895 -4.826 1.00 81.88 341 ASP A C 1
ATOM 2660 O O . ASP A 1 341 ? 6.454 -9.734 -3.604 1.00 81.88 341 ASP A O 1
ATOM 2664 N N . ILE A 1 342 ? 5.335 -10.408 -5.435 1.00 90.44 342 ILE A N 1
ATOM 2665 C CA . ILE A 1 342 ? 4.151 -10.909 -4.739 1.00 90.44 342 ILE A CA 1
ATOM 2666 C C . ILE A 1 342 ? 4.024 -12.407 -5.026 1.00 90.44 342 ILE A C 1
ATOM 2668 O O . ILE A 1 342 ? 4.362 -12.825 -6.131 1.00 90.44 342 ILE A O 1
ATOM 2672 N N . PRO A 1 343 ? 3.560 -13.244 -4.084 1.00 92.50 343 PRO A N 1
ATOM 2673 C CA . PRO A 1 343 ? 3.436 -14.686 -4.300 1.00 92.50 343 PRO A CA 1
ATOM 2674 C C . PRO A 1 343 ? 2.337 -15.043 -5.316 1.00 92.50 343 PRO A C 1
ATOM 2676 O O . PRO A 1 343 ? 1.543 -14.201 -5.747 1.00 92.50 343 PRO A O 1
ATOM 2679 N N . GLU A 1 344 ? 2.279 -16.314 -5.712 1.00 91.00 344 GLU A N 1
ATOM 2680 C CA . GLU A 1 344 ? 1.135 -16.853 -6.453 1.00 91.00 344 GLU A CA 1
ATOM 2681 C C . GLU A 1 344 ? -0.145 -16.718 -5.623 1.00 91.00 344 GLU A C 1
ATOM 2683 O O . GLU A 1 344 ? -0.179 -17.079 -4.450 1.00 91.00 344 GLU A O 1
ATOM 2688 N N . ILE A 1 345 ? -1.228 -16.212 -6.218 1.00 94.50 345 ILE A N 1
ATOM 2689 C CA . ILE A 1 345 ? -2.450 -15.922 -5.453 1.00 94.50 345 ILE A CA 1
ATOM 2690 C C . ILE A 1 345 ? -3.087 -17.181 -4.848 1.00 94.50 345 ILE A C 1
ATOM 2692 O O . ILE A 1 345 ? -3.812 -17.099 -3.863 1.00 94.50 345 ILE A O 1
ATOM 2696 N N . GLN A 1 346 ? -2.810 -18.353 -5.421 1.00 93.56 346 GLN A N 1
ATOM 2697 C CA . GLN A 1 346 ? -3.278 -19.652 -4.948 1.00 93.56 346 GLN A CA 1
ATOM 2698 C C . GLN A 1 346 ? -2.687 -20.026 -3.585 1.00 93.56 346 GLN A C 1
ATOM 2700 O O . GLN A 1 346 ? -3.271 -20.850 -2.887 1.00 93.56 346 GLN A O 1
ATOM 2705 N N . THR A 1 347 ? -1.560 -19.426 -3.187 1.00 94.38 347 THR A N 1
ATOM 2706 C CA . THR A 1 347 ? -0.978 -19.634 -1.854 1.00 94.38 347 THR A CA 1
ATOM 2707 C C . THR A 1 347 ? -1.646 -18.773 -0.782 1.00 94.38 347 THR A C 1
ATOM 2709 O O . THR A 1 347 ? -1.266 -18.859 0.383 1.00 94.38 347 THR A O 1
ATOM 2712 N N . LEU A 1 348 ? -2.585 -17.903 -1.166 1.00 97.25 348 LEU A N 1
ATOM 2713 C CA . LEU A 1 348 ? -3.288 -16.986 -0.278 1.00 97.25 348 LEU A CA 1
ATOM 2714 C C . LEU A 1 348 ? -4.720 -17.461 -0.021 1.00 97.25 348 LEU A C 1
ATOM 2716 O O . LEU A 1 348 ? -5.372 -18.066 -0.875 1.00 97.25 348 LEU A O 1
ATOM 2720 N N . ASP A 1 349 ? -5.239 -17.124 1.153 1.00 97.44 349 ASP A N 1
ATOM 2721 C CA . ASP A 1 349 ? -6.608 -17.422 1.544 1.00 97.44 349 ASP A CA 1
ATOM 2722 C C . ASP A 1 349 ? -7.551 -16.291 1.106 1.00 97.44 349 ASP A C 1
ATOM 2724 O O . ASP A 1 349 ? -7.797 -15.304 1.812 1.00 97.44 349 ASP A O 1
ATOM 2728 N N . MET A 1 350 ? -8.108 -16.463 -0.094 1.00 97.81 350 MET A N 1
ATOM 2729 C CA . MET A 1 350 ? -9.115 -15.567 -0.660 1.00 97.81 350 MET A CA 1
ATOM 2730 C C . MET A 1 350 ? -10.389 -15.492 0.195 1.00 97.81 350 MET A C 1
ATOM 2732 O O . MET A 1 350 ? -11.004 -14.429 0.279 1.00 97.81 350 MET A O 1
ATOM 2736 N N . ALA A 1 351 ? -10.801 -16.590 0.834 1.00 97.06 351 ALA A N 1
ATOM 2737 C CA . ALA A 1 351 ? -12.018 -16.609 1.641 1.00 97.06 351 ALA A CA 1
ATOM 2738 C C . ALA A 1 351 ? -11.839 -15.772 2.914 1.00 97.06 351 ALA A C 1
ATOM 2740 O O . ALA A 1 351 ? -12.694 -14.938 3.223 1.00 97.06 351 ALA A O 1
ATOM 2741 N N . ALA A 1 352 ? -10.697 -15.908 3.594 1.00 95.94 352 ALA A N 1
ATOM 2742 C CA . ALA A 1 352 ? -10.342 -15.062 4.730 1.00 95.94 352 ALA A CA 1
ATOM 2743 C C . ALA A 1 352 ? -10.260 -13.577 4.332 1.00 95.94 352 ALA A C 1
ATOM 2745 O O . ALA A 1 352 ? -10.795 -12.717 5.034 1.00 95.94 352 ALA A O 1
ATOM 2746 N N . ALA A 1 353 ? -9.670 -13.266 3.172 1.00 97.00 353 ALA A N 1
ATOM 2747 C CA . ALA A 1 353 ? -9.574 -11.894 2.669 1.00 97.00 353 ALA A CA 1
ATOM 2748 C C . ALA A 1 353 ? -10.944 -11.267 2.336 1.00 97.00 353 ALA A C 1
ATOM 2750 O O . ALA A 1 353 ? -11.177 -10.082 2.589 1.00 97.00 353 ALA A O 1
ATOM 2751 N N . LEU A 1 354 ? -11.886 -12.047 1.800 1.00 96.38 354 LEU A N 1
ATOM 2752 C CA . LEU A 1 354 ? -13.278 -11.613 1.637 1.00 96.38 354 LEU A CA 1
ATOM 2753 C C . LEU A 1 354 ? -13.972 -11.428 2.993 1.00 96.38 354 LEU A C 1
ATOM 2755 O O . LEU A 1 354 ? -14.742 -10.483 3.169 1.00 96.38 354 LEU A O 1
ATOM 2759 N N . GLY A 1 355 ? -13.662 -12.292 3.964 1.00 94.56 355 GLY A N 1
ATOM 2760 C CA . GLY A 1 355 ? -14.121 -12.180 5.347 1.00 94.56 355 GLY A CA 1
ATOM 2761 C C . GLY A 1 355 ? -13.779 -10.827 5.974 1.00 94.56 355 GLY A C 1
ATOM 2762 O O . GLY A 1 355 ? -14.651 -10.218 6.593 1.00 94.56 355 GLY A O 1
ATOM 2763 N N . VAL A 1 356 ? -12.566 -10.311 5.737 1.00 94.38 356 VAL A N 1
ATOM 2764 C CA . VAL A 1 356 ? -12.137 -8.970 6.181 1.00 94.38 356 VAL A CA 1
ATOM 2765 C C . VAL A 1 356 ? -13.062 -7.884 5.624 1.00 94.38 356 VAL A C 1
ATOM 2767 O O . VAL A 1 356 ? -13.587 -7.056 6.371 1.00 94.38 356 VAL A O 1
ATOM 2770 N N . ALA A 1 357 ? -13.304 -7.893 4.310 1.00 92.44 357 ALA A N 1
ATOM 2771 C CA . ALA A 1 357 ? -14.146 -6.888 3.665 1.00 92.44 357 ALA A CA 1
ATOM 2772 C C . ALA A 1 357 ? -15.599 -6.937 4.170 1.00 92.44 357 ALA A C 1
ATOM 2774 O O . ALA A 1 357 ? -16.203 -5.888 4.405 1.00 92.44 357 ALA A O 1
ATOM 2775 N N . ASN A 1 358 ? -16.138 -8.141 4.382 1.00 89.88 358 ASN A N 1
ATOM 2776 C CA . ASN A 1 358 ? -17.486 -8.351 4.910 1.00 89.88 358 ASN A CA 1
ATOM 2777 C C . ASN A 1 358 ? -17.614 -7.918 6.376 1.00 89.88 358 ASN A C 1
ATOM 2779 O O . ASN A 1 358 ? -18.598 -7.274 6.738 1.00 89.88 358 ASN A O 1
ATOM 2783 N N . ALA A 1 359 ? -16.618 -8.223 7.212 1.00 88.75 359 ALA A N 1
ATOM 2784 C CA . ALA A 1 359 ? -16.591 -7.793 8.606 1.00 88.75 359 ALA A CA 1
ATOM 2785 C C . ALA A 1 359 ? -16.559 -6.264 8.721 1.00 88.75 359 ALA A C 1
ATOM 2787 O O . ALA A 1 359 ? -17.279 -5.698 9.541 1.00 88.75 359 ALA A O 1
ATOM 2788 N N . TYR A 1 360 ? -15.806 -5.591 7.845 1.00 88.94 360 TYR A N 1
ATOM 2789 C CA . TYR A 1 360 ? -15.786 -4.130 7.781 1.00 88.94 360 TYR A CA 1
ATOM 2790 C C . TYR A 1 360 ? -17.162 -3.553 7.414 1.00 88.94 360 TYR A C 1
ATOM 2792 O O . TYR A 1 360 ? -17.640 -2.620 8.052 1.00 88.94 360 TYR A O 1
ATOM 2800 N N . GLU A 1 361 ? -17.844 -4.108 6.409 1.00 83.94 361 GLU A N 1
ATOM 2801 C CA . GLU A 1 361 ? -19.203 -3.666 6.050 1.00 83.94 361 GLU A CA 1
ATOM 2802 C C . GLU A 1 361 ? -20.200 -3.922 7.195 1.00 83.94 361 GLU A C 1
ATOM 2804 O O . GLU A 1 361 ? -21.017 -3.056 7.510 1.00 83.94 361 GLU A O 1
ATOM 2809 N N . SER A 1 362 ? -20.095 -5.066 7.879 1.00 84.38 362 SER A N 1
ATOM 2810 C CA . SER A 1 362 ? -20.903 -5.365 9.068 1.00 84.38 362 SER A CA 1
ATOM 2811 C C . SER A 1 362 ? -20.636 -4.378 10.207 1.00 84.38 362 SER A C 1
ATOM 2813 O O . SER A 1 362 ? -21.573 -3.970 10.895 1.00 84.38 362 SER A O 1
ATOM 2815 N N . PHE A 1 363 ? -19.379 -3.975 10.404 1.00 85.56 363 PHE A N 1
ATOM 2816 C CA . PHE A 1 363 ? -19.000 -2.950 11.373 1.00 85.56 363 PHE A CA 1
ATOM 2817 C C . PHE A 1 363 ? -19.671 -1.616 11.052 1.00 85.56 363 PHE A C 1
ATOM 2819 O O . PHE A 1 363 ? -20.339 -1.060 11.917 1.00 85.56 363 PHE A O 1
ATOM 2826 N N . LEU A 1 364 ? -19.591 -1.146 9.803 1.00 80.94 364 LEU A N 1
ATOM 2827 C CA . LEU A 1 364 ? -20.243 0.102 9.384 1.00 80.94 364 LEU A CA 1
ATOM 2828 C C . LEU A 1 364 ? -21.768 0.059 9.554 1.00 80.94 364 LEU A C 1
ATOM 2830 O O . LEU A 1 364 ? -22.385 1.070 9.881 1.00 80.94 364 LEU A O 1
ATOM 2834 N N . CYS A 1 365 ? -22.385 -1.111 9.365 1.00 79.81 365 CYS A N 1
ATOM 2835 C CA . CYS A 1 365 ? -23.817 -1.289 9.607 1.00 79.81 365 CYS A CA 1
ATOM 2836 C C . CYS A 1 365 ? -24.171 -1.229 11.100 1.00 79.81 365 CYS A C 1
ATOM 2838 O O . CYS A 1 365 ? -25.190 -0.643 11.465 1.00 79.81 365 CYS A O 1
ATOM 2840 N N . ARG A 1 366 ? -23.347 -1.838 11.963 1.00 81.56 366 ARG A N 1
ATOM 2841 C CA . ARG A 1 366 ? -23.566 -1.881 13.418 1.00 81.56 366 ARG A CA 1
ATOM 2842 C C . ARG A 1 366 ? -23.225 -0.555 14.099 1.00 81.56 366 ARG A C 1
ATOM 2844 O O . ARG A 1 366 ? -23.847 -0.211 15.101 1.00 81.56 366 ARG A O 1
ATOM 2851 N N . PHE A 1 367 ? -22.274 0.186 13.539 1.00 79.88 367 PHE A N 1
ATOM 2852 C CA . PHE A 1 367 ? -21.758 1.446 14.060 1.00 79.88 367 PHE A CA 1
ATOM 2853 C C . PHE A 1 367 ? -21.888 2.552 13.006 1.00 79.88 367 PHE A C 1
ATOM 2855 O O . PHE A 1 367 ? -20.907 2.937 12.371 1.00 79.88 367 PHE A O 1
ATOM 2862 N N . PRO A 1 368 ? -23.109 3.083 12.805 1.00 69.56 368 PRO A N 1
ATOM 2863 C CA . PRO A 1 368 ? -23.343 4.155 11.838 1.00 69.56 368 PRO A CA 1
ATOM 2864 C C . PRO A 1 368 ? -22.749 5.501 12.289 1.00 69.56 368 PRO A C 1
ATOM 2866 O O . PRO A 1 368 ? -22.610 6.419 11.479 1.00 69.56 368 PRO A O 1
ATOM 2869 N N . CYS A 1 369 ? -22.427 5.632 13.579 1.00 73.44 369 CYS A N 1
ATOM 2870 C CA . CYS A 1 369 ? -21.754 6.787 14.160 1.00 73.44 369 CYS A CA 1
ATOM 2871 C C . CYS A 1 369 ? -20.244 6.555 14.241 1.00 73.44 369 CYS A C 1
ATOM 2873 O O . CYS A 1 369 ? -19.772 5.421 14.297 1.00 73.44 369 CYS A O 1
ATOM 2875 N N . HIS A 1 370 ? -19.495 7.655 14.283 1.00 78.56 370 HIS A N 1
ATOM 2876 C CA . HIS A 1 370 ? -18.044 7.623 14.414 1.00 78.56 370 HIS A CA 1
ATOM 2877 C C . HIS A 1 370 ? -17.612 6.928 15.711 1.00 78.56 370 HIS A C 1
ATOM 2879 O O . HIS A 1 370 ? -18.057 7.306 16.795 1.00 78.56 370 HIS A O 1
ATOM 2885 N N . VAL A 1 371 ? -16.740 5.928 15.587 1.00 85.31 371 VAL A N 1
ATOM 2886 C CA . VAL A 1 371 ? -16.107 5.244 16.719 1.00 85.31 371 VAL A CA 1
ATOM 2887 C C . VAL A 1 371 ? -14.821 5.986 17.054 1.00 85.31 371 VAL A C 1
ATOM 2889 O O . VAL A 1 371 ? -13.944 6.120 16.205 1.00 85.31 371 VAL A O 1
ATOM 2892 N N . GLU A 1 372 ? -14.713 6.470 18.286 1.00 88.56 372 GLU A N 1
ATOM 2893 C CA . GLU A 1 372 ? -13.548 7.227 18.746 1.00 88.56 372 GLU A CA 1
ATOM 2894 C C . GLU A 1 372 ? -12.405 6.293 19.154 1.00 88.56 372 GLU A C 1
ATOM 2896 O O . GLU A 1 372 ? -11.242 6.567 18.859 1.00 88.56 372 GLU A O 1
ATOM 2901 N N . TYR A 1 373 ? -12.727 5.172 19.803 1.00 91.38 373 TYR A N 1
ATOM 2902 C CA . TYR A 1 373 ? -11.748 4.166 20.204 1.00 91.38 373 TYR A CA 1
ATOM 2903 C C . TYR A 1 373 ? -12.387 2.796 20.468 1.00 91.38 373 TYR A C 1
ATOM 2905 O O . TYR A 1 373 ? -13.600 2.668 20.661 1.00 91.38 373 TYR A O 1
ATOM 2913 N N . ALA A 1 374 ? -11.548 1.763 20.488 1.00 93.31 374 ALA A N 1
ATOM 2914 C CA . ALA A 1 374 ? -11.877 0.420 20.943 1.00 93.31 374 ALA A CA 1
ATOM 2915 C C . ALA A 1 374 ? -11.091 0.105 22.218 1.00 93.31 374 ALA A C 1
ATOM 2917 O O . ALA A 1 374 ? -9.900 0.421 22.320 1.00 93.31 374 ALA A O 1
ATOM 2918 N N . ALA A 1 375 ? -11.736 -0.516 23.199 1.00 95.81 375 ALA A N 1
ATOM 2919 C CA . ALA A 1 375 ? -11.125 -0.753 24.497 1.00 95.81 375 ALA A CA 1
ATOM 2920 C C . ALA A 1 375 ? -11.669 -1.992 25.202 1.00 95.81 375 ALA A C 1
ATOM 2922 O O . ALA A 1 375 ? -12.782 -2.445 24.948 1.00 95.81 375 ALA A O 1
ATOM 2923 N N . ILE A 1 376 ? -10.887 -2.485 26.155 1.00 97.19 376 ILE A N 1
ATOM 2924 C CA . ILE A 1 376 ? -11.294 -3.515 27.105 1.00 97.19 376 ILE A CA 1
ATOM 2925 C C . ILE A 1 376 ? -11.774 -2.793 28.359 1.00 97.19 376 ILE A C 1
ATOM 2927 O O . ILE A 1 376 ? -10.972 -2.271 29.131 1.00 97.19 376 ILE A O 1
ATOM 2931 N N . GLN A 1 377 ? -13.091 -2.702 28.527 1.00 96.94 377 GLN A N 1
ATOM 2932 C CA . GLN A 1 377 ? -13.727 -2.050 29.667 1.00 96.94 377 GLN A CA 1
ATOM 2933 C C . GLN A 1 377 ? -13.576 -2.930 30.905 1.00 96.94 377 GLN A C 1
ATOM 2935 O O . GLN A 1 377 ? -14.095 -4.043 30.926 1.00 96.94 377 GLN A O 1
ATOM 2940 N N . ILE A 1 378 ? -12.911 -2.435 31.948 1.00 96.94 378 ILE A N 1
ATOM 2941 C CA . ILE A 1 378 ? -12.694 -3.222 33.164 1.00 96.94 378 ILE A CA 1
ATOM 2942 C C . ILE A 1 378 ? -14.023 -3.465 33.886 1.00 96.94 378 ILE A C 1
ATOM 2944 O O . ILE A 1 378 ? -14.794 -2.523 34.089 1.00 96.94 378 ILE A O 1
ATOM 2948 N N . ALA A 1 379 ? -14.271 -4.721 34.270 1.00 91.50 379 ALA A N 1
ATOM 2949 C CA . ALA A 1 379 ? -15.503 -5.141 34.939 1.00 91.50 379 ALA A CA 1
ATOM 2950 C C . ALA A 1 379 ? -15.536 -4.749 36.426 1.00 91.50 379 ALA A C 1
ATOM 2952 O O . ALA A 1 379 ? -16.591 -4.379 36.934 1.00 91.50 379 ALA A O 1
ATOM 2953 N N . SER A 1 380 ? -14.373 -4.786 37.086 1.00 91.06 380 SER A N 1
ATOM 2954 C CA . SER A 1 380 ? -14.200 -4.518 38.521 1.00 91.06 380 SER A CA 1
ATOM 2955 C C . SER A 1 380 ? -13.205 -3.379 38.770 1.00 91.06 380 SER A C 1
ATOM 2957 O O . SER A 1 380 ? -12.022 -3.643 39.008 1.00 91.06 380 SER A O 1
ATOM 2959 N N . PRO A 1 381 ? -13.641 -2.107 38.688 1.00 91.50 381 PRO A N 1
ATOM 2960 C CA . PRO A 1 381 ? -12.799 -0.946 38.970 1.00 91.50 381 PRO A CA 1
ATOM 2961 C C . PRO A 1 381 ? -12.095 -0.983 40.330 1.00 91.50 381 PRO A C 1
ATOM 2963 O O . PRO A 1 381 ? -10.937 -0.592 40.443 1.00 91.50 381 PRO A O 1
ATOM 2966 N N . GLU A 1 382 ? -12.782 -1.491 41.348 1.00 92.38 382 GLU A N 1
ATOM 2967 C CA . GLU A 1 382 ? -12.283 -1.664 42.709 1.00 92.38 382 GLU A CA 1
ATOM 2968 C C . GLU A 1 382 ? -11.022 -2.532 42.759 1.00 92.38 382 GLU A C 1
ATOM 2970 O O . GLU A 1 382 ? -10.037 -2.141 43.380 1.00 92.38 382 GLU A O 1
ATOM 2975 N N . ARG A 1 383 ? -10.989 -3.633 41.996 1.00 91.06 383 ARG A N 1
ATOM 2976 C CA . ARG A 1 383 ? -9.828 -4.531 41.938 1.00 91.06 383 ARG A CA 1
ATOM 2977 C C . ARG A 1 383 ? -8.615 -3.892 41.280 1.00 91.06 383 ARG A C 1
ATOM 2979 O O . ARG A 1 383 ? -7.503 -4.316 41.549 1.00 91.06 383 ARG A O 1
ATOM 2986 N N . VAL A 1 384 ? -8.811 -2.910 40.399 1.00 92.50 384 VAL A N 1
ATOM 2987 C CA . VAL A 1 384 ? -7.694 -2.145 39.827 1.00 92.50 384 VAL A CA 1
ATOM 2988 C C . VAL A 1 384 ? -7.121 -1.209 40.887 1.00 92.50 384 VAL A C 1
ATOM 2990 O O . VAL A 1 384 ? -5.909 -1.121 41.034 1.00 92.50 384 VAL A O 1
ATOM 2993 N N . LEU A 1 385 ? -7.988 -0.522 41.636 1.00 94.06 385 LEU A N 1
ATOM 2994 C CA . LEU A 1 385 ? -7.573 0.436 42.660 1.00 94.06 385 LEU A CA 1
ATOM 2995 C C . LEU A 1 385 ? -6.869 -0.229 43.846 1.00 94.06 385 LEU A C 1
ATOM 2997 O O . LEU A 1 385 ? -5.936 0.353 44.382 1.00 94.06 385 LEU A O 1
ATOM 3001 N N . GLU A 1 386 ? -7.255 -1.453 44.210 1.00 93.62 386 GLU A N 1
ATOM 3002 C CA . GLU A 1 386 ? -6.566 -2.258 45.233 1.00 93.62 386 GLU A CA 1
ATOM 3003 C C . GLU A 1 386 ? -5.099 -2.564 44.886 1.00 93.62 386 GLU A C 1
ATOM 3005 O O . GLU A 1 386 ? -4.304 -2.832 45.783 1.00 93.62 386 GLU A O 1
ATOM 3010 N N . LEU A 1 387 ? -4.731 -2.519 43.600 1.00 93.12 387 LEU A N 1
ATOM 3011 C CA . LEU A 1 387 ? -3.361 -2.756 43.135 1.00 93.12 387 LEU A CA 1
ATOM 3012 C C . LEU A 1 387 ? -2.492 -1.497 43.173 1.00 93.12 387 LEU A C 1
ATOM 3014 O O . LEU A 1 387 ? -1.300 -1.586 42.895 1.00 93.12 387 LEU A O 1
ATOM 3018 N N . VAL A 1 388 ? -3.074 -0.327 43.444 1.00 95.75 388 VAL A N 1
ATOM 3019 C CA . VAL A 1 388 ? -2.376 0.956 43.357 1.00 95.75 388 VAL A CA 1
ATOM 3020 C C . VAL A 1 388 ? -2.030 1.446 44.762 1.00 95.75 388 VAL A C 1
ATOM 3022 O O . VAL A 1 388 ? -2.946 1.694 45.550 1.00 95.75 388 VAL A O 1
ATOM 3025 N N . PRO A 1 389 ? -0.736 1.640 45.083 1.00 94.94 389 PRO A N 1
ATOM 3026 C CA . PRO A 1 389 ? -0.337 2.214 46.362 1.00 94.94 389 PRO A CA 1
ATOM 3027 C C . PRO A 1 389 ? -0.985 3.597 46.582 1.00 94.94 389 PRO A C 1
ATOM 3029 O O . PRO A 1 389 ? -0.952 4.427 45.665 1.00 94.94 389 PRO A O 1
ATOM 3032 N N . PRO A 1 390 ? -1.587 3.882 47.755 1.00 93.75 390 PRO A N 1
ATOM 3033 C CA . PRO A 1 390 ? -2.301 5.138 48.000 1.00 93.75 390 PRO A CA 1
ATOM 3034 C C . PRO A 1 390 ? -1.462 6.399 47.754 1.00 93.75 390 PRO A C 1
ATOM 3036 O O . PRO A 1 390 ? -1.966 7.367 47.189 1.00 93.75 390 PRO A O 1
ATOM 3039 N N . GLU A 1 391 ? -0.175 6.369 48.099 1.00 94.62 391 GLU A N 1
ATOM 3040 C CA . GLU A 1 391 ? 0.786 7.457 47.886 1.00 94.62 391 GLU A CA 1
ATOM 3041 C C . GLU A 1 391 ? 0.976 7.806 46.402 1.00 94.62 391 GLU A C 1
ATOM 3043 O O . GLU A 1 391 ? 1.262 8.949 46.047 1.00 94.62 391 GLU A O 1
ATOM 3048 N N . MET A 1 392 ? 0.747 6.848 45.496 1.00 95.50 392 MET A N 1
ATOM 3049 C CA . MET A 1 392 ? 0.818 7.086 44.055 1.00 95.50 392 MET A CA 1
ATOM 3050 C C . MET A 1 392 ? -0.390 7.867 43.528 1.00 95.50 392 MET A C 1
ATOM 3052 O O . MET A 1 392 ? -0.400 8.252 42.358 1.00 95.50 392 MET A O 1
ATOM 3056 N N . LEU A 1 393 ? -1.408 8.123 44.351 1.00 95.75 393 LEU A N 1
ATOM 3057 C CA . LEU A 1 393 ? -2.600 8.893 43.987 1.00 95.75 393 LEU A CA 1
ATOM 3058 C C . LEU A 1 393 ? -2.567 10.337 44.510 1.00 95.75 393 LEU A C 1
ATOM 3060 O O . LEU A 1 393 ? -3.435 11.135 44.140 1.00 95.75 393 LEU A O 1
ATOM 3064 N N . ASP A 1 394 ? -1.570 10.694 45.321 1.00 93.88 394 ASP A N 1
ATOM 3065 C CA . ASP A 1 394 ? -1.481 12.004 45.959 1.00 93.88 394 ASP A CA 1
ATOM 3066 C C . ASP A 1 394 ? -1.447 13.147 44.933 1.00 93.88 394 ASP A C 1
ATOM 3068 O O . ASP A 1 394 ? -0.696 13.141 43.956 1.00 93.88 394 ASP A O 1
ATOM 3072 N N . GLY A 1 395 ? -2.312 14.146 45.144 1.00 92.12 395 GLY A N 1
ATOM 3073 C CA . GLY A 1 395 ? -2.434 15.316 44.266 1.00 92.12 395 GLY A CA 1
ATOM 3074 C C . GLY A 1 395 ? -3.104 15.053 42.909 1.00 92.12 395 GLY A C 1
ATOM 3075 O O . GLY A 1 395 ? -3.200 15.973 42.092 1.00 92.12 395 GLY A O 1
ATOM 3076 N N . LYS A 1 396 ? -3.604 13.836 42.658 1.00 96.50 396 LYS A N 1
ATOM 3077 C CA . LYS A 1 396 ? -4.205 13.435 41.378 1.00 96.50 396 LYS A CA 1
ATOM 3078 C C . LYS A 1 396 ? -5.693 13.146 41.515 1.00 96.50 396 LYS A C 1
ATOM 3080 O O . LYS A 1 396 ? -6.217 12.825 42.577 1.00 96.50 396 LYS A O 1
ATOM 3085 N N . LYS A 1 397 ? -6.397 13.234 40.391 1.00 96.19 397 LYS A N 1
ATOM 3086 C CA . LYS A 1 397 ? -7.804 12.863 40.276 1.00 96.19 397 LYS A CA 1
ATOM 3087 C C . LYS A 1 397 ? -7.918 11.470 39.669 1.00 96.19 397 LYS A C 1
ATOM 3089 O O . LYS A 1 397 ? -7.540 11.269 38.516 1.00 96.19 397 LYS A O 1
ATOM 3094 N N . VAL A 1 398 ? -8.480 10.539 40.438 1.00 96.06 398 VAL A N 1
ATOM 3095 C CA . VAL A 1 398 ? -8.769 9.169 39.992 1.00 96.06 398 VAL A CA 1
ATOM 3096 C C . VAL A 1 398 ? -9.846 9.173 38.902 1.00 96.06 398 VAL A C 1
ATOM 3098 O O . VAL A 1 398 ? -10.823 9.931 38.969 1.00 96.06 398 VAL A O 1
ATOM 3101 N N . GLN A 1 399 ? -9.660 8.335 37.882 1.00 93.62 399 GLN A N 1
ATOM 3102 C CA . GLN A 1 399 ? -10.618 8.158 36.796 1.00 93.62 399 GLN A CA 1
ATOM 3103 C C . GLN A 1 399 ? -11.903 7.483 37.292 1.00 93.62 399 GLN A C 1
ATOM 3105 O O . GLN A 1 399 ? -11.904 6.683 38.221 1.00 93.62 399 GLN A O 1
ATOM 3110 N N . LYS A 1 400 ? -13.033 7.803 36.654 1.00 89.38 400 LYS A N 1
ATOM 3111 C CA . LYS A 1 400 ? -14.341 7.218 37.011 1.00 89.38 400 LYS A CA 1
ATOM 3112 C C . LYS A 1 400 ? -14.587 5.846 36.384 1.00 89.38 400 LYS A C 1
ATOM 3114 O O . LYS A 1 400 ? -15.490 5.135 36.809 1.00 89.38 400 LYS A O 1
ATOM 3119 N N . ALA A 1 401 ? -13.844 5.523 35.334 1.00 91.00 401 ALA A N 1
ATOM 3120 C CA . ALA A 1 401 ? -13.958 4.280 34.597 1.00 91.00 401 ALA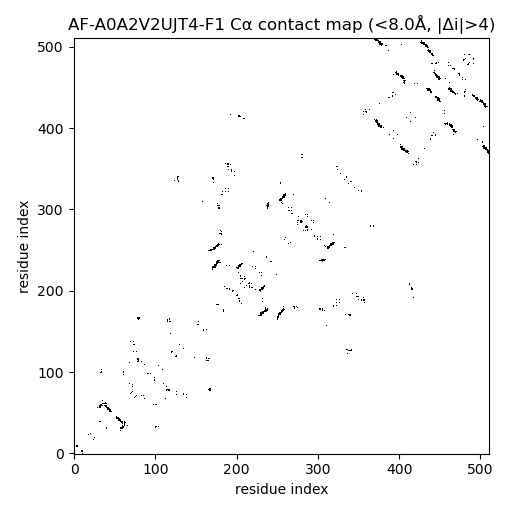 A CA 1
ATOM 3121 C C . ALA A 1 401 ? -12.576 3.881 34.089 1.00 91.00 401 ALA A C 1
ATOM 3123 O O . ALA A 1 401 ? -11.832 4.723 33.586 1.00 91.00 401 ALA A O 1
ATOM 3124 N N . PHE A 1 402 ? -12.272 2.592 34.182 1.00 95.94 402 PHE A N 1
ATOM 3125 C CA . PHE A 1 402 ? -10.993 2.032 33.770 1.00 95.94 402 PHE A CA 1
ATOM 3126 C C . PHE A 1 402 ? -11.165 1.185 32.523 1.00 95.94 402 PHE A C 1
ATOM 3128 O O . PHE A 1 402 ? -12.146 0.451 32.381 1.00 95.94 402 PHE A O 1
ATOM 3135 N N . HIS A 1 403 ? -10.213 1.295 31.612 1.00 96.25 403 HIS A N 1
ATOM 3136 C CA . HIS A 1 403 ? -10.182 0.512 30.392 1.00 96.25 403 HIS A CA 1
ATOM 3137 C C . HIS A 1 403 ? -8.750 0.408 29.874 1.00 96.25 403 HIS A C 1
ATOM 3139 O O . HIS A 1 403 ? -7.918 1.254 30.195 1.00 96.25 403 HIS A O 1
ATOM 3145 N N . VAL A 1 404 ? -8.494 -0.610 29.055 1.00 96.56 404 VAL A N 1
ATOM 3146 C CA . VAL A 1 404 ? -7.288 -0.691 28.223 1.00 96.56 404 VAL A CA 1
ATOM 3147 C C . VAL A 1 404 ? -7.658 -0.282 26.808 1.00 96.56 404 VAL A C 1
ATOM 3149 O O . VAL A 1 404 ? -8.467 -0.953 26.166 1.00 96.56 404 VAL A O 1
ATOM 3152 N N . THR A 1 405 ? -7.092 0.818 26.317 1.00 95.00 405 THR A N 1
ATOM 3153 C CA . THR A 1 405 ? -7.306 1.263 24.933 1.00 95.00 405 THR A CA 1
ATOM 3154 C C . THR A 1 405 ? -6.522 0.372 23.978 1.00 95.00 405 THR A C 1
ATOM 3156 O O . THR A 1 405 ? -5.298 0.320 24.043 1.00 95.00 405 THR A O 1
ATOM 3159 N N . THR A 1 406 ? -7.237 -0.308 23.081 1.00 93.69 406 THR A N 1
ATOM 3160 C CA . THR A 1 406 ? -6.651 -1.215 22.075 1.00 93.69 406 THR A CA 1
ATOM 3161 C C . THR A 1 406 ? -6.439 -0.528 20.731 1.00 93.69 406 THR A C 1
ATOM 3163 O O . THR A 1 406 ? -5.478 -0.826 20.034 1.00 93.69 406 THR A O 1
ATOM 3166 N N . LEU A 1 407 ? -7.312 0.417 20.378 1.00 91.44 407 LEU A N 1
ATOM 3167 C CA . LEU A 1 407 ? -7.258 1.191 19.142 1.00 91.44 407 LEU A CA 1
ATOM 3168 C C . LEU A 1 407 ? -7.820 2.582 19.422 1.00 91.44 407 LEU A C 1
ATOM 3170 O O . LEU A 1 407 ? -8.958 2.689 19.874 1.00 91.44 407 LEU A O 1
ATOM 3174 N N . TYR A 1 408 ? -7.063 3.638 19.128 1.00 89.50 408 TYR A N 1
ATOM 3175 C CA . TYR A 1 408 ? -7.548 5.016 19.203 1.00 89.50 408 TYR A CA 1
ATOM 3176 C C . TYR A 1 408 ? -7.665 5.604 17.799 1.00 89.50 408 TYR A C 1
ATOM 3178 O O . TYR A 1 408 ? -6.679 5.732 17.079 1.00 89.50 408 TYR A O 1
ATOM 3186 N N . LEU A 1 409 ? -8.886 5.965 17.417 1.00 85.19 409 LEU A N 1
ATOM 3187 C CA . LEU A 1 409 ? -9.206 6.537 16.113 1.00 85.19 409 LEU A CA 1
ATOM 3188 C C . LEU A 1 409 ? -9.354 8.061 16.189 1.00 85.19 409 LEU A C 1
ATOM 3190 O O . LEU A 1 409 ? -9.076 8.768 15.221 1.00 85.19 409 LEU A O 1
ATOM 3194 N N . GLY A 1 410 ? -9.769 8.597 17.339 1.00 84.00 410 GLY A N 1
ATOM 3195 C CA . GLY A 1 410 ? -10.016 10.025 17.511 1.00 84.00 410 GLY A CA 1
ATOM 3196 C C . GLY A 1 410 ? -11.092 10.499 16.537 1.00 84.00 410 GLY A C 1
ATOM 3197 O O . GLY A 1 410 ? -12.263 10.192 16.724 1.00 84.00 410 GLY A O 1
ATOM 3198 N N . ARG A 1 411 ? -10.702 11.225 15.480 1.00 76.06 411 ARG A N 1
ATOM 3199 C CA . ARG A 1 411 ? -11.587 11.640 14.366 1.00 76.06 411 ARG A CA 1
ATOM 3200 C C . ARG A 1 411 ? -11.288 10.939 13.035 1.00 76.06 411 ARG A C 1
ATOM 3202 O O . ARG A 1 411 ? -12.001 11.179 12.064 1.00 76.06 411 ARG A O 1
ATOM 3209 N N . ASP A 1 412 ? -10.254 10.109 12.986 1.00 74.38 412 ASP A N 1
ATOM 3210 C CA . ASP A 1 412 ? -9.855 9.355 11.799 1.00 74.38 412 ASP A CA 1
ATOM 3211 C C . ASP A 1 412 ? -10.626 8.029 11.722 1.00 74.38 412 ASP A C 1
ATOM 3213 O O . ASP A 1 412 ? -11.135 7.532 12.720 1.00 74.38 412 ASP A O 1
ATOM 3217 N N . ALA A 1 413 ? -10.708 7.415 10.543 1.00 75.50 413 ALA A N 1
ATOM 3218 C CA . ALA A 1 413 ? -11.209 6.046 10.423 1.00 75.50 413 ALA A CA 1
ATOM 3219 C C . ALA A 1 413 ? -10.093 5.007 10.613 1.00 75.50 413 ALA A C 1
ATOM 3221 O O . ALA A 1 413 ? -8.906 5.310 10.464 1.00 75.50 413 ALA A O 1
ATOM 3222 N N . CYS A 1 414 ? -10.479 3.758 10.892 1.00 79.75 414 CYS A N 1
ATOM 3223 C CA . CYS A 1 414 ? -9.534 2.648 10.962 1.00 79.75 414 CYS A CA 1
ATOM 3224 C C . CYS A 1 414 ? -8.963 2.337 9.569 1.00 79.75 414 CYS A C 1
ATOM 3226 O O . CYS A 1 414 ? -9.702 1.946 8.661 1.00 79.75 414 CYS A O 1
ATOM 3228 N N . LYS A 1 415 ? -7.641 2.501 9.427 1.00 79.25 415 LYS A N 1
ATOM 3229 C CA . LYS A 1 415 ? -6.894 2.320 8.168 1.00 79.25 415 LYS A CA 1
ATOM 3230 C C . LYS A 1 415 ? -6.431 0.875 7.943 1.00 79.25 415 LYS A C 1
ATOM 3232 O O . LYS A 1 415 ? -6.044 0.540 6.825 1.00 79.25 415 LYS A O 1
ATOM 3237 N N . ASP A 1 416 ? -6.489 0.031 8.977 1.00 88.56 416 ASP A N 1
ATOM 3238 C CA . ASP A 1 416 ? -6.190 -1.402 8.905 1.00 88.56 416 ASP A CA 1
ATOM 3239 C C . ASP A 1 416 ? -7.491 -2.223 9.032 1.00 88.56 416 ASP A C 1
ATOM 3241 O O . ASP A 1 416 ? -7.967 -2.492 10.140 1.00 88.56 416 ASP A O 1
ATOM 3245 N N . PRO A 1 417 ? -8.107 -2.637 7.907 1.00 90.25 417 PRO A N 1
ATOM 3246 C CA . PRO A 1 417 ? -9.328 -3.433 7.943 1.00 90.25 417 PRO A CA 1
ATOM 3247 C C . PRO A 1 417 ? -9.126 -4.832 8.553 1.00 90.25 417 PRO A C 1
ATOM 3249 O O . PRO A 1 417 ? -10.103 -5.412 9.027 1.00 90.25 417 PRO A O 1
ATOM 3252 N N . VAL A 1 418 ? -7.901 -5.376 8.564 1.00 91.81 418 VAL A N 1
ATOM 3253 C CA . VAL A 1 418 ? -7.602 -6.680 9.179 1.00 91.81 418 VAL A CA 1
ATOM 3254 C C . VAL A 1 418 ? -7.638 -6.551 10.699 1.00 91.81 418 VAL A C 1
ATOM 3256 O O . VAL A 1 418 ? -8.322 -7.337 11.354 1.00 91.81 418 VAL A O 1
ATOM 3259 N N . LEU A 1 419 ? -6.985 -5.523 11.252 1.00 89.69 419 LEU A N 1
ATOM 3260 C CA . LEU A 1 419 ? -7.077 -5.212 12.681 1.00 89.69 419 LEU A CA 1
ATOM 3261 C C . LEU A 1 419 ? -8.533 -4.960 13.085 1.00 89.69 419 LEU A C 1
ATOM 3263 O O . LEU A 1 419 ? -9.010 -5.527 14.066 1.00 89.69 419 LEU A O 1
ATOM 3267 N N . LEU A 1 420 ? -9.279 -4.175 12.298 1.00 89.38 420 LEU A N 1
ATOM 3268 C CA . LEU A 1 420 ? -10.686 -3.919 12.600 1.00 89.38 420 LEU A CA 1
ATOM 3269 C C . LEU A 1 420 ? -11.515 -5.208 12.641 1.00 89.38 420 LEU A C 1
ATOM 3271 O O . LEU A 1 420 ? -12.320 -5.369 13.553 1.00 89.38 420 LEU A O 1
ATOM 3275 N N . GLN A 1 421 ? -11.323 -6.134 11.695 1.00 91.50 421 GLN A N 1
ATOM 3276 C CA . GLN A 1 421 ? -12.012 -7.428 11.721 1.00 91.50 421 GLN A CA 1
ATOM 3277 C C . GLN A 1 421 ? -11.721 -8.191 13.020 1.00 91.50 421 GLN A C 1
ATOM 3279 O O . GLN A 1 421 ? -12.654 -8.718 13.628 1.00 91.50 421 GLN A O 1
ATOM 3284 N N . GLN A 1 422 ? -10.455 -8.249 13.444 1.00 91.44 422 GLN A N 1
ATOM 3285 C CA . GLN A 1 422 ? -10.064 -8.930 14.682 1.00 91.44 422 GLN A CA 1
ATOM 3286 C C . GLN A 1 422 ? -10.761 -8.307 15.897 1.00 91.44 422 GLN A C 1
ATOM 3288 O O . GLN A 1 422 ? -11.370 -9.020 16.689 1.00 91.44 422 GLN A O 1
ATOM 3293 N N . LEU A 1 423 ? -10.753 -6.975 15.995 1.00 90.75 423 LEU A N 1
ATOM 3294 C CA . LEU A 1 423 ? -11.411 -6.237 17.076 1.00 90.75 423 LEU A CA 1
ATOM 3295 C C . LEU A 1 423 ? -12.937 -6.429 17.068 1.00 90.75 423 LEU A C 1
ATOM 3297 O O . LEU A 1 423 ? -13.557 -6.585 18.115 1.00 90.75 423 LEU A O 1
ATOM 3301 N N . VAL A 1 424 ? -13.565 -6.466 15.890 1.00 89.06 424 VAL A N 1
ATOM 3302 C CA . VAL A 1 424 ? -15.005 -6.743 15.756 1.00 89.06 424 VAL A CA 1
ATOM 3303 C C . VAL A 1 424 ? -15.362 -8.143 16.241 1.00 89.06 424 VAL A C 1
ATOM 3305 O O . VAL A 1 424 ? -16.414 -8.310 16.857 1.00 89.06 424 VAL A O 1
ATOM 3308 N N . GLY A 1 425 ? -14.490 -9.125 16.003 1.00 89.62 425 GLY A N 1
ATOM 3309 C CA . GLY A 1 425 ? -14.656 -10.489 16.502 1.00 89.62 425 GLY A CA 1
ATOM 3310 C C . GLY A 1 425 ? -14.635 -10.597 18.028 1.00 89.62 425 GLY A C 1
ATOM 3311 O O . GLY A 1 425 ? -15.210 -11.535 18.563 1.00 89.62 425 GLY A O 1
ATOM 3312 N N . LEU A 1 426 ? -14.035 -9.627 18.723 1.00 92.31 426 LEU A N 1
ATOM 3313 C CA . LEU A 1 426 ? -13.971 -9.587 20.186 1.00 92.31 426 LEU A CA 1
ATOM 3314 C C . LEU A 1 426 ? -15.146 -8.846 20.824 1.00 92.31 426 LEU A C 1
ATOM 3316 O O . LEU A 1 426 ? -15.248 -8.787 22.042 1.00 92.31 426 LEU A O 1
ATOM 3320 N N . LEU A 1 427 ? -16.037 -8.239 20.044 1.00 92.06 427 LEU A N 1
ATOM 3321 C CA . LEU A 1 427 ? -17.074 -7.371 20.585 1.00 92.06 427 LEU A CA 1
ATOM 3322 C C . LEU A 1 427 ? -18.018 -8.093 21.558 1.00 92.06 427 LEU A C 1
ATOM 3324 O O . LEU A 1 427 ? -18.850 -8.899 21.146 1.00 92.06 427 LEU A O 1
ATOM 3328 N N . GLY A 1 428 ? -17.961 -7.696 22.832 1.00 93.31 428 GLY A N 1
ATOM 3329 C CA . GLY A 1 428 ? -18.730 -8.299 23.921 1.00 93.31 428 GLY A CA 1
ATOM 3330 C C . GLY A 1 428 ? -18.038 -9.483 24.603 1.00 93.31 428 GLY A C 1
ATOM 3331 O O . GLY A 1 428 ? -18.549 -9.959 25.613 1.00 93.31 428 GLY A O 1
ATOM 3332 N N . GLU A 1 429 ? -16.881 -9.922 24.105 1.00 95.75 429 GLU A N 1
ATOM 3333 C CA . GLU A 1 429 ? -16.093 -10.988 24.719 1.00 95.75 429 GLU A CA 1
ATOM 3334 C C . GLU A 1 429 ? -15.445 -10.522 26.025 1.00 95.75 429 GLU A C 1
ATOM 3336 O O . GLU A 1 429 ? -15.038 -9.363 26.180 1.00 95.75 429 GLU A O 1
ATOM 3341 N N . SER A 1 430 ? -15.342 -11.456 26.971 1.00 95.88 430 SER A N 1
ATOM 3342 C CA . SER A 1 430 ? -14.619 -11.262 28.225 1.00 95.88 430 SER A CA 1
ATOM 3343 C C . SER A 1 430 ? -13.143 -11.577 28.011 1.00 95.88 430 SER A C 1
ATOM 3345 O O . SER A 1 430 ? -12.787 -12.711 27.704 1.00 95.88 430 SER A O 1
ATOM 3347 N N . ILE A 1 431 ? -12.283 -10.587 28.226 1.00 95.81 431 ILE A N 1
ATOM 3348 C CA . ILE A 1 431 ? -10.833 -10.697 28.078 1.00 95.81 431 ILE A CA 1
ATOM 3349 C C . ILE A 1 431 ? -10.190 -10.648 29.462 1.00 95.81 431 ILE A C 1
ATOM 3351 O O . ILE A 1 431 ? -10.465 -9.753 30.267 1.00 95.81 431 ILE A O 1
ATOM 3355 N N . GLU A 1 432 ? -9.336 -11.630 29.740 1.00 95.44 432 GLU A N 1
ATOM 3356 C CA . GLU A 1 432 ? -8.476 -11.632 30.918 1.00 95.44 432 GLU A CA 1
ATOM 3357 C C . GLU A 1 432 ? -7.202 -10.833 30.618 1.00 95.44 432 GLU A C 1
ATOM 3359 O O . GLU A 1 432 ? -6.521 -11.056 29.621 1.00 95.44 432 GLU A O 1
ATOM 3364 N N . LEU A 1 433 ? -6.894 -9.884 31.491 1.00 96.25 433 LEU A N 1
ATOM 3365 C CA . LEU A 1 433 ? -5.742 -9.000 31.432 1.00 96.25 433 LEU A CA 1
ATOM 3366 C C . LEU A 1 433 ? -4.761 -9.383 32.534 1.00 96.25 433 LEU A C 1
ATOM 3368 O O . LEU A 1 433 ? -5.171 -9.734 33.645 1.00 96.25 433 LEU A O 1
ATOM 3372 N N . THR A 1 434 ? -3.467 -9.244 32.244 1.00 96.19 434 THR A N 1
ATOM 3373 C CA . THR A 1 434 ? -2.390 -9.461 33.218 1.00 96.19 434 THR A CA 1
ATOM 3374 C C . THR A 1 434 ? -1.679 -8.139 33.522 1.00 96.19 434 THR A C 1
ATOM 3376 O O . THR A 1 434 ? -0.755 -7.765 32.795 1.00 96.19 434 THR A O 1
ATOM 3379 N N . PRO A 1 435 ? -2.104 -7.397 34.561 1.00 96.56 435 PRO A N 1
ATOM 3380 C CA . PRO A 1 435 ? -1.351 -6.262 35.084 1.00 96.56 435 PRO A CA 1
ATOM 3381 C C . PRO A 1 435 ? 0.042 -6.678 35.564 1.00 96.56 435 PRO A C 1
ATOM 3383 O O . PRO A 1 435 ? 0.181 -7.707 36.226 1.00 96.56 435 PRO A O 1
ATOM 3386 N N . THR A 1 436 ? 1.059 -5.875 35.260 1.00 96.25 436 THR A N 1
ATOM 3387 C CA . THR A 1 436 ? 2.461 -6.182 35.601 1.00 96.25 436 THR A CA 1
ATOM 3388 C C . THR A 1 436 ? 3.071 -5.198 36.587 1.00 96.25 436 THR A C 1
ATOM 3390 O O . THR A 1 436 ? 3.838 -5.602 37.458 1.00 96.25 436 THR A O 1
ATOM 3393 N N . SER A 1 437 ? 2.740 -3.915 36.476 1.00 96.31 437 SER A N 1
ATOM 3394 C CA . SER A 1 437 ? 3.287 -2.868 37.338 1.00 96.31 437 SER A CA 1
ATOM 3395 C C . SER A 1 437 ? 2.380 -1.644 37.395 1.00 96.31 437 SER A C 1
ATOM 3397 O O . SER A 1 437 ? 1.530 -1.436 36.526 1.00 96.31 437 SER A O 1
ATOM 3399 N N . VAL A 1 438 ? 2.574 -0.817 38.419 1.00 97.38 438 VAL A N 1
ATOM 3400 C CA . VAL A 1 438 ? 1.994 0.522 38.537 1.00 97.38 438 VAL A CA 1
ATOM 3401 C C . VAL A 1 438 ? 3.117 1.540 38.414 1.00 97.38 438 VAL A C 1
ATOM 3403 O O . VAL A 1 438 ? 4.074 1.495 39.178 1.00 97.38 438 VAL A O 1
ATOM 3406 N N . ALA A 1 439 ? 3.004 2.455 37.456 1.00 97.00 439 ALA A N 1
ATOM 3407 C CA . ALA A 1 439 ? 3.912 3.584 37.294 1.00 97.00 439 ALA A CA 1
ATOM 3408 C C . ALA A 1 439 ? 3.223 4.880 37.731 1.00 97.00 439 ALA A C 1
ATOM 3410 O O . ALA A 1 439 ? 2.034 5.082 37.465 1.00 97.00 439 ALA A O 1
ATOM 3411 N N . SER A 1 440 ? 3.970 5.764 38.388 1.00 97.19 440 SER A N 1
ATOM 3412 C CA . SER A 1 440 ? 3.453 7.008 38.952 1.00 97.19 440 SER A CA 1
ATOM 3413 C C . SER A 1 440 ? 4.519 8.100 39.006 1.00 97.19 440 SER A C 1
ATOM 3415 O O . SER A 1 440 ? 5.638 7.856 39.447 1.00 97.19 440 SER A O 1
ATOM 3417 N N . ASP A 1 441 ? 4.146 9.319 38.628 1.00 95.62 441 ASP A N 1
ATOM 3418 C CA . ASP A 1 441 ? 4.927 10.552 38.793 1.00 95.62 441 ASP A CA 1
ATOM 3419 C C . ASP A 1 441 ? 4.000 11.693 39.279 1.00 95.62 441 ASP A C 1
ATOM 3421 O O . ASP A 1 441 ? 2.813 11.451 39.481 1.00 95.62 441 ASP A O 1
ATOM 3425 N N . PRO A 1 442 ? 4.435 12.951 39.460 1.00 95.56 442 PRO A N 1
ATOM 3426 C CA . PRO A 1 442 ? 3.527 14.030 39.872 1.00 95.56 442 PRO A CA 1
ATOM 3427 C C . PRO A 1 442 ? 2.366 14.334 38.902 1.00 95.56 442 PRO A C 1
ATOM 3429 O O . PRO A 1 442 ? 1.407 14.998 39.294 1.00 95.56 442 PRO A O 1
ATOM 3432 N N . LYS A 1 443 ? 2.423 13.887 37.639 1.00 95.88 443 LYS A N 1
ATOM 3433 C CA . LYS A 1 443 ? 1.432 14.196 36.594 1.00 95.88 443 LYS A CA 1
ATOM 3434 C C . LYS A 1 443 ? 0.385 13.096 36.416 1.00 95.88 443 LYS A C 1
ATOM 3436 O O . LYS A 1 443 ? -0.753 13.408 36.051 1.00 95.88 443 LYS A O 1
ATOM 3441 N N . GLY A 1 444 ? 0.722 11.831 36.650 1.00 96.75 444 GLY A N 1
ATOM 3442 C CA . GLY A 1 444 ? -0.171 10.710 36.375 1.00 96.75 444 GLY A CA 1
ATOM 3443 C C . GLY A 1 444 ? 0.189 9.404 37.074 1.00 96.75 444 GLY A C 1
ATOM 3444 O O . GLY A 1 444 ? 1.249 9.256 37.674 1.00 96.75 444 GLY A O 1
ATOM 3445 N N . THR A 1 445 ? -0.749 8.462 37.006 1.00 98.00 445 THR A N 1
ATOM 3446 C CA . THR A 1 445 ? -0.622 7.089 37.511 1.00 98.00 445 THR A CA 1
ATOM 3447 C C . THR A 1 445 ? -1.266 6.142 36.512 1.00 98.00 445 THR A C 1
ATOM 3449 O O . THR A 1 445 ? -2.410 6.366 36.100 1.00 98.00 445 THR A O 1
ATOM 3452 N N . ALA A 1 446 ? -0.555 5.089 36.121 1.00 97.88 446 ALA A N 1
ATOM 3453 C CA . ALA A 1 446 ? -1.037 4.089 35.177 1.00 97.88 446 ALA A CA 1
ATOM 3454 C C . ALA A 1 446 ? -0.590 2.682 35.579 1.00 97.88 446 ALA A C 1
ATOM 3456 O O . ALA A 1 446 ? 0.515 2.491 36.079 1.00 97.88 446 ALA A O 1
ATOM 3457 N N . THR A 1 447 ? -1.441 1.695 35.318 1.00 97.62 447 THR A N 1
ATOM 3458 C CA . THR A 1 447 ? -1.109 0.278 35.481 1.00 97.62 447 THR A CA 1
ATOM 3459 C C . THR A 1 447 ? -0.750 -0.306 34.122 1.00 97.62 447 THR A C 1
ATOM 3461 O O . THR A 1 447 ? -1.581 -0.296 33.212 1.00 97.62 447 THR A O 1
ATOM 3464 N N . ALA A 1 448 ? 0.471 -0.815 33.979 1.00 96.69 448 ALA A N 1
ATOM 3465 C CA . ALA A 1 448 ? 0.915 -1.511 32.780 1.00 96.69 448 ALA A CA 1
ATOM 3466 C C . ALA A 1 448 ? 0.234 -2.881 32.674 1.00 96.69 448 ALA A C 1
ATOM 3468 O O . ALA A 1 448 ? 0.064 -3.588 33.673 1.00 96.69 448 ALA A O 1
ATOM 3469 N N . VAL A 1 449 ? -0.158 -3.257 31.458 1.00 96.50 449 VAL A N 1
ATOM 3470 C CA . VAL A 1 449 ? -0.810 -4.531 31.154 1.00 96.50 449 VAL A CA 1
ATOM 3471 C C . VAL A 1 449 ? 0.027 -5.270 30.120 1.00 96.50 449 VAL A C 1
ATOM 3473 O O . VAL A 1 449 ? 0.335 -4.732 29.059 1.00 96.50 449 VAL A O 1
ATOM 3476 N N . ARG A 1 450 ? 0.381 -6.523 30.412 1.00 94.38 450 ARG A N 1
ATOM 3477 C CA . ARG A 1 450 ? 1.101 -7.368 29.458 1.00 94.38 450 ARG A CA 1
ATOM 3478 C C . ARG A 1 450 ? 0.221 -7.670 28.246 1.00 94.38 450 ARG A C 1
ATOM 3480 O O . ARG A 1 450 ? -0.942 -8.043 28.408 1.00 94.38 450 ARG A O 1
ATOM 3487 N N . ASN A 1 451 ? 0.813 -7.561 27.059 1.00 93.69 451 ASN A N 1
ATOM 3488 C CA . ASN A 1 451 ? 0.251 -8.091 25.825 1.00 93.69 451 ASN A CA 1
ATOM 3489 C C . ASN A 1 451 ? 1.365 -8.669 24.930 1.00 93.69 451 ASN A C 1
ATOM 3491 O O . ASN A 1 451 ? 1.980 -7.961 24.139 1.00 93.69 451 ASN A O 1
ATOM 3495 N N . GLU A 1 452 ? 1.621 -9.963 25.059 1.00 90.19 452 GLU A N 1
ATOM 3496 C CA . GLU A 1 452 ? 2.460 -10.805 24.199 1.00 90.19 452 GLU A CA 1
ATOM 3497 C C . GLU A 1 452 ? 1.666 -11.376 23.001 1.00 90.19 452 GLU A C 1
ATOM 3499 O O . GLU A 1 452 ? 2.061 -12.369 22.388 1.00 90.19 452 GLU A O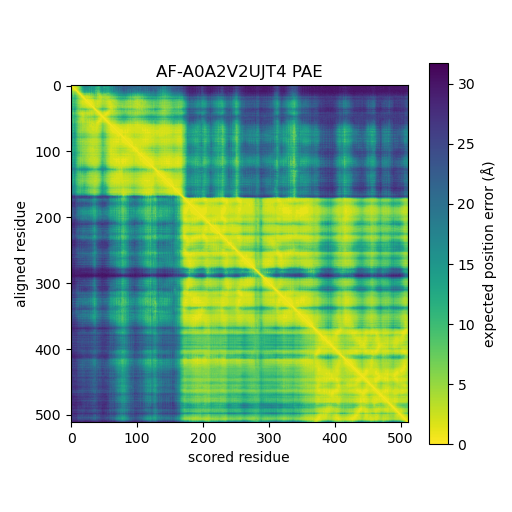 1
ATOM 3504 N N . GLY A 1 453 ? 0.537 -10.750 22.652 1.00 88.50 453 GLY A N 1
ATOM 3505 C CA . GLY A 1 453 ? -0.373 -11.193 21.597 1.00 88.50 453 GLY A CA 1
ATOM 3506 C C . GLY A 1 453 ? -1.650 -11.853 22.118 1.00 88.50 453 GLY A C 1
ATOM 3507 O O . GLY A 1 453 ? -2.372 -12.460 21.327 1.00 88.50 453 GLY A O 1
ATOM 3508 N N . GLU A 1 454 ? -1.955 -11.736 23.416 1.00 90.25 454 GLU A N 1
ATOM 3509 C CA . GLU A 1 454 ? -3.212 -12.217 23.997 1.00 90.25 454 GLU A CA 1
ATOM 3510 C C . GLU A 1 454 ? -4.437 -11.501 23.406 1.00 90.25 454 GLU A C 1
ATOM 3512 O O . GLU A 1 454 ? -5.514 -12.094 23.323 1.00 90.25 454 GLU A O 1
ATOM 3517 N N . PHE A 1 455 ? -4.291 -10.244 22.971 1.00 91.94 455 PHE A N 1
ATOM 3518 C CA . PHE A 1 455 ? -5.343 -9.511 22.265 1.00 91.94 455 PHE A CA 1
ATOM 3519 C C . PHE A 1 455 ? -4.780 -8.531 21.216 1.00 91.94 455 PHE A C 1
ATOM 3521 O O . PHE A 1 455 ? -3.683 -7.993 21.387 1.00 91.94 455 PHE A O 1
ATOM 3528 N N . PRO A 1 456 ? -5.521 -8.237 20.129 1.00 91.62 456 PRO A N 1
ATOM 3529 C CA . PRO A 1 456 ? -5.122 -7.227 19.154 1.00 91.62 456 PRO A CA 1
ATOM 3530 C C . PRO A 1 456 ? -5.073 -5.839 19.805 1.00 91.62 456 PRO A C 1
ATOM 3532 O O . PRO A 1 456 ? -6.058 -5.382 20.386 1.00 91.62 456 PRO A O 1
ATOM 3535 N N . CYS A 1 457 ? -3.930 -5.163 19.704 1.00 90.69 457 CYS A N 1
ATOM 3536 C CA . CYS A 1 457 ? -3.705 -3.843 20.285 1.00 90.69 457 CYS A CA 1
ATOM 3537 C C . CYS A 1 457 ? -2.725 -3.054 19.412 1.00 90.69 457 CYS A C 1
ATOM 3539 O O . CYS A 1 457 ? -1.626 -3.527 19.140 1.00 90.69 457 CYS A O 1
ATOM 3541 N N . GLU A 1 458 ? -3.123 -1.862 18.974 1.00 89.81 458 GLU A N 1
ATOM 3542 C CA . GLU A 1 458 ? -2.250 -0.908 18.279 1.00 89.81 458 GLU A CA 1
ATOM 3543 C C . GLU A 1 458 ? -1.462 -0.042 19.269 1.00 89.81 458 GLU A C 1
ATOM 3545 O O . GLU A 1 458 ? -0.387 0.454 18.939 1.00 89.81 458 GLU A O 1
ATOM 3550 N N . ASN A 1 459 ? -1.967 0.130 20.496 1.00 89.19 459 ASN A N 1
ATOM 3551 C CA . ASN A 1 459 ? -1.217 0.840 21.521 1.00 89.19 459 ASN A CA 1
ATOM 3552 C C . ASN A 1 459 ? 0.031 0.033 21.918 1.00 89.19 459 ASN A C 1
ATOM 3554 O O . ASN A 1 459 ? -0.095 -1.091 22.405 1.00 89.19 459 ASN A O 1
ATOM 3558 N N . VAL A 1 460 ? 1.207 0.637 21.723 1.00 89.56 460 VAL A N 1
ATOM 3559 C CA . VAL A 1 460 ? 2.529 0.069 22.042 1.00 89.56 460 VAL A CA 1
ATOM 3560 C C . VAL A 1 460 ? 2.655 -0.250 23.529 1.00 89.56 460 VAL A C 1
ATOM 3562 O O . VAL A 1 460 ? 3.277 -1.246 23.887 1.00 89.56 460 VAL A O 1
ATOM 3565 N N . HIS A 1 461 ? 2.008 0.555 24.374 1.00 93.31 461 HIS A N 1
ATOM 3566 C CA . HIS A 1 461 ? 2.030 0.410 25.825 1.00 93.31 461 HIS A CA 1
ATOM 3567 C C . HIS A 1 461 ? 0.612 0.115 26.323 1.00 93.31 461 HIS A C 1
ATOM 3569 O O . HIS A 1 461 ? -0.082 1.045 26.732 1.00 93.31 461 HIS A O 1
ATOM 3575 N N . PRO A 1 462 ? 0.105 -1.131 26.271 1.00 95.62 462 PRO A N 1
ATOM 3576 C CA . PRO A 1 462 ? -1.212 -1.451 26.812 1.00 95.62 462 PRO A CA 1
ATOM 3577 C C . PRO A 1 462 ? -1.257 -1.142 28.309 1.00 95.62 462 PRO A C 1
ATOM 3579 O O . PRO A 1 462 ? -0.442 -1.627 29.093 1.00 95.62 462 PRO A O 1
ATOM 3582 N N . HIS A 1 463 ? -2.206 -0.307 28.718 1.00 96.88 463 HIS A N 1
ATOM 3583 C CA . HIS A 1 463 ? -2.266 0.173 30.091 1.00 96.88 463 HIS A CA 1
ATOM 3584 C C . HIS A 1 463 ? -3.674 0.570 30.507 1.00 96.88 463 HIS A C 1
ATOM 3586 O O . HIS A 1 463 ? -4.560 0.766 29.675 1.00 96.88 463 HIS A O 1
ATOM 3592 N N . ILE A 1 464 ? -3.843 0.734 31.815 1.00 97.62 464 ILE A N 1
ATOM 3593 C CA . ILE A 1 464 ? -5.022 1.319 32.439 1.00 97.62 464 ILE A CA 1
ATOM 3594 C C . ILE A 1 464 ? -4.609 2.657 33.054 1.00 97.62 464 ILE A C 1
ATOM 3596 O O . ILE A 1 464 ? -3.794 2.692 33.975 1.00 97.62 464 ILE A O 1
ATOM 3600 N N . THR A 1 465 ? -5.170 3.768 32.576 1.00 97.38 465 THR A N 1
ATOM 3601 C CA . THR A 1 465 ? -4.970 5.074 33.222 1.00 97.38 465 THR A CA 1
ATOM 3602 C C . THR A 1 465 ? -5.743 5.123 34.536 1.00 97.38 465 THR A C 1
ATOM 3604 O O . THR A 1 465 ? -6.970 5.013 34.539 1.00 97.38 465 THR A O 1
ATOM 3607 N N . ILE A 1 466 ? -5.037 5.327 35.650 1.00 97.62 466 ILE A N 1
ATOM 3608 C CA . ILE A 1 466 ? -5.625 5.328 36.994 1.00 97.62 466 ILE A CA 1
ATOM 3609 C C . ILE A 1 466 ? -6.006 6.736 37.434 1.00 97.62 466 ILE A C 1
ATOM 3611 O O . ILE A 1 466 ? -7.145 6.978 37.836 1.00 97.62 466 ILE A O 1
ATOM 3615 N N . ALA A 1 467 ? -5.061 7.671 37.366 1.00 97.31 467 ALA A N 1
ATOM 3616 C CA . ALA A 1 467 ? -5.250 9.029 37.857 1.00 97.31 467 ALA A CA 1
ATOM 3617 C C . ALA A 1 467 ? -4.368 10.026 37.104 1.00 97.31 467 ALA A C 1
ATOM 3619 O O . ALA A 1 467 ? -3.289 9.679 36.627 1.00 97.31 467 ALA A O 1
ATOM 3620 N N . ASN A 1 468 ? -4.811 11.281 37.030 1.00 97.56 468 ASN A N 1
ATOM 3621 C CA . ASN A 1 468 ? -4.048 12.377 36.434 1.00 97.56 468 ASN A CA 1
ATOM 3622 C C . ASN A 1 468 ? -4.128 13.627 37.313 1.00 97.56 468 ASN A C 1
ATOM 3624 O O . ASN A 1 468 ? -5.155 13.890 37.945 1.00 97.56 468 ASN A O 1
ATOM 3628 N N . ALA A 1 469 ? -3.061 14.420 37.333 1.00 96.38 469 ALA A N 1
ATOM 3629 C CA . ALA A 1 469 ? -3.071 15.740 37.944 1.00 96.38 469 ALA A CA 1
ATOM 3630 C C . ALA A 1 469 ? -4.052 16.679 37.205 1.00 96.38 469 ALA A C 1
ATOM 3632 O O . ALA A 1 469 ? -4.334 16.482 36.016 1.00 96.38 469 ALA A O 1
ATOM 3633 N N . PRO A 1 470 ? -4.593 17.715 37.872 1.00 93.81 470 PRO A N 1
ATOM 3634 C CA . PRO A 1 470 ? -5.477 18.681 37.227 1.00 93.81 470 PRO A CA 1
ATOM 3635 C C . PRO A 1 470 ? -4.848 19.293 35.965 1.00 93.81 470 PRO A C 1
ATOM 3637 O O . PRO A 1 470 ? -3.753 19.844 36.009 1.00 93.81 470 PRO A O 1
ATOM 3640 N N . GLY A 1 471 ? -5.553 19.202 34.834 1.00 92.75 471 GLY A N 1
ATOM 3641 C CA . GLY A 1 471 ? -5.084 19.714 33.540 1.00 92.75 471 GLY A CA 1
ATOM 3642 C C . GLY A 1 471 ? -4.225 18.741 32.722 1.00 92.75 471 GLY A C 1
ATOM 3643 O O . GLY A 1 471 ? -3.946 19.040 31.563 1.00 92.75 471 GLY A O 1
ATOM 3644 N N . VAL A 1 472 ? -3.858 17.574 33.264 1.00 94.88 472 VAL A N 1
ATOM 3645 C CA . VAL A 1 472 ? -3.110 16.539 32.532 1.00 94.88 472 VAL A CA 1
ATOM 3646 C C . VAL A 1 472 ? -4.082 15.551 31.867 1.00 94.88 472 VAL A C 1
ATOM 3648 O O . VAL A 1 472 ? -4.937 14.982 32.552 1.00 94.88 472 VAL A O 1
ATOM 3651 N N . PRO A 1 473 ? -3.991 15.330 30.543 1.00 93.00 473 PRO A N 1
ATOM 3652 C CA . PRO A 1 473 ? -4.871 14.403 29.840 1.00 93.00 473 PRO A CA 1
ATOM 3653 C C . PRO A 1 473 ? -4.458 12.928 30.041 1.00 93.00 473 PRO A C 1
ATOM 3655 O O . PRO A 1 473 ? -3.268 12.644 30.186 1.00 93.00 473 PRO A O 1
ATOM 3658 N N . PRO A 1 474 ? -5.399 11.966 29.946 1.00 90.44 474 PRO A N 1
ATOM 3659 C CA . PRO A 1 474 ? -5.109 10.530 30.066 1.00 90.44 474 PRO A CA 1
ATOM 3660 C C . PRO A 1 474 ? -4.060 9.991 29.084 1.00 90.44 474 PRO A C 1
ATOM 3662 O O . PRO A 1 474 ? -3.353 9.045 29.409 1.00 90.44 474 PRO A O 1
ATOM 3665 N N . VAL A 1 475 ? -3.907 10.615 27.907 1.00 91.56 475 VAL A N 1
ATOM 3666 C CA . VAL A 1 475 ? -2.901 10.223 26.899 1.00 91.56 475 VAL A CA 1
ATOM 3667 C C . VAL A 1 475 ? -1.465 10.250 27.441 1.00 91.56 475 VAL A C 1
ATOM 3669 O O . VAL A 1 475 ? -0.627 9.500 26.945 1.00 91.56 475 VAL A O 1
ATOM 3672 N N . TYR A 1 476 ? -1.211 11.035 28.498 1.00 94.12 476 TYR A N 1
ATOM 3673 C CA . TYR A 1 476 ? 0.072 11.090 29.203 1.00 94.12 476 TYR A CA 1
ATOM 3674 C C . TYR A 1 476 ? 0.529 9.726 29.737 1.00 94.12 476 TYR A C 1
ATOM 3676 O O . TYR A 1 476 ? 1.722 9.476 29.854 1.00 94.12 476 TYR A O 1
ATOM 3684 N N . SER A 1 477 ? -0.397 8.807 30.025 1.00 94.94 477 SER A N 1
ATOM 3685 C CA . SER A 1 477 ? -0.048 7.462 30.491 1.00 94.94 477 SER A CA 1
ATOM 3686 C C . SER A 1 477 ? 0.827 6.679 29.504 1.00 94.94 477 SER A C 1
ATOM 3688 O O . SER A 1 477 ? 1.584 5.822 29.947 1.00 94.94 477 SER A O 1
ATOM 3690 N N . ASN A 1 478 ? 0.780 6.993 28.201 1.00 93.56 478 ASN A N 1
ATOM 3691 C CA . ASN A 1 478 ? 1.717 6.421 27.230 1.00 93.56 478 ASN A CA 1
ATOM 3692 C C . ASN A 1 478 ? 3.143 6.937 27.442 1.00 93.56 478 ASN A C 1
ATOM 3694 O O . ASN A 1 478 ? 4.073 6.151 27.364 1.00 93.56 478 ASN A O 1
ATOM 3698 N N . GLU A 1 479 ? 3.311 8.233 27.730 1.00 93.62 479 GLU A N 1
ATOM 3699 C CA . GLU A 1 479 ? 4.623 8.831 28.015 1.00 93.62 479 GLU A CA 1
ATOM 3700 C C . GLU A 1 479 ? 5.197 8.270 29.321 1.00 93.62 479 GLU A C 1
ATOM 3702 O O . GLU A 1 479 ? 6.348 7.857 29.359 1.00 93.62 479 GLU A O 1
ATOM 3707 N N . LEU A 1 480 ? 4.371 8.159 30.369 1.00 94.75 480 LEU A N 1
ATOM 3708 C CA . LEU A 1 480 ? 4.766 7.624 31.679 1.00 94.75 480 LEU A CA 1
ATOM 3709 C C . LEU A 1 480 ? 5.296 6.177 31.622 1.00 94.75 480 LEU A C 1
ATOM 3711 O O . LEU A 1 480 ? 6.121 5.769 32.449 1.00 94.75 480 LEU A O 1
ATOM 3715 N N . LEU A 1 481 ? 4.776 5.381 30.688 1.00 94.31 481 LEU A N 1
ATOM 3716 C CA . LEU A 1 481 ? 5.138 3.975 30.509 1.00 94.31 481 LEU A CA 1
ATOM 3717 C C . LEU A 1 481 ? 6.202 3.754 29.434 1.00 94.31 481 LEU A C 1
ATOM 3719 O O . LEU A 1 481 ? 6.691 2.636 29.315 1.00 94.31 481 LEU A O 1
ATOM 3723 N N . ASP A 1 482 ? 6.582 4.797 28.703 1.00 93.25 482 ASP A N 1
ATOM 3724 C CA . ASP A 1 482 ? 7.621 4.717 27.691 1.00 93.25 482 ASP A CA 1
ATOM 3725 C C . ASP A 1 482 ? 9.013 4.588 28.324 1.00 93.25 482 ASP A C 1
ATOM 3727 O O . ASP A 1 482 ? 9.317 5.221 29.341 1.00 93.25 482 ASP A O 1
ATOM 3731 N N . ASP A 1 483 ? 9.888 3.801 27.697 1.00 86.75 483 ASP A N 1
ATOM 3732 C CA . ASP A 1 483 ? 11.259 3.594 28.174 1.00 86.75 483 ASP A CA 1
ATOM 3733 C C . ASP A 1 483 ? 12.067 4.900 28.210 1.00 86.75 483 ASP A C 1
ATOM 3735 O O . ASP A 1 483 ? 12.971 5.045 29.032 1.00 86.75 483 ASP A O 1
ATOM 3739 N N . SER A 1 484 ? 11.719 5.895 27.385 1.00 87.06 484 SER A N 1
ATOM 3740 C CA . SER A 1 484 ? 12.341 7.224 27.440 1.00 87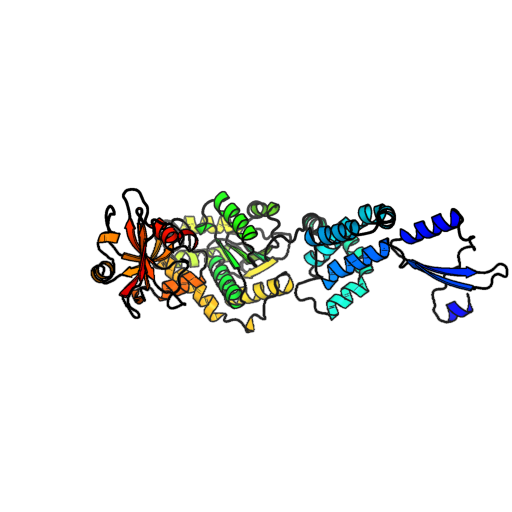.06 484 SER A CA 1
ATOM 3741 C C . SER A 1 484 ? 12.082 7.976 28.751 1.00 87.06 484 SER A C 1
ATOM 3743 O O . SER A 1 484 ? 12.833 8.894 29.074 1.00 87.06 484 SER A O 1
ATOM 3745 N N . HIS A 1 485 ? 11.052 7.595 29.515 1.00 85.38 485 HIS A N 1
ATOM 3746 C CA . HIS A 1 485 ? 10.758 8.134 30.847 1.00 85.38 485 HIS A CA 1
ATOM 3747 C C . HIS A 1 485 ? 11.345 7.282 31.981 1.00 85.38 485 HIS A C 1
ATOM 3749 O O . HIS A 1 485 ? 11.128 7.600 33.151 1.00 85.38 485 HIS A O 1
ATOM 3755 N N . ALA A 1 486 ? 12.089 6.209 31.682 1.00 84.62 486 ALA A N 1
ATOM 3756 C CA . ALA A 1 486 ? 12.602 5.299 32.704 1.00 84.62 486 ALA A CA 1
ATOM 3757 C C . ALA A 1 486 ? 13.550 5.970 33.712 1.00 84.62 486 ALA A C 1
ATOM 3759 O O . ALA A 1 486 ? 13.509 5.622 34.891 1.00 84.62 486 ALA A O 1
ATOM 3760 N N . ASP A 1 487 ? 14.334 6.950 33.254 1.00 86.69 487 ASP A N 1
ATOM 3761 C CA . ASP A 1 487 ? 15.339 7.662 34.052 1.00 86.69 487 ASP A CA 1
ATOM 3762 C C . ASP A 1 487 ? 14.791 8.910 34.774 1.00 86.69 487 ASP A C 1
ATOM 3764 O O . ASP A 1 487 ? 15.559 9.641 35.406 1.00 86.69 487 ASP A O 1
ATOM 3768 N N . ASP A 1 488 ? 13.484 9.197 34.686 1.00 88.75 488 ASP A N 1
ATOM 3769 C CA . ASP A 1 488 ? 12.893 10.335 35.397 1.00 88.75 488 ASP A CA 1
ATOM 3770 C C . ASP A 1 488 ? 12.962 10.093 36.921 1.00 88.75 488 ASP A C 1
ATOM 3772 O O . ASP A 1 488 ? 12.336 9.154 37.422 1.00 88.75 488 ASP A O 1
ATOM 3776 N N . PRO A 1 489 ? 13.675 10.936 37.697 1.00 90.00 489 PRO A N 1
ATOM 3777 C CA . PRO A 1 489 ? 13.824 10.748 39.141 1.00 90.00 489 PRO A CA 1
ATOM 3778 C C . PRO A 1 489 ? 12.505 10.894 39.912 1.00 90.00 489 PRO A C 1
ATOM 3780 O O . PRO A 1 489 ? 12.418 10.480 41.067 1.00 90.00 489 PRO A O 1
ATOM 3783 N N . CYS A 1 490 ? 11.487 11.502 39.300 1.00 91.06 490 CYS A N 1
ATOM 3784 C CA . CYS A 1 490 ? 10.151 11.643 39.863 1.00 91.06 490 CYS A CA 1
ATOM 3785 C C . CYS A 1 490 ? 9.245 10.446 39.540 1.00 91.06 490 CYS A C 1
ATOM 3787 O O . CYS A 1 490 ? 8.130 10.382 40.066 1.00 91.06 490 CYS A O 1
ATOM 3789 N N . ARG A 1 491 ? 9.687 9.517 38.682 1.00 94.38 491 ARG A N 1
ATOM 3790 C CA . ARG A 1 491 ? 8.933 8.322 38.308 1.00 94.38 491 ARG A CA 1
ATOM 3791 C C . ARG A 1 491 ? 9.204 7.196 39.295 1.00 94.38 491 ARG A C 1
ATOM 3793 O O . ARG A 1 491 ? 10.332 6.784 39.540 1.00 94.38 491 ARG A O 1
ATOM 3800 N N . THR A 1 492 ? 8.121 6.650 39.816 1.00 94.19 492 THR A N 1
ATOM 3801 C CA . THR A 1 492 ? 8.101 5.481 40.691 1.00 94.19 492 THR A CA 1
ATOM 3802 C C . THR A 1 492 ? 7.400 4.341 39.972 1.00 94.19 492 THR A C 1
ATOM 3804 O O . THR A 1 492 ? 6.410 4.565 39.274 1.00 94.19 492 THR A O 1
ATOM 3807 N N . VAL A 1 493 ? 7.927 3.125 40.107 1.00 95.12 493 VAL A N 1
ATOM 3808 C CA . VAL A 1 493 ? 7.331 1.915 39.535 1.00 95.12 493 VAL A CA 1
ATOM 3809 C C . VAL A 1 493 ? 7.251 0.857 40.622 1.00 95.12 493 VAL A C 1
ATOM 3811 O O . VAL A 1 493 ? 8.275 0.484 41.189 1.00 95.12 493 VAL A O 1
ATOM 3814 N N . ASP A 1 494 ? 6.044 0.370 40.885 1.00 95.50 494 ASP A N 1
ATOM 3815 C CA . ASP A 1 494 ? 5.793 -0.746 41.791 1.00 95.50 494 ASP A CA 1
ATOM 3816 C C . ASP A 1 494 ? 5.400 -1.993 40.993 1.00 95.50 494 ASP A C 1
ATOM 3818 O O . ASP A 1 494 ? 4.558 -1.938 40.093 1.00 95.50 494 ASP A O 1
ATOM 3822 N N . SER A 1 495 ? 6.055 -3.117 41.277 1.00 95.62 495 SER A N 1
ATOM 3823 C CA . SER A 1 495 ? 5.829 -4.369 40.547 1.00 95.62 495 SER A CA 1
ATOM 3824 C C . SER A 1 495 ? 4.683 -5.140 41.178 1.00 95.62 495 SER A C 1
ATOM 3826 O O . SER A 1 495 ? 4.689 -5.411 42.376 1.00 95.62 495 SER A O 1
ATOM 3828 N N . LEU A 1 496 ? 3.720 -5.555 40.360 1.00 94.56 496 LEU A N 1
ATOM 3829 C CA . LEU A 1 496 ? 2.586 -6.326 40.847 1.00 94.56 496 LEU A CA 1
ATOM 3830 C C . LEU A 1 496 ? 2.958 -7.805 41.023 1.00 94.56 496 LEU A C 1
ATOM 3832 O O . LEU A 1 496 ? 3.811 -8.324 40.295 1.00 94.56 496 LEU A O 1
ATOM 3836 N N . PRO A 1 497 ? 2.302 -8.523 41.955 1.00 92.50 497 PRO A N 1
ATOM 3837 C CA . PRO A 1 497 ? 2.515 -9.953 42.123 1.00 92.50 497 PRO A CA 1
ATOM 3838 C C . PRO A 1 497 ? 2.305 -10.721 40.815 1.00 92.50 497 PRO A C 1
ATOM 3840 O O . PRO A 1 497 ? 1.346 -10.481 40.070 1.00 92.50 497 PRO A O 1
ATOM 3843 N N . ALA A 1 498 ? 3.179 -11.694 40.557 1.00 88.94 498 ALA A N 1
ATOM 3844 C CA . ALA A 1 498 ? 3.064 -12.551 39.387 1.00 88.94 498 ALA A CA 1
ATOM 3845 C C . ALA A 1 498 ? 1.702 -13.269 39.365 1.00 88.94 498 ALA A C 1
ATOM 3847 O O . ALA A 1 498 ? 1.260 -13.830 40.366 1.00 88.94 498 ALA A O 1
ATOM 3848 N N . GLY A 1 499 ? 1.041 -13.264 38.205 1.00 85.44 499 GLY A N 1
ATOM 3849 C CA . GLY A 1 499 ? -0.271 -13.894 38.034 1.00 85.44 499 GLY A CA 1
ATOM 3850 C C . GLY A 1 499 ? -1.463 -13.038 38.472 1.00 85.44 499 GLY A C 1
ATOM 3851 O O . GLY A 1 499 ? -2.581 -13.552 38.495 1.00 85.44 499 GLY A O 1
ATOM 3852 N N . THR A 1 500 ? -1.257 -11.751 38.778 1.00 93.25 500 THR A N 1
ATOM 3853 C CA . THR A 1 500 ? -2.355 -10.787 38.945 1.00 93.25 500 THR A CA 1
ATOM 3854 C C . THR A 1 500 ? -3.239 -10.784 37.695 1.00 93.25 500 THR A C 1
ATOM 3856 O O . THR A 1 500 ? -2.745 -10.649 36.578 1.00 93.25 500 THR A O 1
ATOM 3859 N N . ARG A 1 501 ? -4.553 -10.959 37.882 1.00 94.25 501 ARG A N 1
ATOM 3860 C CA . ARG A 1 501 ? -5.538 -11.072 36.796 1.00 94.25 501 ARG A CA 1
ATOM 3861 C C . ARG A 1 501 ? -6.714 -10.143 37.025 1.00 94.25 501 ARG A C 1
ATOM 3863 O O . ARG A 1 501 ? -7.307 -10.136 38.108 1.00 94.25 501 ARG A O 1
ATOM 3870 N N . ILE A 1 502 ? -7.078 -9.418 35.976 1.00 95.00 502 ILE A N 1
ATOM 3871 C CA . ILE A 1 502 ? -8.273 -8.574 35.921 1.00 95.00 502 ILE A CA 1
ATOM 3872 C C . ILE A 1 502 ? -9.055 -8.951 34.674 1.00 95.00 502 ILE A C 1
ATOM 3874 O O . ILE A 1 502 ? -8.471 -9.290 33.654 1.00 95.00 502 ILE A O 1
ATOM 3878 N N . THR A 1 503 ? -10.377 -8.892 34.739 1.00 95.56 503 THR A N 1
ATOM 3879 C CA . THR A 1 503 ? -11.235 -9.147 33.585 1.00 95.56 503 THR A CA 1
ATOM 3880 C C . THR A 1 503 ? -11.883 -7.861 33.097 1.00 95.56 503 THR A C 1
ATOM 3882 O O . THR A 1 503 ? -12.215 -6.952 33.868 1.00 95.56 503 THR A O 1
ATOM 3885 N N . GLY A 1 504 ? -12.071 -7.782 31.788 1.00 96.44 504 GLY A N 1
ATOM 3886 C CA . GLY A 1 504 ? -12.831 -6.719 31.158 1.00 96.44 504 GLY A CA 1
ATOM 3887 C C . GLY A 1 504 ? -13.575 -7.212 29.930 1.00 96.44 504 GLY A C 1
ATOM 3888 O O . GLY A 1 504 ? -13.338 -8.309 29.439 1.00 96.44 504 GLY A O 1
ATOM 3889 N N . THR A 1 505 ? -14.494 -6.397 29.436 1.00 97.25 505 THR A N 1
ATOM 3890 C CA . THR A 1 505 ? -15.294 -6.700 28.250 1.00 97.25 505 THR A CA 1
ATOM 3891 C C . THR A 1 505 ? -14.859 -5.807 27.105 1.00 97.25 505 THR A C 1
ATOM 3893 O O . THR A 1 505 ? -14.768 -4.588 27.266 1.00 97.25 505 THR A O 1
ATOM 3896 N N . PHE A 1 506 ? -14.597 -6.391 25.941 1.00 96.69 506 PHE A N 1
ATOM 3897 C CA . PHE A 1 506 ? -14.195 -5.611 24.778 1.00 96.69 506 PHE A CA 1
ATOM 3898 C C . PHE A 1 506 ? -15.383 -4.843 24.181 1.00 96.69 506 PHE A C 1
ATOM 3900 O O . PHE A 1 506 ? -16.450 -5.404 23.914 1.00 96.69 506 PHE A O 1
ATOM 3907 N N . VAL A 1 507 ? -15.193 -3.542 23.960 1.00 94.44 507 VAL A N 1
ATOM 3908 C CA . VAL A 1 507 ? -16.219 -2.609 23.486 1.00 94.44 507 VAL A CA 1
ATOM 3909 C C . VAL A 1 507 ? -15.651 -1.600 22.488 1.00 94.44 507 VAL A C 1
ATOM 3911 O O . VAL A 1 507 ? -14.489 -1.202 22.559 1.00 94.44 507 VAL A O 1
ATOM 3914 N N . PHE A 1 508 ? -16.513 -1.113 21.596 1.00 92.00 508 PHE A N 1
ATOM 3915 C CA . PHE A 1 508 ? -16.278 0.120 20.844 1.00 92.00 508 PHE A CA 1
ATOM 3916 C C . PHE A 1 508 ? -16.977 1.287 21.543 1.00 92.00 508 PHE A C 1
ATOM 3918 O O . PHE A 1 508 ? -18.081 1.128 22.071 1.00 92.00 508 PHE A O 1
ATOM 3925 N N . ARG A 1 509 ? -16.337 2.456 21.554 1.00 88.75 509 ARG A N 1
ATOM 3926 C CA . ARG A 1 509 ? -16.855 3.672 22.184 1.00 88.75 509 ARG A CA 1
ATOM 3927 C C . ARG A 1 509 ? -17.010 4.794 21.163 1.00 88.75 509 ARG A C 1
ATOM 3929 O O . ARG A 1 509 ? -16.218 4.933 20.231 1.00 88.75 509 ARG A O 1
ATOM 3936 N N . TRP A 1 510 ? -18.058 5.579 21.361 1.00 81.00 510 TRP A N 1
ATOM 3937 C CA . TRP A 1 510 ? -18.380 6.796 20.621 1.00 81.00 510 TRP A CA 1
ATOM 3938 C C . TRP A 1 510 ? -18.322 7.999 21.573 1.00 81.00 510 TRP A C 1
ATOM 3940 O O . TRP A 1 510 ? -18.452 7.785 22.785 1.00 81.00 510 TRP A O 1
ATOM 3950 N N . PRO A 1 511 ? -18.130 9.214 21.027 1.00 63.38 511 PRO A N 1
ATOM 3951 C CA . PRO A 1 511 ? -18.066 10.442 21.814 1.00 63.38 511 PRO A CA 1
ATOM 3952 C C . PRO A 1 511 ? -19.329 10.723 22.638 1.00 63.38 511 PRO A C 1
ATOM 3954 O O . PRO A 1 511 ? -20.432 10.292 22.216 1.00 63.38 511 PRO A O 1
#

pLDDT: mean 87.47, std 9.5, range [50.72, 98.19]

Foldseek 3Di:
DVVCVVVVDDDDDDDDDDDPPDPVVVVVLLVQQLDQPDQFDWDFDADPVRHGPDIDTRGHLNNVLVVVLLCCCLVVVDADPRSLCSSVVVLVPDDPVSNVSCPVSVVPPSVLSNLLSQLCQQVLLDALPCDPVSSVVCVVCVVVSSVVSVVCLVVDVQSVVSSVLQDPQAAAEEAEAAFAQLCLLLLLLLLLVLCVQQVFFEWEQADLFQDDLVSSLVSVVVVSVVRGNYYYHHDNCQAPVSVVSCVVVNHQYAYEYEAAPVGQLVSLVNSLVSDVVLALLPSPDNDDVVCSVVSSVSNSVSSVSRDDDPHGHYDYDYSPDDSLVVSQVVVVVCCSNTRDNGDRSVVTDSVVSSLLSVLVSVVSSVDVDDFQFKWFWFPCPPLVVVQDDPVLCPQWDFDPTKIWTQGGQHSGDDRNSVLVSQLSVQAFPKAKWAFWKWKGFNFFIKTFTDCPPSGRGPLPTGIITTTGHPPRDSVCVSVRRDPVCVPPPRMDMGTGDPPDITMGGIHTDDD

Mean predicted aligned error: 12.22 Å

Solvent-accessible surface area (backbone atoms only — not comparable to full-atom values): 28121 Å² total; per-residue (Å²): 105,72,80,47,45,74,71,75,45,90,75,75,81,80,74,81,92,69,62,86,89,38,70,67,38,51,50,53,52,52,53,41,23,44,31,66,94,37,74,44,44,81,46,75,43,55,49,98,86,68,47,75,78,44,76,50,77,49,56,11,55,29,24,55,50,52,53,52,48,50,43,39,35,60,76,66,62,34,38,27,65,65,33,49,52,54,52,50,52,52,51,69,72,44,57,68,81,56,42,74,48,30,53,67,46,52,74,64,41,51,65,51,50,36,37,48,34,25,42,33,46,76,71,55,77,47,41,58,69,58,45,75,67,53,45,49,49,53,62,75,40,42,69,62,50,52,54,48,47,56,51,46,42,69,73,30,71,64,59,32,51,51,26,75,62,46,43,90,48,66,29,43,24,38,37,33,27,32,42,77,51,53,47,61,67,51,41,51,38,22,48,43,38,48,37,44,74,68,73,48,44,58,43,58,48,44,35,94,55,49,51,55,73,68,50,34,51,51,50,52,56,50,46,51,74,65,69,29,50,25,37,37,40,42,47,43,47,29,35,65,78,61,48,55,79,42,60,92,64,37,62,54,47,42,33,39,34,56,44,35,96,84,33,65,67,55,39,34,51,54,13,43,53,48,43,56,75,47,20,72,43,33,92,89,49,69,56,48,93,85,42,51,68,59,53,47,51,51,37,40,55,38,42,75,48,49,45,79,76,97,67,78,57,71,45,81,42,53,52,84,54,54,60,66,60,52,47,53,54,51,50,51,49,43,52,58,67,22,74,62,83,64,75,66,71,85,84,49,64,64,67,61,14,47,48,29,25,51,41,46,54,51,46,35,58,76,44,72,60,74,53,27,33,31,29,34,38,47,73,53,60,66,66,56,53,75,70,49,64,71,80,57,47,64,85,38,49,70,55,95,69,46,38,33,57,25,39,82,34,63,89,45,60,83,62,50,52,60,60,49,32,57,55,61,74,38,59,72,39,79,44,82,40,37,49,47,30,37,36,26,38,86,54,35,23,28,35,37,34,67,70,95,68,86,58,88,55,74,44,91,68,37,33,30,54,44,29,25,17,90,94,49,62,74,74,52,46,51,54,67,70,33,76,92,40,68,82,42,89,65,53,46,76,47,77,48,63,89,85,42,74,48,50,17,35,27,43,77,39,60,130

Organism: Trypanosoma cruzi (NCBI:txid5693)